Protein AF-A0AA86AQ25-F1 (afdb_monomer_lite)

Sequence (618 aa):
MNILFYIEPLIEQDKPYWKEGWANYVSWNIIKTLRETKENYEFSLITNEAIAQTIDSDKNIVVHALSQQELLKPFDTNYLTVTTAWHNNSYTQEQLTYYKELMSHKLEAYIPDVIITFSPVPFLASLYSSALVLHHEFSIFSRLPYPMSWFLDPIGMHSSSYFDKFKAEIEKLHLSSGQIQLLENFKQLCQQTLKKKSPFEAIFIQKREQFDHLVLLPLQFSRYYLFDDLVPFKSQYEYCVYVLDNVPSNIGIVVNMHPEYPVLSEDAIKFLQWKYPHFISLQEFNTIYASGQFILPFVDGVITVSSSLALQAILFDKKVITLGKKCFHYLADSINLDNIEKTLSLPVKNKDAILYYILTRYAITPKYLHDPIWLSKFLNKSLDKFRDNGIDFGFYDAMDTDENIFEHLSSVVNEQSKVVPQYVFGHFTQLFIDQGDGISEENSIKLPVAQNTENQEFTFDLTDKQTIKTLRLDPLNECCVIEIESLHVKKNIDAIDLLPYVHSNAEIHHGKSYFFTTDDSQMYFSGIDESTFENAQSLVVVLRYTHVAKDALHVCVKQKNEELSTKEANIQSLNEELSTKEANIQTLNQELIDVYTSKSWKMTRPLRNLKRIIKGQL

pLDDT: mean 92.26, std 7.94, range [53.06, 98.88]

Secondary structure (DSSP, 8-state):
-EEEEE---S--TT-TTTTHHIIIIIIHHHHHHHHTSSS--EEEEEEEHHHHTTS-GGG--EEEEE-HHHHHTTTTS-HHHHHHHHHHT---HHHHHHHHHHHHHHHTT---SEEEESS--HHHHHH-TTSEEEEEEE-S--STTSPP-EEEESS-SGGG-HHHHTHHHHHT----HHHHHHHHHHHHHHHHHHHHH-TTHHHHHHHHTT-SEEEEEE---SSSHHHHTTSS-SSHHHHHHHHHHHS-TTEEEEEE-BTTB--S-HHHHHHHHHH-TTEE--GGGGSBTTHHHHHGGG-SEEEESS-THHHHHGGGT-EEEE-SSSTTTTT-SBSSSTTHHHHHHSPPPP-HHHHHHIIIII-B-HHHHT-HHHHHHHHHHHHHHHHHH-S-TTSPPPSS-HHHHHHHHHHHHHHHGGG-SPB--SSEEEEEEESSS---GGGEEEEEPPSSSSEEEEEEE-TT-S--SEEEEES-SS-EEEEEEEEEEEETTEEEE-GGGEEE--SEEETTEEEE-SS---EEE-S--GGGTTT--EEEEEEEEEEEHHHHHHHHHHHHHHHHHHHHHHHHHHHHHHHHHHHHHHHHHHHHHHHHH-THHHHHHHHHHHHHHHTT--

Radius of gyration: 36.39 Å; chains: 1; bounding box: 92×107×111 Å

Structure (mmCIF, N/CA/C/O backbone):
data_AF-A0AA86AQ25-F1
#
_entry.id   AF-A0AA86AQ25-F1
#
loop_
_atom_site.group_PDB
_atom_site.id
_atom_site.type_symbol
_atom_site.label_atom_id
_atom_site.label_alt_id
_atom_site.label_comp_id
_atom_site.label_asym_id
_atom_site.label_entity_id
_atom_site.label_seq_id
_atom_site.pdbx_PDB_ins_code
_atom_site.Cartn_x
_atom_site.Cartn_y
_atom_site.Cartn_z
_atom_site.occupancy
_atom_site.B_iso_or_equiv
_atom_site.auth_seq_id
_atom_site.auth_comp_id
_atom_site.auth_asym_id
_atom_site.auth_atom_id
_atom_site.pdbx_PDB_model_num
ATOM 1 N N . MET A 1 1 ? 21.843 14.640 -16.315 1.00 96.81 1 MET A N 1
ATOM 2 C CA . MET A 1 1 ? 21.039 13.411 -16.429 1.00 96.81 1 MET A CA 1
ATOM 3 C C . MET A 1 1 ? 19.597 13.811 -16.659 1.00 96.81 1 MET A C 1
ATOM 5 O O . MET A 1 1 ? 19.063 14.604 -15.889 1.00 96.81 1 MET A O 1
ATOM 9 N N . ASN A 1 2 ? 18.987 13.269 -17.703 1.00 98.25 2 ASN A N 1
ATOM 10 C CA . ASN A 1 2 ? 17.604 13.540 -18.073 1.00 98.25 2 ASN A CA 1
ATOM 11 C C . ASN A 1 2 ? 16.697 12.468 -17.461 1.00 98.25 2 ASN A C 1
ATOM 13 O O . ASN A 1 2 ? 16.868 11.280 -17.744 1.00 98.25 2 ASN A O 1
ATOM 17 N N . ILE A 1 3 ? 15.757 12.870 -16.608 1.00 98.62 3 ILE A N 1
ATOM 18 C CA . ILE A 1 3 ? 14.843 11.968 -15.907 1.00 98.62 3 ILE A CA 1
ATOM 19 C C . ILE A 1 3 ? 13.406 12.215 -16.373 1.00 98.62 3 ILE A C 1
ATOM 21 O O . ILE A 1 3 ? 12.826 13.275 -16.128 1.00 98.62 3 ILE A O 1
ATOM 25 N N . LEU A 1 4 ? 12.822 11.195 -17.002 1.00 98.75 4 LEU A N 1
ATOM 26 C CA . LEU A 1 4 ? 11.416 11.169 -17.390 1.00 98.75 4 LEU A CA 1
ATOM 27 C C . LEU A 1 4 ? 10.586 10.448 -16.326 1.00 98.75 4 LEU A C 1
ATOM 29 O O . LEU A 1 4 ? 10.816 9.272 -16.055 1.00 98.75 4 LEU A O 1
ATOM 33 N N . PHE A 1 5 ? 9.574 11.116 -15.784 1.00 98.62 5 PHE A N 1
ATOM 34 C CA . PHE A 1 5 ? 8.530 10.476 -14.988 1.00 98.62 5 PHE A CA 1
ATOM 35 C C . PHE A 1 5 ? 7.365 10.068 -15.892 1.00 98.62 5 PHE A C 1
ATOM 37 O O . PHE A 1 5 ? 6.824 10.902 -16.615 1.00 98.62 5 PHE A O 1
ATOM 44 N N . TYR A 1 6 ? 6.958 8.801 -15.842 1.00 98.62 6 TYR A N 1
ATOM 45 C CA . TYR A 1 6 ? 5.767 8.300 -16.528 1.00 98.62 6 TYR A CA 1
ATOM 46 C C . TYR A 1 6 ? 4.697 7.931 -15.499 1.00 98.62 6 TYR A C 1
ATOM 48 O O . TYR A 1 6 ? 4.741 6.858 -14.893 1.00 98.62 6 TYR A O 1
ATOM 56 N N . ILE A 1 7 ? 3.750 8.844 -15.281 1.00 98.00 7 ILE A N 1
ATOM 57 C CA . ILE A 1 7 ? 2.569 8.605 -14.448 1.00 98.00 7 ILE A CA 1
ATOM 58 C C . ILE A 1 7 ? 1.475 8.086 -15.370 1.00 98.00 7 ILE A C 1
ATOM 60 O O . ILE A 1 7 ? 1.155 8.775 -16.336 1.00 98.00 7 ILE A O 1
ATOM 64 N N . GLU A 1 8 ? 0.923 6.902 -15.083 1.00 97.19 8 GLU A N 1
ATOM 65 C CA . GLU A 1 8 ? -0.060 6.230 -15.947 1.00 97.19 8 GLU A CA 1
ATOM 66 C C . GLU A 1 8 ? -1.130 7.217 -16.461 1.00 97.19 8 GLU A C 1
ATOM 68 O O . GLU A 1 8 ? -1.934 7.723 -15.669 1.00 97.19 8 GLU A O 1
ATOM 73 N N . PRO A 1 9 ? -1.115 7.546 -17.767 1.00 97.75 9 PRO A N 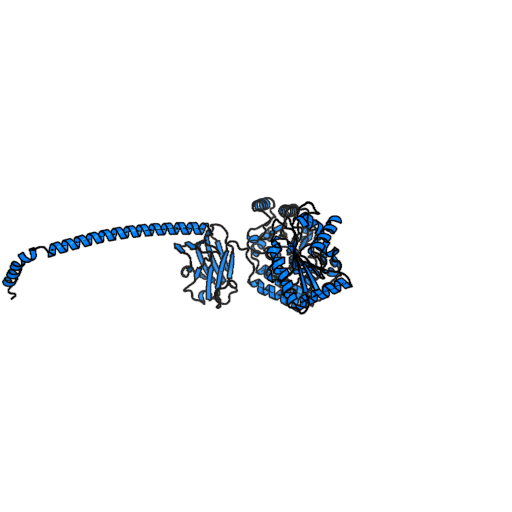1
ATOM 74 C CA . PRO A 1 9 ? -1.991 8.563 -18.322 1.00 97.75 9 PRO A CA 1
ATOM 75 C C . PRO A 1 9 ? -3.376 8.014 -18.697 1.00 97.75 9 PRO A C 1
ATOM 77 O O . PRO A 1 9 ? -4.273 8.791 -19.023 1.00 97.75 9 PRO A O 1
ATOM 80 N N . LEU A 1 10 ? -3.604 6.701 -18.681 1.00 97.50 10 LEU A N 1
ATOM 81 C CA . LEU A 1 10 ? -4.952 6.161 -18.825 1.00 97.50 10 LEU A CA 1
ATOM 82 C C . LEU A 1 10 ? -5.807 6.484 -17.591 1.00 97.50 10 LEU A C 1
ATOM 84 O O . LEU A 1 10 ? -5.360 6.382 -16.451 1.00 97.50 10 LEU A O 1
ATOM 88 N N . ILE A 1 11 ? -7.065 6.866 -17.816 1.00 96.06 11 ILE A N 1
ATOM 89 C CA . ILE A 1 11 ? -8.020 7.094 -16.728 1.00 96.06 11 ILE A CA 1
ATOM 90 C C . ILE A 1 11 ? -8.549 5.734 -16.276 1.00 96.06 11 ILE A C 1
ATOM 92 O O . ILE A 1 11 ? -9.426 5.143 -16.906 1.00 96.06 11 ILE A O 1
ATOM 96 N N . GLU A 1 12 ? -8.007 5.239 -15.168 1.00 93.56 12 GLU A N 1
ATOM 97 C CA . GLU A 1 12 ? -8.412 3.971 -14.572 1.00 93.56 12 GLU A CA 1
ATOM 98 C C . GLU A 1 12 ? -9.572 4.167 -13.577 1.00 93.56 12 GLU A C 1
ATOM 100 O O . GLU A 1 12 ? -9.652 5.171 -12.868 1.00 93.56 12 GLU A O 1
ATOM 105 N N . GLN A 1 13 ? -10.484 3.191 -13.504 1.00 90.25 13 GLN A N 1
ATOM 106 C CA . GLN A 1 13 ? -11.640 3.173 -12.591 1.00 90.25 13 GLN A CA 1
ATOM 107 C C . GLN A 1 13 ? -12.549 4.413 -12.654 1.00 90.25 13 GLN A C 1
ATOM 109 O O . GLN A 1 13 ? -13.191 4.751 -11.662 1.00 90.25 13 GLN A O 1
ATOM 114 N N . ASP A 1 14 ? -12.601 5.095 -13.799 1.00 92.00 14 ASP A N 1
ATOM 115 C CA . ASP A 1 14 ? -13.366 6.336 -13.977 1.00 92.00 14 ASP A CA 1
ATOM 116 C C . ASP A 1 14 ? -12.888 7.477 -13.043 1.00 92.00 14 ASP A C 1
ATOM 118 O O . ASP A 1 14 ? -13.636 8.406 -12.741 1.00 92.00 14 ASP A O 1
ATOM 122 N N . LYS A 1 15 ? -11.626 7.421 -12.582 1.00 94.19 15 LYS A N 1
ATOM 123 C CA . LYS A 1 15 ? -11.024 8.375 -11.637 1.00 94.19 15 LYS A CA 1
ATOM 124 C C . LYS A 1 15 ? -9.868 9.154 -12.288 1.00 94.19 15 LYS A C 1
ATOM 126 O O . LYS A 1 15 ? -8.713 8.742 -12.176 1.00 94.19 15 LYS A O 1
ATOM 131 N N . PRO A 1 16 ? -10.130 10.310 -12.925 1.00 95.81 16 PRO A N 1
ATOM 132 C CA . PRO A 1 16 ? -9.101 11.068 -13.648 1.00 95.81 16 PRO A CA 1
ATOM 133 C C . PRO A 1 16 ? -7.933 11.557 -12.775 1.00 95.81 16 PRO A C 1
ATOM 135 O O . PRO A 1 16 ? -6.811 11.670 -13.263 1.00 95.81 16 PRO A O 1
ATOM 138 N N . TYR A 1 17 ? -8.175 11.785 -11.481 1.00 95.44 17 TYR A N 1
ATOM 139 C CA . TYR A 1 17 ? -7.180 12.268 -10.515 1.00 95.44 17 TYR A CA 1
ATOM 140 C C . TYR A 1 17 ? -6.583 11.157 -9.639 1.00 95.44 17 TYR A C 1
ATOM 142 O O . TYR A 1 17 ? -5.858 11.445 -8.693 1.00 95.44 17 TYR A O 1
ATOM 150 N N . TRP A 1 18 ? -6.858 9.875 -9.917 1.00 91.81 18 TRP A N 1
ATOM 151 C CA . TRP A 1 18 ? -6.457 8.789 -9.010 1.00 91.81 18 TRP A CA 1
ATOM 152 C C . TRP A 1 18 ? -4.950 8.767 -8.723 1.00 91.81 18 TRP A C 1
ATOM 154 O O . TRP A 1 18 ? -4.536 8.508 -7.595 1.00 91.81 18 TRP A O 1
ATOM 164 N N . LYS A 1 19 ? -4.129 9.082 -9.732 1.00 94.19 19 LYS A N 1
ATOM 165 C CA . LYS A 1 19 ? -2.666 9.092 -9.622 1.00 94.19 19 LYS A CA 1
ATOM 166 C C . LYS A 1 19 ? -2.074 10.465 -9.274 1.00 94.19 19 LYS A C 1
ATOM 168 O O . LYS A 1 19 ? -0.858 10.633 -9.334 1.00 94.19 19 LYS A O 1
ATOM 173 N N . GLU A 1 20 ? -2.895 11.436 -8.867 1.00 94.38 20 GLU A N 1
ATOM 174 C CA . GLU A 1 20 ? -2.435 12.788 -8.523 1.00 94.38 20 GLU A CA 1
ATOM 175 C C . GLU A 1 20 ? -1.347 12.770 -7.440 1.00 94.38 20 GLU A C 1
ATOM 177 O O . GLU A 1 20 ? -0.328 13.437 -7.592 1.00 94.38 20 GLU A O 1
ATOM 182 N N . GLY A 1 21 ? -1.491 11.943 -6.397 1.00 90.69 21 GLY A N 1
ATOM 183 C CA . GLY A 1 21 ? -0.473 11.813 -5.347 1.00 90.69 21 GLY A CA 1
ATOM 184 C C . GLY A 1 21 ? 0.898 11.359 -5.870 1.00 90.69 21 GLY A C 1
ATOM 185 O O . GLY A 1 21 ? 1.934 11.839 -5.408 1.00 90.69 21 GLY A O 1
ATOM 186 N N . TRP A 1 22 ? 0.936 10.497 -6.890 1.00 94.50 22 TRP A N 1
ATOM 187 C CA . TRP A 1 22 ? 2.194 10.048 -7.494 1.00 94.50 22 TRP A CA 1
ATOM 188 C C . TRP A 1 22 ? 2.862 11.162 -8.311 1.00 94.50 22 TRP A C 1
ATOM 190 O O . TRP A 1 22 ? 4.083 11.321 -8.251 1.00 94.50 22 TRP A O 1
ATOM 200 N N . ALA A 1 23 ? 2.076 11.977 -9.019 1.00 94.25 23 ALA A N 1
ATOM 201 C CA . ALA A 1 23 ? 2.587 13.121 -9.773 1.00 94.25 23 ALA A CA 1
ATOM 202 C C . ALA A 1 23 ? 3.011 14.280 -8.854 1.00 94.25 23 ALA A C 1
ATOM 204 O O . ALA A 1 23 ? 4.131 14.785 -8.942 1.00 94.25 23 ALA A O 1
ATOM 205 N N . ASN A 1 24 ? 2.124 14.703 -7.950 1.00 90.38 24 ASN A N 1
ATOM 206 C CA . ASN A 1 24 ? 2.285 15.940 -7.194 1.00 90.38 24 ASN A CA 1
ATOM 207 C C . ASN A 1 24 ? 3.114 15.807 -5.926 1.00 90.38 24 ASN A C 1
ATOM 209 O O . ASN A 1 24 ? 3.728 16.801 -5.536 1.00 90.38 24 ASN A O 1
ATOM 213 N N . TYR A 1 25 ? 3.139 14.625 -5.311 1.00 90.25 25 TYR A N 1
ATOM 214 C CA . TYR A 1 25 ? 3.861 14.391 -4.066 1.00 90.25 25 TYR A CA 1
ATOM 215 C C . TYR A 1 25 ? 5.085 13.503 -4.288 1.00 90.25 25 TYR A C 1
ATOM 217 O O . TYR A 1 25 ? 6.205 13.959 -4.085 1.00 90.25 25 TYR A O 1
ATOM 225 N N . VAL A 1 26 ? 4.902 12.268 -4.768 1.00 93.69 26 VAL A N 1
ATOM 226 C CA . VAL A 1 26 ? 6.008 11.295 -4.865 1.00 93.69 26 VAL A CA 1
ATOM 227 C C . VAL A 1 26 ? 7.079 11.755 -5.859 1.00 93.69 26 VAL A C 1
ATOM 229 O O . VAL A 1 26 ? 8.235 11.939 -5.482 1.00 93.69 26 VAL A O 1
ATOM 232 N N . SER A 1 27 ? 6.696 12.013 -7.112 1.00 95.81 27 SER A N 1
ATOM 233 C CA . SER A 1 27 ? 7.643 12.454 -8.148 1.00 95.81 27 SER A CA 1
ATOM 234 C C . SER A 1 27 ? 8.268 13.803 -7.800 1.00 95.81 27 SER A C 1
ATOM 236 O O . SER A 1 27 ? 9.462 14.013 -7.999 1.00 95.81 27 SER A O 1
ATOM 238 N N . TRP A 1 28 ? 7.479 14.710 -7.217 1.00 94.06 28 TRP A N 1
ATOM 239 C CA . TRP A 1 28 ? 7.971 16.016 -6.796 1.00 94.06 28 TRP A CA 1
ATOM 240 C C . TRP A 1 28 ? 9.012 15.933 -5.677 1.00 94.06 28 TRP A C 1
ATOM 242 O O . TRP A 1 28 ? 10.006 16.650 -5.741 1.00 94.06 28 TRP A O 1
ATOM 252 N N . ASN A 1 29 ? 8.835 15.050 -4.692 1.00 95.19 29 ASN A N 1
ATOM 253 C CA . ASN A 1 29 ? 9.836 14.855 -3.644 1.00 95.19 29 ASN A CA 1
ATOM 254 C C . ASN A 1 29 ? 11.160 14.351 -4.233 1.00 95.19 29 ASN A C 1
ATOM 256 O O . ASN A 1 29 ? 12.206 14.896 -3.900 1.00 95.19 29 ASN A O 1
ATOM 260 N N . ILE A 1 30 ? 11.115 13.411 -5.185 1.00 97.50 30 ILE A N 1
ATOM 261 C CA . ILE A 1 30 ? 12.306 12.938 -5.914 1.00 97.50 30 ILE A CA 1
ATOM 262 C C . ILE A 1 30 ? 12.982 14.099 -6.667 1.00 97.50 30 ILE A C 1
ATOM 264 O O . ILE A 1 30 ? 14.191 14.298 -6.545 1.00 97.50 30 ILE A O 1
ATOM 268 N N . ILE A 1 31 ? 12.212 14.898 -7.417 1.00 96.81 31 ILE A N 1
ATOM 269 C CA . ILE A 1 31 ? 12.722 16.068 -8.156 1.00 96.81 31 ILE A CA 1
ATOM 270 C C . ILE A 1 31 ? 13.373 17.076 -7.204 1.00 96.81 31 ILE A C 1
ATOM 272 O O . ILE A 1 31 ? 14.488 17.535 -7.454 1.00 96.81 31 ILE A O 1
ATOM 276 N N . LYS A 1 32 ? 12.683 17.423 -6.113 1.00 96.25 32 LYS A N 1
ATOM 277 C CA . LYS A 1 32 ? 13.164 18.371 -5.108 1.00 96.25 32 LYS A CA 1
ATOM 278 C C . LYS A 1 32 ? 14.482 17.892 -4.505 1.00 96.25 32 LYS A C 1
ATOM 280 O O . LYS A 1 32 ? 15.442 18.653 -4.507 1.00 96.25 32 LYS A O 1
ATOM 285 N N . THR A 1 33 ? 14.543 16.635 -4.075 1.00 97.62 33 THR A N 1
ATOM 286 C CA . THR A 1 33 ? 15.756 16.021 -3.528 1.00 97.62 33 THR A CA 1
ATOM 287 C C . THR A 1 33 ? 16.914 16.087 -4.526 1.00 97.62 33 THR A C 1
ATOM 289 O O . THR A 1 33 ? 18.005 16.524 -4.182 1.00 97.62 33 THR A O 1
ATOM 292 N N . LEU A 1 34 ? 16.702 15.737 -5.795 1.00 97.62 34 LEU A N 1
ATOM 293 C CA . LEU A 1 34 ? 17.781 15.765 -6.791 1.00 97.62 34 LEU A CA 1
ATOM 294 C C . LEU A 1 34 ? 18.265 17.182 -7.137 1.00 97.62 34 LEU A C 1
ATOM 296 O O . LEU A 1 34 ? 19.450 17.372 -7.420 1.00 97.62 34 LEU A O 1
ATOM 300 N N . ARG A 1 35 ? 17.390 18.190 -7.061 1.00 95.88 35 ARG A N 1
ATOM 301 C CA . ARG A 1 35 ? 17.751 19.607 -7.259 1.00 95.88 35 ARG A CA 1
ATOM 302 C C . ARG A 1 35 ? 18.647 20.181 -6.164 1.00 95.88 35 ARG A C 1
ATOM 304 O O . ARG A 1 35 ? 19.286 21.201 -6.393 1.00 95.88 35 ARG A O 1
ATOM 311 N N . GLU A 1 36 ? 18.711 19.547 -4.996 1.00 96.88 36 GLU A N 1
ATOM 312 C CA . GLU A 1 36 ? 19.614 19.953 -3.909 1.00 96.88 36 GLU A CA 1
ATOM 313 C C . GLU A 1 36 ? 21.071 19.522 -4.164 1.00 96.88 36 GLU A C 1
ATOM 315 O O . GLU A 1 36 ? 21.991 19.921 -3.446 1.00 96.88 36 GLU A O 1
ATOM 320 N N . THR A 1 37 ? 21.306 18.714 -5.199 1.00 95.50 37 THR A N 1
ATOM 321 C CA . THR A 1 37 ? 22.641 18.255 -5.584 1.00 95.50 37 THR A CA 1
ATOM 322 C C . THR A 1 37 ? 23.353 19.268 -6.488 1.00 95.50 37 THR A C 1
ATOM 324 O O . THR A 1 37 ? 22.754 20.199 -7.018 1.00 95.50 37 THR A O 1
ATOM 327 N N . LYS A 1 38 ? 24.663 19.080 -6.693 1.00 91.44 38 LYS A N 1
ATOM 328 C CA . LYS A 1 38 ? 25.449 19.867 -7.664 1.00 91.44 38 LYS A CA 1
ATOM 329 C C . LYS A 1 38 ? 25.374 19.317 -9.093 1.00 91.44 38 LYS A C 1
ATOM 331 O O . LYS A 1 38 ? 25.972 19.903 -9.992 1.00 91.44 38 LYS A O 1
ATOM 336 N N . GLU A 1 39 ? 24.707 18.183 -9.281 1.00 91.75 39 GLU A N 1
ATOM 337 C CA . GLU A 1 39 ? 24.575 17.535 -10.580 1.00 91.75 39 GLU A CA 1
ATOM 338 C C . GLU A 1 39 ? 23.512 18.245 -11.419 1.00 91.75 39 GLU A C 1
ATOM 340 O O . GLU A 1 39 ? 22.525 18.766 -10.898 1.00 91.75 39 GLU A O 1
ATOM 345 N N . ASN A 1 40 ? 23.698 18.252 -12.738 1.00 93.56 40 ASN A N 1
ATOM 346 C CA . ASN A 1 40 ? 22.716 18.842 -13.639 1.00 93.56 40 ASN A CA 1
ATOM 347 C C . ASN A 1 40 ? 21.631 17.812 -13.983 1.00 93.56 40 ASN A C 1
ATOM 349 O O . ASN A 1 40 ? 21.890 16.867 -14.739 1.00 93.56 40 ASN A O 1
ATOM 353 N N . TYR A 1 41 ? 20.431 17.993 -13.433 1.00 96.19 41 TYR A N 1
ATOM 354 C CA . TYR A 1 41 ? 19.257 17.169 -13.720 1.00 96.19 41 TYR A CA 1
ATOM 355 C C . TYR A 1 41 ? 18.209 17.950 -14.512 1.00 96.19 41 TYR A C 1
ATOM 357 O O . TYR A 1 41 ? 17.827 19.054 -14.124 1.00 96.19 41 TYR A O 1
ATOM 365 N N . GLU A 1 42 ? 17.693 17.336 -15.576 1.00 96.69 42 GLU A N 1
ATOM 366 C CA . GLU A 1 42 ? 16.554 17.852 -16.340 1.00 96.69 42 GLU A CA 1
ATOM 367 C C . GLU A 1 42 ? 15.366 16.905 -16.202 1.00 96.69 42 GLU A C 1
ATOM 369 O O . GLU A 1 42 ? 15.509 15.690 -16.349 1.00 96.69 42 GLU A O 1
ATOM 374 N N . PHE A 1 43 ? 14.182 17.457 -15.935 1.00 97.31 43 PHE A N 1
ATOM 375 C CA . PHE A 1 43 ? 13.002 16.677 -15.574 1.00 97.31 43 PHE A CA 1
ATOM 376 C C . PHE A 1 43 ? 11.849 16.920 -16.545 1.00 97.31 43 PHE A C 1
ATOM 378 O O . PHE A 1 43 ? 11.442 18.066 -16.756 1.00 97.31 43 PHE A O 1
ATOM 385 N N . SER A 1 44 ? 11.278 15.824 -17.036 1.00 97.75 44 SER A N 1
ATOM 386 C CA . SER A 1 44 ? 10.030 15.816 -17.801 1.00 97.75 44 SER A CA 1
ATOM 387 C C . SER A 1 44 ? 9.041 14.844 -17.172 1.00 97.75 44 SER A C 1
ATOM 389 O O . SER A 1 44 ? 9.434 13.859 -16.545 1.00 97.75 44 SER A O 1
ATOM 391 N N . LEU A 1 45 ? 7.748 15.105 -17.334 1.00 98.06 45 LEU A N 1
ATOM 392 C CA . LEU A 1 45 ? 6.681 14.280 -16.781 1.00 98.06 45 LEU A CA 1
ATOM 393 C C . LEU A 1 45 ? 5.607 14.023 -17.835 1.00 98.06 45 LEU A C 1
ATOM 395 O O . LEU A 1 45 ? 5.067 14.960 -18.411 1.00 98.06 45 LEU A O 1
ATOM 399 N N . ILE A 1 46 ? 5.272 12.757 -18.062 1.00 98.56 46 ILE A N 1
ATOM 400 C CA . ILE A 1 46 ? 4.109 12.335 -18.845 1.00 98.56 46 ILE A CA 1
ATOM 401 C C . ILE A 1 46 ? 2.973 11.981 -17.885 1.00 98.56 46 ILE A C 1
ATOM 403 O O . ILE A 1 46 ? 3.189 11.266 -16.906 1.00 98.56 46 ILE A O 1
ATOM 407 N N . THR A 1 47 ? 1.772 12.484 -18.171 1.00 98.31 47 THR A N 1
ATOM 408 C CA . THR A 1 47 ? 0.547 12.177 -17.416 1.00 98.31 47 THR A CA 1
ATOM 409 C C . THR A 1 47 ? -0.704 12.474 -18.252 1.00 98.31 47 THR A C 1
ATOM 411 O O . THR A 1 47 ? -0.611 12.866 -19.417 1.00 98.31 47 THR A O 1
ATOM 414 N N . ASN A 1 48 ? -1.889 12.276 -17.678 1.00 98.00 48 ASN A N 1
ATOM 415 C CA . ASN A 1 48 ? -3.161 12.611 -18.312 1.00 98.00 48 ASN A CA 1
ATOM 416 C C . ASN A 1 48 ? -3.492 14.113 -18.218 1.00 98.00 48 ASN A C 1
ATOM 418 O O . ASN A 1 48 ? -2.957 14.840 -17.381 1.00 98.00 48 ASN A O 1
ATOM 422 N N . GLU A 1 49 ? -4.413 14.577 -19.062 1.00 97.62 49 GLU A N 1
ATOM 423 C CA . GLU A 1 49 ? -4.823 15.989 -19.128 1.00 97.62 49 GLU A CA 1
ATOM 424 C C . GLU A 1 49 ? -5.390 16.546 -17.813 1.00 97.62 49 GLU A C 1
ATOM 426 O O . GLU A 1 49 ? -5.224 17.733 -17.542 1.00 97.62 49 GLU A O 1
ATOM 431 N N . ALA A 1 50 ? -6.046 15.720 -16.993 1.00 97.50 50 ALA A N 1
ATOM 432 C CA . ALA A 1 50 ? -6.625 16.156 -15.726 1.00 97.50 50 ALA A CA 1
ATOM 433 C C . ALA A 1 50 ? -5.538 16.384 -14.667 1.00 97.50 50 ALA A C 1
ATOM 435 O O . ALA A 1 50 ? -5.487 17.450 -14.059 1.00 97.50 50 ALA A O 1
ATOM 436 N N . ILE A 1 51 ? -4.622 15.428 -14.490 1.00 97.12 51 ILE A N 1
ATOM 437 C CA . ILE A 1 51 ? -3.501 15.561 -13.552 1.00 97.12 51 ILE A CA 1
ATOM 438 C C . ILE A 1 51 ? -2.560 16.681 -14.002 1.00 97.12 51 ILE A C 1
ATOM 440 O O . ILE A 1 51 ? -2.101 17.444 -13.157 1.00 97.12 51 ILE A O 1
ATOM 444 N N . ALA A 1 52 ? -2.317 16.846 -15.306 1.00 96.88 52 ALA A N 1
ATOM 445 C CA . ALA A 1 52 ? -1.470 17.923 -15.821 1.00 96.88 52 ALA A CA 1
ATOM 446 C C . ALA A 1 52 ? -1.925 19.321 -15.355 1.00 96.88 52 ALA A C 1
ATOM 448 O O . ALA A 1 52 ? -1.082 20.170 -15.082 1.00 96.88 52 ALA A O 1
ATOM 449 N N . GLN A 1 53 ? -3.235 19.543 -15.191 1.00 94.94 53 GLN A N 1
ATOM 450 C CA . GLN A 1 53 ? -3.795 20.811 -14.698 1.00 94.94 53 GLN A CA 1
ATOM 451 C C . GLN A 1 53 ? -3.539 21.062 -13.205 1.00 94.94 53 GLN A C 1
ATOM 453 O O . GLN A 1 53 ? -3.629 22.199 -12.753 1.00 94.94 53 GLN A O 1
ATOM 458 N N . THR A 1 54 ? -3.242 20.013 -12.435 1.00 93.69 54 THR A N 1
ATOM 459 C CA . THR A 1 54 ? -2.969 20.104 -10.989 1.00 93.69 54 THR A CA 1
ATOM 460 C C . THR A 1 54 ? -1.491 20.333 -10.678 1.00 93.69 54 THR A C 1
ATOM 462 O O . THR A 1 54 ? -1.135 20.608 -9.533 1.00 93.69 54 THR A O 1
ATOM 465 N N . ILE A 1 55 ? -0.611 20.179 -11.673 1.00 92.12 55 ILE A N 1
ATOM 466 C CA . ILE A 1 55 ? 0.827 20.335 -11.479 1.00 92.12 55 ILE A CA 1
ATOM 467 C C . ILE A 1 55 ? 1.147 21.826 -11.420 1.00 92.12 55 ILE A C 1
ATOM 469 O O . ILE A 1 55 ? 0.992 22.552 -12.397 1.00 92.12 55 ILE A O 1
ATOM 473 N N . ASP A 1 56 ? 1.615 22.255 -10.252 1.00 84.06 56 ASP A N 1
ATOM 474 C CA . ASP A 1 56 ? 2.029 23.629 -9.988 1.00 84.06 56 ASP A CA 1
ATOM 475 C C . ASP A 1 56 ? 3.108 24.103 -10.982 1.00 84.06 56 ASP A C 1
ATOM 477 O O . ASP A 1 56 ? 4.142 23.449 -11.159 1.00 84.06 56 ASP A O 1
ATOM 481 N N . SER A 1 57 ? 2.869 25.258 -11.612 1.00 77.62 57 SER A N 1
ATOM 482 C CA . SER A 1 57 ? 3.790 25.895 -12.556 1.00 77.62 57 SER A CA 1
ATOM 483 C C . SER A 1 57 ? 5.152 26.206 -11.937 1.00 77.62 57 SER A C 1
ATOM 485 O O . SER A 1 57 ? 6.170 26.154 -12.632 1.00 77.62 57 SER A O 1
ATOM 487 N N . ASP A 1 58 ? 5.199 26.454 -10.627 1.00 75.19 58 ASP A N 1
ATOM 488 C CA . ASP A 1 58 ? 6.429 26.783 -9.903 1.00 75.19 58 ASP A CA 1
ATOM 489 C C . ASP A 1 58 ? 7.376 25.578 -9.785 1.00 75.19 58 ASP A C 1
ATOM 491 O O . ASP A 1 58 ? 8.565 25.723 -9.486 1.00 75.19 58 ASP A O 1
ATOM 495 N N . LYS A 1 59 ? 6.895 24.365 -10.100 1.00 81.12 59 LYS A N 1
ATOM 496 C CA . LYS A 1 59 ? 7.728 23.159 -10.130 1.00 81.12 59 LYS A CA 1
ATOM 497 C C . LYS A 1 59 ? 8.768 23.189 -11.247 1.00 81.12 59 LYS A C 1
ATOM 499 O O . LYS A 1 59 ? 9.725 22.421 -11.155 1.00 81.12 59 LYS A O 1
ATOM 504 N N . ASN A 1 60 ? 8.651 24.066 -12.250 1.00 84.06 60 ASN A N 1
ATOM 505 C CA . ASN A 1 60 ? 9.592 24.189 -13.373 1.00 84.06 60 ASN A CA 1
ATOM 506 C C . ASN A 1 60 ? 9.964 22.817 -13.977 1.00 84.06 60 ASN A C 1
ATOM 508 O O . ASN A 1 60 ? 11.137 22.446 -14.050 1.00 84.06 60 ASN A O 1
ATOM 512 N N . ILE A 1 61 ? 8.946 22.014 -14.292 1.00 92.31 61 ILE A N 1
ATOM 513 C CA . ILE A 1 61 ? 9.075 20.728 -14.985 1.00 92.31 61 ILE A CA 1
ATOM 514 C C . ILE A 1 61 ? 8.265 20.778 -16.273 1.00 92.31 61 ILE A C 1
ATOM 516 O O . ILE A 1 61 ? 7.191 21.380 -16.306 1.00 92.31 61 ILE A O 1
ATOM 520 N N . VAL A 1 62 ? 8.763 20.142 -17.330 1.00 94.56 62 VAL A N 1
ATOM 521 C CA . VAL A 1 62 ? 8.011 20.050 -18.584 1.00 94.56 62 VAL A CA 1
ATOM 522 C C . VAL A 1 62 ? 6.976 18.938 -18.445 1.00 94.56 62 VAL A C 1
ATOM 524 O O . VAL A 1 62 ? 7.324 17.789 -18.173 1.00 94.56 62 VAL A O 1
ATOM 527 N N . VAL A 1 63 ? 5.696 19.278 -18.606 1.00 96.81 63 VAL A N 1
ATOM 528 C CA . VAL A 1 63 ? 4.583 18.326 -18.505 1.00 96.81 63 VAL A CA 1
ATOM 529 C C . VAL A 1 63 ? 4.036 18.023 -19.896 1.00 96.81 63 VAL A C 1
ATOM 531 O O . VAL A 1 63 ? 3.571 18.911 -20.606 1.00 96.81 63 VAL A O 1
ATOM 534 N N . HIS A 1 64 ? 4.050 16.747 -20.261 1.00 97.38 64 HIS A N 1
ATOM 535 C CA . HIS A 1 64 ? 3.539 16.221 -21.517 1.00 97.38 64 HIS A CA 1
ATOM 536 C C . HIS A 1 64 ? 2.211 15.500 -21.255 1.00 97.38 64 HIS A C 1
ATOM 538 O O . HIS A 1 64 ? 2.180 14.353 -20.805 1.00 97.38 64 HIS A O 1
ATOM 544 N N . ALA A 1 65 ? 1.100 16.187 -21.523 1.00 97.62 65 ALA A N 1
ATOM 545 C CA . ALA A 1 65 ? -0.232 15.622 -21.346 1.00 97.62 65 ALA A CA 1
ATOM 546 C C . ALA A 1 65 ? -0.631 14.702 -22.516 1.00 97.62 65 ALA A C 1
ATOM 548 O O . ALA A 1 65 ? -0.430 15.025 -23.697 1.00 97.62 65 ALA A O 1
ATOM 549 N N . LEU A 1 66 ? -1.233 13.565 -22.174 1.00 98.25 66 LEU A N 1
ATOM 550 C CA . LEU A 1 66 ? -1.817 12.602 -23.103 1.00 98.25 66 LEU A CA 1
ATOM 551 C C . LEU A 1 66 ? -3.330 12.514 -22.900 1.00 98.25 66 LEU A C 1
ATOM 553 O O . LEU A 1 66 ? -3.815 12.382 -21.774 1.00 98.25 66 LEU A O 1
ATOM 557 N N . SER A 1 67 ? -4.067 12.555 -24.005 1.00 97.44 67 SER A N 1
ATOM 558 C CA . SER A 1 67 ? -5.515 12.354 -24.016 1.00 97.44 67 SER A CA 1
ATOM 559 C C . SER A 1 67 ? -5.872 10.865 -24.053 1.00 97.44 67 SER A C 1
ATOM 561 O O . SER A 1 67 ? -5.125 10.032 -24.575 1.00 97.44 67 SER A O 1
ATOM 563 N N . GLN A 1 68 ? -7.067 10.513 -23.565 1.00 96.94 68 GLN A N 1
ATOM 564 C CA . GLN A 1 68 ? -7.571 9.137 -23.691 1.00 96.94 68 GLN A CA 1
ATOM 565 C C . GLN A 1 68 ? -7.729 8.721 -25.159 1.00 96.94 68 GLN A C 1
ATOM 567 O O . GLN A 1 68 ? -7.494 7.565 -25.496 1.00 96.94 68 GLN A O 1
ATOM 572 N N . GLN A 1 69 ? -8.080 9.659 -26.046 1.00 96.06 69 GLN A N 1
ATOM 573 C CA . GLN A 1 69 ? -8.200 9.379 -27.475 1.00 96.06 69 GLN A CA 1
ATOM 574 C C . GLN A 1 69 ? -6.859 8.938 -28.071 1.00 96.06 69 GLN A C 1
ATOM 576 O O . GLN A 1 69 ? -6.822 7.961 -28.814 1.00 96.06 69 GLN A O 1
ATOM 581 N N . GLU A 1 70 ? -5.762 9.626 -27.743 1.00 97.56 70 GLU A N 1
ATOM 582 C CA . GLU A 1 70 ? -4.425 9.265 -28.228 1.00 97.56 70 GLU A CA 1
ATOM 583 C C . GLU A 1 70 ? -4.015 7.863 -27.769 1.00 97.56 70 GLU A C 1
ATOM 585 O O . GLU A 1 70 ? -3.481 7.100 -28.574 1.00 97.56 70 GLU A O 1
ATOM 590 N N . LEU A 1 71 ? -4.291 7.528 -26.506 1.00 97.56 71 LEU A N 1
ATOM 591 C CA . LEU A 1 71 ? -3.893 6.271 -25.868 1.00 97.56 71 LEU A CA 1
ATOM 592 C C . LEU A 1 71 ? -4.740 5.071 -26.319 1.00 97.56 71 LEU A C 1
ATOM 594 O O . LEU A 1 71 ? -4.216 3.984 -26.539 1.00 97.56 71 LEU A O 1
ATOM 598 N N . LEU A 1 72 ? -6.052 5.250 -26.481 1.00 97.19 72 LEU A N 1
ATOM 599 C CA . LEU A 1 72 ? -6.969 4.152 -26.806 1.00 97.19 72 LEU A CA 1
ATOM 600 C C . LEU A 1 72 ? -7.043 3.848 -28.308 1.00 97.19 72 LEU A C 1
ATOM 602 O O . LEU A 1 72 ? -7.439 2.744 -28.682 1.00 97.19 72 LEU A O 1
ATOM 606 N N . LYS A 1 73 ? -6.631 4.791 -29.169 1.00 96.44 73 LYS A N 1
ATOM 607 C CA . LYS A 1 73 ? -6.716 4.672 -30.635 1.00 96.44 73 LYS A CA 1
ATOM 608 C C . LYS A 1 73 ? -6.189 3.347 -31.216 1.00 96.44 73 LYS A C 1
ATOM 610 O O . LYS A 1 73 ? -6.863 2.819 -32.090 1.00 96.44 73 LYS A O 1
ATOM 615 N N . PRO A 1 74 ? -5.041 2.779 -30.799 1.00 96.56 74 PRO A N 1
ATOM 616 C CA . PRO A 1 74 ? -4.539 1.539 -31.399 1.00 96.56 74 PRO A CA 1
ATOM 617 C C . PRO A 1 74 ? -5.156 0.260 -30.796 1.00 96.56 74 PRO A C 1
ATOM 619 O O . PRO A 1 74 ? -4.787 -0.846 -31.195 1.00 96.56 74 PRO A O 1
ATOM 622 N N . PHE A 1 75 ? -6.062 0.378 -29.819 1.00 94.56 75 PHE A N 1
ATOM 623 C CA . PHE A 1 75 ? -6.706 -0.765 -29.167 1.00 94.56 75 PHE A CA 1
ATOM 624 C C . PHE A 1 75 ? -8.228 -0.830 -29.380 1.00 94.56 75 PHE A C 1
ATOM 626 O O . PHE A 1 75 ? -8.806 -1.873 -29.081 1.00 94.56 75 PHE A O 1
ATOM 633 N N . ASP A 1 76 ? -8.872 0.239 -29.874 1.00 83.00 76 ASP A N 1
ATOM 634 C CA . ASP A 1 76 ? -10.329 0.335 -30.109 1.00 83.00 76 ASP A CA 1
ATOM 635 C C . ASP A 1 76 ? -11.186 -0.192 -28.929 1.00 83.00 76 ASP A C 1
ATOM 637 O O . ASP A 1 76 ? -12.188 -0.888 -29.098 1.00 83.00 76 ASP A O 1
ATOM 641 N N . THR A 1 77 ? -10.771 0.103 -27.692 1.00 88.88 77 THR A N 1
ATOM 642 C CA . THR A 1 77 ? -11.323 -0.506 -26.464 1.00 88.88 77 THR A CA 1
ATOM 643 C C . THR A 1 77 ? -11.137 0.404 -25.232 1.00 88.88 77 THR A C 1
ATOM 645 O O . THR A 1 77 ? -10.935 1.609 -25.357 1.00 88.88 77 THR A O 1
ATOM 648 N N . ASN A 1 78 ? -11.243 -0.161 -24.026 1.00 91.69 78 ASN A N 1
ATOM 649 C CA . ASN A 1 78 ? -11.070 0.491 -22.728 1.00 91.69 78 ASN A CA 1
ATOM 650 C C . ASN A 1 78 ? -9.618 0.485 -22.208 1.00 91.69 78 ASN A C 1
ATOM 652 O O . ASN A 1 78 ? -8.775 -0.291 -22.659 1.00 91.69 78 ASN A O 1
ATOM 656 N N . TYR A 1 79 ? -9.367 1.299 -21.177 1.00 95.06 79 TYR A N 1
ATOM 657 C CA . TYR A 1 79 ? -8.054 1.431 -20.541 1.00 95.06 79 TYR A CA 1
ATOM 658 C C . TYR A 1 79 ? -7.471 0.106 -20.037 1.00 95.06 79 TYR A C 1
ATOM 660 O O . TYR A 1 79 ? -6.271 -0.111 -20.168 1.00 95.06 79 TYR A O 1
ATOM 668 N N . LEU A 1 80 ? -8.305 -0.780 -19.478 1.00 94.31 80 LEU A N 1
ATOM 669 C CA . LEU A 1 80 ? -7.830 -2.007 -18.844 1.00 94.31 80 LEU A CA 1
ATOM 670 C C . LEU A 1 80 ? -7.196 -2.919 -19.889 1.00 94.31 80 LEU A C 1
ATOM 672 O O . LEU A 1 80 ? -6.112 -3.427 -19.673 1.00 94.31 80 LEU A O 1
ATOM 676 N N . THR A 1 81 ? -7.803 -3.043 -21.070 1.00 94.69 81 THR A N 1
ATOM 677 C CA . THR A 1 81 ? -7.215 -3.836 -22.163 1.00 94.69 81 THR A CA 1
ATOM 678 C C . THR A 1 81 ? -5.834 -3.312 -22.566 1.00 94.69 81 THR A C 1
ATOM 680 O O . THR A 1 81 ? -4.943 -4.104 -22.869 1.00 94.69 81 THR A O 1
ATOM 683 N N . VAL A 1 82 ? -5.648 -1.988 -22.557 1.00 96.12 82 VAL A N 1
ATOM 684 C CA . VAL A 1 82 ? -4.374 -1.347 -22.901 1.00 96.12 82 VAL A CA 1
ATOM 685 C C . VAL A 1 82 ? -3.314 -1.629 -21.837 1.00 96.12 82 VAL A C 1
ATOM 687 O O . VAL A 1 82 ? -2.246 -2.143 -22.167 1.00 96.12 82 VAL A O 1
ATOM 690 N N . THR A 1 83 ? -3.607 -1.360 -20.560 1.00 94.12 83 THR A N 1
ATOM 691 C CA . THR A 1 83 ? -2.658 -1.625 -19.465 1.00 94.12 83 THR A CA 1
ATOM 692 C C . THR A 1 83 ? -2.347 -3.115 -19.338 1.00 94.12 83 THR A C 1
ATOM 694 O O . THR A 1 83 ? -1.177 -3.478 -19.211 1.00 94.12 83 THR A O 1
ATOM 697 N N . THR A 1 84 ? -3.348 -3.988 -19.499 1.00 92.62 84 THR A N 1
ATOM 698 C CA . THR A 1 84 ? -3.180 -5.447 -19.564 1.00 92.62 84 THR A CA 1
ATOM 699 C C . THR A 1 84 ? -2.234 -5.862 -20.685 1.00 92.62 84 THR A C 1
ATOM 701 O O . THR A 1 84 ? -1.383 -6.736 -20.485 1.00 92.62 84 THR A O 1
ATOM 704 N N . ALA A 1 85 ? -2.373 -5.261 -21.873 1.00 95.00 85 ALA A N 1
ATOM 705 C CA . ALA A 1 85 ? -1.534 -5.591 -23.016 1.00 95.00 85 ALA A CA 1
ATOM 706 C C . ALA A 1 85 ? -0.068 -5.248 -22.754 1.00 95.00 85 ALA A C 1
ATOM 708 O O . ALA A 1 85 ? 0.808 -6.080 -23.004 1.00 95.00 85 ALA A O 1
ATOM 709 N N . TRP A 1 86 ? 0.194 -4.065 -22.192 1.00 95.12 86 TRP A N 1
ATOM 710 C CA . TRP A 1 86 ? 1.541 -3.643 -21.810 1.00 95.12 86 TRP A CA 1
ATOM 711 C C . TRP A 1 86 ? 2.129 -4.504 -20.699 1.00 95.12 86 TRP A C 1
ATOM 713 O O . TRP A 1 86 ? 3.262 -4.965 -20.826 1.00 95.12 86 TRP A O 1
ATOM 723 N N . HIS A 1 87 ? 1.353 -4.781 -19.654 1.00 92.62 87 HIS A N 1
ATOM 724 C CA . HIS A 1 87 ? 1.788 -5.583 -18.517 1.00 92.62 87 HIS A CA 1
ATOM 725 C C . HIS A 1 87 ? 2.146 -7.025 -18.907 1.00 92.62 87 HIS A C 1
ATOM 727 O O . HIS A 1 87 ? 3.193 -7.541 -18.512 1.00 92.62 87 HIS A O 1
ATOM 733 N N . ASN A 1 88 ? 1.313 -7.669 -19.729 1.00 90.88 88 ASN A N 1
ATOM 734 C CA . ASN A 1 88 ? 1.513 -9.063 -20.133 1.00 90.88 88 ASN A CA 1
ATOM 735 C C . ASN A 1 88 ? 2.369 -9.237 -21.390 1.00 90.88 88 ASN A C 1
ATOM 737 O O . ASN A 1 88 ? 2.609 -10.374 -21.801 1.00 90.88 88 ASN A O 1
ATOM 741 N N . ASN A 1 89 ? 2.817 -8.144 -22.009 1.00 92.69 89 ASN A N 1
ATOM 742 C CA . ASN A 1 89 ? 3.442 -8.153 -23.330 1.00 92.69 89 ASN A CA 1
ATOM 743 C C . ASN A 1 89 ? 2.583 -8.848 -24.406 1.00 92.69 89 ASN A C 1
ATOM 745 O O . ASN A 1 89 ? 3.103 -9.582 -25.244 1.00 92.69 89 ASN A O 1
ATOM 749 N N . SER A 1 90 ? 1.262 -8.647 -24.372 1.00 94.50 90 SER A N 1
ATOM 750 C CA . SER A 1 90 ? 0.321 -9.196 -25.364 1.00 94.50 90 SER A CA 1
ATOM 751 C C . SER A 1 90 ? -0.082 -8.192 -26.451 1.00 94.50 90 SER A C 1
ATOM 753 O O . SER A 1 90 ? -0.963 -8.482 -27.259 1.00 94.50 90 SER A O 1
ATOM 755 N N . TYR A 1 91 ? 0.559 -7.023 -26.480 1.00 96.31 91 TYR A N 1
ATOM 756 C CA . TYR A 1 91 ? 0.391 -6.015 -27.523 1.00 96.31 91 TYR A CA 1
ATOM 757 C C . TYR A 1 91 ? 0.903 -6.491 -28.891 1.00 96.31 91 TYR A C 1
ATOM 759 O O . TYR A 1 91 ? 1.817 -7.311 -28.997 1.00 96.31 91 TYR A O 1
ATOM 767 N N . THR A 1 92 ? 0.344 -5.931 -29.962 1.00 97.69 92 THR A N 1
ATOM 768 C CA . THR A 1 92 ? 0.824 -6.152 -31.331 1.00 97.69 92 THR A CA 1
ATOM 769 C C . THR A 1 92 ? 2.012 -5.245 -31.658 1.00 97.69 92 THR A C 1
ATOM 771 O O . THR A 1 92 ? 2.239 -4.212 -31.023 1.00 97.69 92 THR A O 1
ATOM 774 N N . GLN A 1 93 ? 2.764 -5.590 -32.707 1.00 98.00 93 GLN A N 1
ATOM 775 C CA . GLN A 1 93 ? 3.844 -4.728 -33.193 1.00 98.00 93 GLN A CA 1
ATOM 776 C C . GLN A 1 93 ? 3.323 -3.367 -33.685 1.00 98.00 93 GLN A C 1
ATOM 778 O O . GLN A 1 93 ? 4.018 -2.366 -33.546 1.00 98.00 93 GLN A O 1
ATOM 783 N N . GLU A 1 94 ? 2.106 -3.319 -34.230 1.00 98.06 94 GLU A N 1
ATOM 784 C CA . GLU A 1 94 ? 1.449 -2.076 -34.651 1.00 98.06 94 GLU A CA 1
ATOM 785 C C . GLU A 1 94 ? 1.153 -1.168 -33.452 1.00 98.06 94 GLU A C 1
ATOM 787 O O . GLU A 1 94 ? 1.512 0.007 -33.473 1.00 98.06 94 GLU A O 1
ATOM 792 N N . GLN A 1 95 ? 0.594 -1.726 -32.373 1.00 98.38 95 GLN A N 1
ATOM 793 C CA . GLN A 1 95 ? 0.341 -1.000 -31.124 1.00 98.38 95 GLN A CA 1
ATOM 794 C C . GLN A 1 95 ? 1.634 -0.450 -30.520 1.00 98.38 95 GLN A C 1
ATOM 796 O O . GLN A 1 95 ? 1.690 0.718 -30.132 1.00 98.38 95 GLN A O 1
ATOM 801 N N . LEU A 1 96 ? 2.689 -1.273 -30.475 1.00 98.56 96 LEU A N 1
ATOM 802 C CA . LEU A 1 96 ? 4.006 -0.857 -29.996 1.00 98.56 96 LEU A CA 1
ATOM 803 C C . LEU A 1 96 ? 4.571 0.294 -30.839 1.00 98.56 96 LEU A C 1
ATOM 805 O O . LEU A 1 96 ? 5.013 1.298 -30.284 1.00 98.56 96 LEU A O 1
ATOM 809 N N . THR A 1 97 ? 4.553 0.166 -32.168 1.00 98.56 97 THR A N 1
ATOM 810 C CA . THR A 1 97 ? 5.052 1.205 -33.082 1.00 98.56 97 THR A CA 1
ATOM 811 C C . THR A 1 97 ? 4.270 2.506 -32.922 1.00 98.56 97 THR A C 1
ATOM 813 O O . THR A 1 97 ? 4.887 3.557 -32.767 1.00 98.56 97 THR A O 1
ATOM 816 N N . TYR A 1 98 ? 2.938 2.437 -32.853 1.00 98.56 98 TYR A N 1
ATOM 817 C CA . TYR A 1 98 ? 2.096 3.611 -32.634 1.00 98.56 98 TYR A CA 1
ATOM 818 C C . TYR A 1 98 ? 2.460 4.338 -31.331 1.00 98.56 98 TYR A C 1
ATOM 820 O O . TYR A 1 98 ? 2.643 5.554 -31.328 1.00 98.56 98 TYR A O 1
ATOM 828 N N . TYR A 1 99 ? 2.615 3.609 -30.220 1.00 98.56 99 TYR A N 1
ATOM 829 C CA . TYR A 1 99 ? 2.992 4.223 -28.944 1.00 98.56 99 TYR A CA 1
ATOM 830 C C . TYR A 1 99 ? 4.396 4.836 -28.992 1.00 98.56 99 TYR A C 1
ATOM 832 O O . TYR A 1 99 ? 4.607 5.912 -28.440 1.00 98.56 99 TYR A O 1
ATOM 840 N N . LYS A 1 100 ? 5.354 4.206 -29.682 1.00 98.50 100 LYS A N 1
ATOM 841 C CA . LYS A 1 100 ? 6.695 4.779 -29.879 1.00 98.50 100 LYS A CA 1
ATOM 842 C C . LYS A 1 100 ? 6.639 6.103 -30.643 1.00 98.50 100 LYS A C 1
ATOM 844 O O . LYS A 1 100 ? 7.282 7.063 -30.229 1.00 98.50 100 LYS A O 1
ATOM 849 N N . GLU A 1 101 ? 5.858 6.168 -31.717 1.00 98.56 101 GLU A N 1
ATOM 850 C CA . GLU A 1 101 ? 5.662 7.394 -32.500 1.00 98.56 101 GLU A CA 1
ATOM 851 C C . GLU A 1 101 ? 4.972 8.486 -31.675 1.00 98.56 101 GLU A C 1
ATOM 853 O O . GLU A 1 101 ? 5.436 9.627 -31.655 1.00 98.56 101 GLU A O 1
ATOM 858 N N . LEU A 1 102 ? 3.923 8.129 -30.927 1.00 98.50 102 LEU A N 1
ATOM 859 C CA . LEU A 1 102 ? 3.214 9.045 -30.034 1.00 98.50 102 LEU A CA 1
ATOM 860 C C . LEU A 1 102 ? 4.152 9.647 -28.978 1.00 98.50 102 LEU A C 1
ATOM 862 O O . LEU A 1 102 ? 4.186 10.867 -28.816 1.00 98.50 102 LEU A O 1
ATOM 866 N N . MET A 1 103 ? 4.934 8.815 -28.282 1.00 98.38 103 MET A N 1
ATOM 867 C CA . MET A 1 103 ? 5.870 9.294 -27.258 1.00 98.38 103 MET A CA 1
ATOM 868 C C . MET A 1 103 ? 6.997 10.130 -27.866 1.00 98.38 103 MET A C 1
ATOM 870 O O . MET A 1 103 ? 7.315 11.186 -27.328 1.00 98.38 103 MET A O 1
ATOM 874 N N . SER A 1 104 ? 7.559 9.710 -29.005 1.00 97.56 104 SER A N 1
ATOM 875 C CA . SER A 1 104 ? 8.596 10.478 -29.704 1.00 97.56 104 SER A CA 1
ATOM 876 C C . SER A 1 104 ? 8.093 11.856 -30.136 1.00 97.56 104 SER A C 1
ATOM 878 O O . SER A 1 104 ? 8.837 12.825 -30.047 1.00 97.56 104 SER A O 1
ATOM 880 N N . HIS A 1 105 ? 6.840 11.959 -30.587 1.00 97.62 105 HIS A N 1
ATOM 881 C CA . HIS A 1 105 ? 6.235 13.239 -30.940 1.00 97.62 105 HIS A CA 1
ATOM 882 C C . HIS A 1 105 ? 6.010 14.123 -29.706 1.00 97.62 105 HIS A C 1
ATOM 884 O O . HIS A 1 105 ? 6.285 15.315 -29.751 1.00 97.62 105 HIS A O 1
ATOM 890 N N . LYS A 1 106 ? 5.539 13.548 -28.591 1.00 97.12 106 LYS A N 1
ATOM 891 C CA . LYS A 1 106 ? 5.268 14.299 -27.352 1.00 97.12 106 LYS A CA 1
ATOM 892 C C . LYS A 1 106 ? 6.531 14.797 -26.658 1.00 97.12 106 LYS A C 1
ATOM 894 O O . LYS A 1 106 ? 6.490 15.871 -26.069 1.00 97.12 106 LYS A O 1
ATOM 899 N N . LEU A 1 107 ? 7.609 14.015 -26.694 1.00 96.81 107 LEU A N 1
ATOM 900 C CA . LEU A 1 107 ? 8.883 14.343 -26.049 1.00 96.81 107 LEU A CA 1
ATOM 901 C C . LEU A 1 107 ? 9.806 15.189 -26.940 1.00 96.81 107 LEU A C 1
ATOM 903 O O . LEU A 1 107 ? 10.768 15.761 -26.436 1.00 96.81 107 LEU A O 1
ATOM 907 N N . GLU A 1 108 ? 9.510 15.309 -28.237 1.00 93.69 108 GLU A N 1
ATOM 908 C CA . GLU A 1 108 ? 10.297 16.076 -29.208 1.00 93.69 108 GLU A CA 1
ATOM 909 C C . GLU A 1 108 ? 11.801 15.725 -29.154 1.00 93.69 108 GLU A C 1
ATOM 911 O O . GLU A 1 108 ? 12.195 14.602 -29.468 1.00 93.69 108 GLU A O 1
ATOM 916 N N . ALA A 1 109 ? 12.654 16.681 -28.766 1.00 93.12 109 ALA A N 1
ATOM 917 C CA . ALA A 1 109 ? 14.102 16.511 -28.653 1.00 93.12 109 ALA A CA 1
ATOM 918 C C . ALA A 1 109 ? 14.559 15.960 -27.287 1.00 93.12 109 ALA A C 1
ATOM 920 O O . ALA A 1 109 ? 15.757 15.750 -27.086 1.00 93.12 109 ALA A O 1
ATOM 921 N N . TYR A 1 110 ? 13.642 15.740 -26.341 1.00 97.44 110 TYR A N 1
ATOM 922 C CA . TYR A 1 110 ? 13.973 15.226 -25.017 1.00 97.44 110 TYR A CA 1
ATOM 923 C C . TYR A 1 110 ? 14.310 13.731 -25.078 1.00 97.44 110 TYR A C 1
ATOM 925 O O . TYR A 1 110 ? 13.483 12.895 -25.452 1.00 97.44 110 TYR A O 1
ATOM 933 N N . ILE A 1 111 ? 15.535 13.387 -24.676 1.00 97.75 111 ILE A N 1
ATOM 934 C CA . ILE A 1 111 ? 16.030 12.007 -24.616 1.00 97.75 111 ILE A CA 1
ATOM 935 C C . ILE A 1 111 ? 16.320 11.677 -23.146 1.00 97.75 111 ILE A C 1
ATOM 937 O O . ILE A 1 111 ? 17.243 12.271 -22.581 1.00 97.75 111 ILE A O 1
ATOM 941 N N . PRO A 1 112 ? 15.556 10.770 -22.508 1.00 98.44 112 PRO A N 1
ATOM 942 C CA . PRO A 1 112 ? 15.794 10.386 -21.124 1.00 98.44 112 PRO A CA 1
ATOM 943 C C . PRO A 1 112 ? 17.036 9.500 -20.981 1.00 98.44 112 PRO A C 1
ATOM 945 O O . PRO A 1 112 ? 17.280 8.603 -21.787 1.00 98.44 112 PRO A O 1
ATOM 948 N N . ASP A 1 113 ? 17.783 9.712 -19.901 1.00 98.75 113 ASP A N 1
ATOM 949 C CA . ASP A 1 113 ? 18.779 8.769 -19.386 1.00 98.75 113 ASP A CA 1
ATOM 950 C C . ASP A 1 113 ? 18.129 7.751 -18.442 1.00 98.75 113 ASP A C 1
ATOM 952 O O . ASP A 1 113 ? 18.521 6.585 -18.406 1.00 98.75 113 ASP A O 1
ATOM 956 N N . VAL A 1 114 ? 17.135 8.200 -17.671 1.00 98.81 114 VAL A N 1
ATOM 957 C CA . VAL A 1 114 ? 16.379 7.391 -16.714 1.00 98.81 114 VAL A CA 1
ATOM 958 C C . VAL A 1 114 ? 14.889 7.646 -16.912 1.00 98.81 114 VAL A C 1
ATOM 960 O O . VAL A 1 114 ? 14.457 8.785 -17.091 1.00 98.81 114 VAL A O 1
ATOM 963 N N . ILE A 1 115 ? 14.096 6.581 -16.860 1.00 98.88 115 ILE A N 1
ATOM 964 C CA . ILE A 1 115 ? 12.637 6.625 -16.893 1.00 98.88 115 ILE A CA 1
ATOM 965 C C . ILE A 1 115 ? 12.131 6.045 -15.575 1.00 98.88 115 ILE A C 1
ATOM 967 O O . ILE A 1 115 ? 12.312 4.858 -15.324 1.00 98.88 115 ILE A O 1
ATOM 971 N N . ILE A 1 116 ? 11.490 6.862 -14.741 1.00 98.75 116 ILE A N 1
ATOM 972 C CA . ILE A 1 116 ? 10.811 6.409 -13.522 1.00 98.75 116 ILE A CA 1
ATOM 973 C C . ILE A 1 116 ? 9.329 6.242 -13.850 1.00 98.75 116 ILE A C 1
ATOM 975 O O . ILE A 1 116 ? 8.657 7.211 -14.202 1.00 98.75 116 ILE A O 1
ATOM 979 N N . THR A 1 117 ? 8.815 5.019 -13.762 1.00 98.25 117 THR A N 1
ATOM 980 C CA . THR A 1 117 ? 7.463 4.673 -14.224 1.00 98.25 117 THR A CA 1
ATOM 981 C C . THR A 1 117 ? 6.617 4.030 -13.134 1.00 98.25 117 THR A C 1
ATOM 983 O O . THR A 1 117 ? 7.127 3.265 -12.323 1.00 98.25 117 THR A O 1
ATOM 986 N N . PHE A 1 118 ? 5.312 4.295 -13.146 1.00 95.62 118 PHE A N 1
ATOM 987 C CA . PHE A 1 118 ? 4.331 3.721 -12.208 1.00 95.62 118 PHE A CA 1
ATOM 988 C C . PHE A 1 118 ? 3.415 2.681 -12.871 1.00 95.62 118 PHE A C 1
ATOM 990 O O . PHE A 1 118 ? 2.446 2.206 -12.276 1.00 95.62 118 PHE A O 1
ATOM 997 N N . SER A 1 119 ? 3.714 2.341 -14.125 1.00 95.06 119 SER A N 1
ATOM 998 C CA . SER A 1 119 ? 3.063 1.285 -14.892 1.00 95.06 119 SER A CA 1
ATOM 999 C C . SER A 1 119 ? 4.029 0.685 -15.930 1.00 95.06 119 SER A C 1
ATOM 1001 O O . SER A 1 119 ? 5.134 1.205 -16.135 1.00 95.06 119 SER A O 1
ATOM 1003 N N . PRO A 1 120 ? 3.681 -0.445 -16.568 1.00 94.88 120 PRO A N 1
ATOM 1004 C CA . PRO A 1 120 ? 4.523 -1.061 -17.592 1.00 94.88 120 PRO A CA 1
ATOM 1005 C C . PRO A 1 120 ? 4.668 -0.182 -18.845 1.00 94.88 120 PRO A C 1
ATOM 1007 O O . PRO A 1 120 ? 3.680 0.171 -19.484 1.00 94.88 120 PRO A O 1
ATOM 1010 N N . VAL A 1 121 ? 5.912 0.111 -19.246 1.00 97.00 121 VAL A N 1
ATOM 1011 C CA . VAL A 1 121 ? 6.228 0.999 -20.389 1.00 97.00 121 VAL A CA 1
ATOM 1012 C C . VAL A 1 121 ? 7.145 0.351 -21.441 1.00 97.00 121 VAL A C 1
ATOM 1014 O O . VAL A 1 121 ? 8.180 0.918 -21.808 1.00 97.00 121 VAL A O 1
ATOM 1017 N N . PRO A 1 122 ? 6.794 -0.829 -21.992 1.00 96.75 122 PRO A N 1
ATOM 1018 C CA . PRO A 1 122 ? 7.637 -1.515 -22.979 1.00 96.75 122 PRO A CA 1
ATOM 1019 C C . PRO A 1 122 ? 7.906 -0.662 -24.232 1.00 96.75 122 PRO A C 1
ATOM 1021 O O . PRO A 1 122 ? 8.966 -0.770 -24.848 1.00 96.75 122 PRO A O 1
ATOM 1024 N N . PHE A 1 123 ? 6.985 0.238 -24.586 1.00 98.25 123 PHE A N 1
ATOM 1025 C CA . PHE A 1 123 ? 7.155 1.190 -25.683 1.00 98.25 123 PHE A CA 1
ATOM 1026 C C . PHE A 1 123 ? 8.235 2.243 -25.405 1.00 98.25 123 PHE A C 1
ATOM 1028 O O . PHE A 1 123 ? 9.024 2.520 -26.305 1.00 98.25 123 PHE A O 1
ATOM 1035 N N . LEU A 1 124 ? 8.345 2.778 -24.180 1.00 98.25 124 LEU A N 1
ATOM 1036 C CA . LEU A 1 124 ? 9.432 3.701 -23.825 1.00 98.25 124 LEU A CA 1
ATOM 1037 C C . LEU A 1 124 ? 10.769 2.967 -23.710 1.00 98.25 124 LEU A C 1
ATOM 1039 O O . LEU A 1 124 ? 11.763 3.457 -24.237 1.00 98.25 124 LEU A O 1
ATOM 1043 N N . ALA A 1 125 ? 10.780 1.772 -23.111 1.00 96.62 125 ALA A N 1
ATOM 1044 C CA . ALA A 1 125 ? 11.974 0.926 -23.045 1.00 96.62 125 ALA A CA 1
ATOM 1045 C C . ALA A 1 125 ? 12.508 0.577 -24.450 1.00 96.62 125 ALA A C 1
ATOM 1047 O O . ALA A 1 125 ? 13.713 0.549 -24.684 1.00 96.62 125 ALA A O 1
ATOM 1048 N N . SER A 1 126 ? 11.605 0.346 -25.412 1.00 97.44 126 SER A N 1
ATOM 1049 C CA . SER A 1 126 ? 11.954 0.094 -26.815 1.00 97.44 126 SER A CA 1
ATOM 1050 C C . SER A 1 126 ? 12.344 1.359 -27.589 1.00 97.44 126 SER A C 1
ATOM 1052 O O . SER A 1 126 ? 13.114 1.271 -28.548 1.00 97.44 126 SER A O 1
ATOM 1054 N N . LEU A 1 127 ? 11.775 2.519 -27.250 1.00 98.06 127 LEU A N 1
ATOM 1055 C CA . LEU A 1 127 ? 12.091 3.797 -27.894 1.00 98.06 127 LEU A CA 1
ATOM 1056 C C . LEU A 1 127 ? 13.460 4.324 -27.450 1.00 98.06 127 LEU A C 1
ATOM 1058 O O . LEU A 1 127 ? 14.239 4.772 -28.286 1.00 98.06 127 LEU A O 1
ATOM 1062 N N . TYR A 1 128 ? 13.765 4.206 -26.159 1.00 97.94 128 TYR A N 1
ATOM 1063 C CA . TYR A 1 128 ? 14.990 4.695 -25.537 1.00 97.94 128 TYR A CA 1
ATOM 1064 C C . TYR A 1 128 ? 15.780 3.532 -24.932 1.00 97.94 128 TYR A C 1
ATOM 1066 O O . TYR A 1 128 ? 15.899 3.402 -23.719 1.00 97.94 128 TYR A O 1
ATOM 1074 N N . SER A 1 129 ? 16.350 2.676 -25.781 1.00 96.06 129 SER A N 1
ATOM 1075 C CA . SER A 1 129 ? 17.035 1.449 -25.339 1.00 96.06 129 SER A CA 1
ATOM 1076 C C . SER A 1 129 ? 18.280 1.681 -24.471 1.00 96.06 129 SER A C 1
ATOM 1078 O O . SER A 1 129 ? 18.767 0.747 -23.844 1.00 96.06 129 SER A O 1
ATOM 1080 N N . SER A 1 130 ? 18.824 2.902 -24.459 1.00 96.44 130 SER A N 1
ATOM 1081 C CA . SER A 1 130 ? 19.941 3.321 -23.599 1.00 96.44 130 SER A CA 1
ATOM 1082 C C . SER A 1 130 ? 19.499 3.979 -22.288 1.00 96.44 130 SER A C 1
ATOM 1084 O O . SER A 1 130 ? 20.360 4.371 -21.493 1.00 96.44 130 SER A O 1
ATOM 1086 N N . ALA A 1 131 ? 18.189 4.149 -22.085 1.00 98.44 131 ALA A N 1
ATOM 1087 C CA . ALA A 1 131 ? 17.621 4.689 -20.862 1.00 98.44 131 ALA A CA 1
ATOM 1088 C C . ALA A 1 131 ? 17.362 3.563 -19.857 1.00 98.44 131 ALA A C 1
ATOM 1090 O O . ALA A 1 131 ? 16.812 2.516 -20.204 1.00 98.44 131 ALA A O 1
ATOM 1091 N N . LEU A 1 132 ? 17.729 3.792 -18.600 1.00 98.75 132 LEU A N 1
ATOM 1092 C CA . LEU A 1 132 ? 17.395 2.883 -17.510 1.00 98.75 132 LEU A CA 1
ATOM 1093 C C . LEU A 1 132 ? 15.932 3.091 -17.104 1.00 98.75 132 LEU A C 1
ATOM 1095 O O . LEU A 1 132 ? 15.555 4.181 -16.680 1.00 98.75 132 LEU A O 1
ATOM 1099 N N . VAL A 1 133 ? 15.116 2.044 -17.193 1.00 98.62 133 VAL A N 1
ATOM 1100 C CA . VAL A 1 133 ? 13.720 2.069 -16.737 1.00 98.62 133 VAL A CA 1
ATOM 1101 C C . VAL A 1 133 ? 13.652 1.551 -15.304 1.00 98.62 133 VAL A C 1
ATOM 1103 O O . VAL A 1 133 ? 14.054 0.423 -15.040 1.00 98.62 133 VAL A O 1
ATOM 1106 N N . LEU A 1 134 ? 13.133 2.366 -14.388 1.00 98.69 134 LEU A N 1
ATOM 1107 C CA . LEU A 1 134 ? 12.922 2.046 -12.978 1.00 98.69 134 LEU A CA 1
ATOM 1108 C C . LEU A 1 134 ? 11.428 2.102 -12.664 1.00 98.69 134 LEU A C 1
ATOM 1110 O O . LEU A 1 134 ? 10.804 3.160 -12.733 1.00 98.69 134 LEU A O 1
ATOM 1114 N N . HIS A 1 135 ? 10.854 0.967 -12.295 1.00 98.06 135 HIS A N 1
ATOM 1115 C CA . HIS A 1 135 ? 9.459 0.876 -11.892 1.00 98.06 135 HIS A CA 1
ATOM 1116 C C . HIS A 1 135 ? 9.328 1.266 -10.424 1.00 98.06 135 HIS A C 1
ATOM 1118 O O . HIS A 1 135 ? 10.072 0.767 -9.580 1.00 98.06 135 HIS A O 1
ATOM 1124 N N . HIS A 1 136 ? 8.389 2.153 -10.123 1.00 97.19 136 HIS A N 1
ATOM 1125 C CA . HIS A 1 136 ? 8.223 2.754 -8.813 1.00 97.19 136 HIS A CA 1
ATOM 1126 C C . HIS A 1 136 ? 6.821 2.505 -8.267 1.00 97.19 136 HIS A C 1
ATOM 1128 O O . HIS A 1 136 ? 5.825 2.804 -8.919 1.00 97.19 136 HIS A O 1
ATOM 1134 N N . GLU A 1 137 ? 6.748 1.958 -7.056 1.00 94.19 137 GLU A N 1
ATOM 1135 C CA . GLU A 1 137 ? 5.523 1.804 -6.266 1.00 94.19 137 GLU A CA 1
ATOM 1136 C C . GLU A 1 137 ? 5.892 1.582 -4.799 1.00 94.19 137 GLU A C 1
ATOM 1138 O O . GLU A 1 137 ? 7.067 1.405 -4.452 1.00 94.19 137 GLU A O 1
ATOM 1143 N N . PHE A 1 138 ? 4.889 1.603 -3.926 1.00 94.19 138 PHE A N 1
ATOM 1144 C CA . PHE A 1 138 ? 5.037 1.138 -2.555 1.00 94.19 138 PHE A CA 1
ATOM 1145 C C . PHE A 1 138 ? 5.638 -0.274 -2.480 1.00 94.19 138 PHE A C 1
ATOM 1147 O O . PHE A 1 138 ? 5.243 -1.189 -3.203 1.00 94.19 138 PHE A O 1
ATOM 1154 N N . SER A 1 139 ? 6.581 -0.448 -1.554 1.00 95.19 139 SER A N 1
ATOM 1155 C CA . SER A 1 139 ? 7.223 -1.731 -1.256 1.00 95.19 139 SER A CA 1
ATOM 1156 C C . SER A 1 139 ? 6.465 -2.475 -0.141 1.00 95.19 139 SER A C 1
ATOM 1158 O O . SER A 1 139 ? 5.247 -2.346 -0.008 1.00 95.19 139 SER A O 1
ATOM 1160 N N . ILE A 1 140 ? 7.161 -3.280 0.669 1.00 95.50 140 ILE A N 1
ATOM 1161 C CA . ILE A 1 140 ? 6.584 -4.066 1.776 1.00 95.50 140 ILE A CA 1
ATOM 1162 C C . ILE A 1 140 ? 5.788 -3.207 2.780 1.00 95.50 140 ILE A C 1
ATOM 1164 O O . ILE A 1 140 ? 4.810 -3.685 3.364 1.00 95.50 140 ILE A O 1
ATOM 1168 N N . PHE A 1 141 ? 6.155 -1.933 2.945 1.00 95.75 141 PHE A N 1
ATOM 1169 C CA . PHE A 1 141 ? 5.528 -1.015 3.893 1.00 95.75 141 PHE A CA 1
ATOM 1170 C C . PHE A 1 141 ? 4.966 0.231 3.215 1.00 95.75 141 PHE A C 1
ATOM 1172 O O . PHE A 1 141 ? 5.694 0.972 2.557 1.00 95.75 141 PHE A O 1
ATOM 1179 N N . SER A 1 142 ? 3.684 0.506 3.445 1.00 91.06 142 SER A N 1
ATOM 1180 C CA . SER A 1 142 ? 2.999 1.706 2.946 1.00 91.06 142 SER A CA 1
ATOM 1181 C C . SER A 1 142 ? 2.117 2.389 3.994 1.00 91.06 142 SER A C 1
ATOM 1183 O O . SER A 1 142 ? 1.461 3.385 3.686 1.00 91.06 142 SER A O 1
ATOM 1185 N N . ARG A 1 143 ? 2.055 1.843 5.213 1.00 90.19 143 ARG A N 1
ATOM 1186 C CA . ARG A 1 143 ? 1.123 2.228 6.280 1.00 90.19 143 ARG A CA 1
ATOM 1187 C C . ARG A 1 143 ? 1.808 2.115 7.643 1.00 90.19 143 ARG A C 1
ATOM 1189 O O . ARG A 1 143 ? 2.670 1.254 7.823 1.00 90.19 143 ARG A O 1
ATOM 1196 N N . LEU A 1 144 ? 1.404 2.969 8.586 1.00 90.38 144 LEU A N 1
ATOM 1197 C CA . LEU A 1 144 ? 1.853 2.906 9.982 1.00 90.38 144 LEU A CA 1
ATOM 1198 C C . LEU A 1 144 ? 1.521 1.546 10.591 1.00 90.38 144 LEU A C 1
ATOM 1200 O O . LEU A 1 144 ? 0.509 0.999 10.185 1.00 90.38 144 LEU A O 1
ATOM 1204 N N . PRO A 1 145 ? 2.272 1.026 11.578 1.00 93.25 145 PRO A N 1
ATOM 1205 C CA . PRO A 1 145 ? 3.422 1.663 12.223 1.00 93.25 145 PRO A CA 1
ATOM 1206 C C . PRO A 1 145 ? 4.727 1.499 11.440 1.00 93.25 145 PRO A C 1
ATOM 1208 O O . PRO A 1 145 ? 5.777 1.937 11.896 1.00 93.25 145 PRO A O 1
ATOM 1211 N N . TYR A 1 146 ? 4.697 0.846 10.282 1.00 95.62 146 TYR A N 1
ATOM 1212 C CA . TYR A 1 146 ? 5.906 0.621 9.511 1.00 95.62 146 TYR A CA 1
ATOM 1213 C C . TYR A 1 146 ? 6.423 1.912 8.859 1.00 95.62 146 TYR A C 1
ATOM 1215 O O . TYR A 1 146 ? 5.624 2.781 8.495 1.00 95.62 146 TYR A O 1
ATOM 1223 N N . PRO A 1 147 ? 7.747 2.034 8.646 1.00 92.38 147 PRO A N 1
ATOM 1224 C CA . PRO A 1 147 ? 8.288 3.101 7.818 1.00 92.38 147 PRO A CA 1
ATOM 1225 C C . PRO A 1 147 ? 7.753 2.951 6.400 1.00 92.38 147 PRO A C 1
ATOM 1227 O O . PRO A 1 147 ? 7.923 1.902 5.784 1.00 92.38 147 PRO A O 1
ATOM 1230 N N . MET A 1 148 ? 7.127 3.999 5.866 1.00 94.50 148 MET A N 1
ATOM 1231 C CA . MET A 1 148 ? 6.735 4.022 4.458 1.00 94.50 148 MET A CA 1
ATOM 1232 C C . MET A 1 148 ? 7.957 3.720 3.581 1.00 94.50 148 MET A C 1
ATOM 1234 O O . MET A 1 148 ? 9.064 4.175 3.869 1.00 94.50 148 MET A O 1
ATOM 1238 N N . SER A 1 149 ? 7.772 2.915 2.542 1.00 97.25 149 SER A N 1
ATOM 1239 C CA . SER A 1 149 ? 8.860 2.464 1.681 1.00 97.25 149 SER A CA 1
ATOM 1240 C C . SER A 1 149 ? 8.387 2.292 0.247 1.00 97.25 149 SER A C 1
ATOM 1242 O O . SER A 1 149 ? 7.235 1.929 -0.005 1.00 97.25 149 SER A O 1
ATOM 1244 N N . TRP A 1 150 ? 9.306 2.490 -0.687 1.00 97.31 150 TRP A N 1
ATOM 1245 C CA . TRP A 1 150 ? 9.093 2.293 -2.115 1.00 97.31 150 TRP A CA 1
ATOM 1246 C C . TRP A 1 150 ? 10.212 1.453 -2.709 1.00 97.31 150 TRP A C 1
ATOM 1248 O O . TRP A 1 150 ? 11.227 1.219 -2.061 1.00 97.31 150 TRP A O 1
ATOM 1258 N N . PHE A 1 151 ? 10.044 1.009 -3.945 1.00 97.06 151 PHE A N 1
ATOM 1259 C CA . PHE A 1 151 ? 11.120 0.383 -4.707 1.00 97.06 151 PHE A CA 1
ATOM 1260 C C . PHE A 1 151 ? 11.380 1.122 -6.017 1.00 97.06 151 PHE A C 1
ATOM 1262 O O . PHE A 1 151 ? 10.531 1.872 -6.488 1.00 97.06 151 PHE A O 1
ATOM 1269 N N . LEU A 1 152 ? 12.558 0.911 -6.600 1.00 97.81 152 LEU A N 1
ATOM 1270 C CA . LEU A 1 152 ? 12.930 1.355 -7.947 1.00 97.81 152 LEU A CA 1
ATOM 1271 C C . LEU A 1 152 ? 13.420 0.124 -8.717 1.00 97.81 152 LEU A C 1
ATOM 1273 O O . LEU A 1 152 ? 14.617 -0.158 -8.710 1.00 97.81 152 LEU A O 1
ATOM 1277 N N . ASP A 1 153 ? 12.494 -0.655 -9.281 1.00 98.00 153 ASP A N 1
ATOM 1278 C CA . ASP A 1 153 ? 12.747 -1.979 -9.871 1.00 98.00 153 ASP A CA 1
ATOM 1279 C C . ASP A 1 153 ? 13.163 -1.871 -11.351 1.00 98.00 153 ASP A C 1
ATOM 1281 O O . ASP A 1 153 ? 12.391 -1.366 -12.175 1.00 98.00 153 ASP A O 1
ATOM 1285 N N . PRO A 1 154 ? 14.364 -2.346 -11.726 1.00 97.44 154 PRO A N 1
ATOM 1286 C CA . PRO A 1 154 ? 14.869 -2.232 -13.093 1.00 97.44 154 PRO A CA 1
ATOM 1287 C C . PRO A 1 154 ? 14.292 -3.262 -14.081 1.00 97.44 15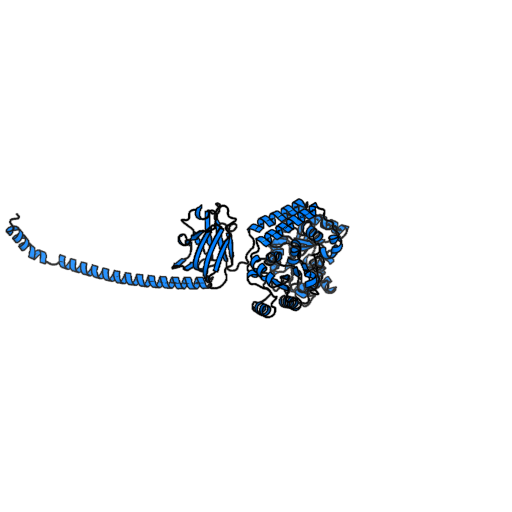4 PRO A C 1
ATOM 1289 O O . PRO A 1 154 ? 14.617 -3.227 -15.267 1.00 97.44 154 PRO A O 1
ATOM 1292 N N . ILE A 1 155 ? 13.502 -4.229 -13.610 1.00 95.69 155 ILE A N 1
ATOM 1293 C CA . ILE A 1 155 ? 12.900 -5.295 -14.418 1.00 95.69 155 ILE A CA 1
ATOM 1294 C C . ILE A 1 155 ? 11.421 -5.016 -14.667 1.00 95.69 155 ILE A C 1
ATOM 1296 O O . ILE A 1 155 ? 10.977 -5.084 -15.813 1.00 95.69 155 ILE A O 1
ATOM 1300 N N . GLY A 1 156 ? 10.659 -4.712 -13.617 1.00 92.62 156 GLY A N 1
ATOM 1301 C CA . GLY A 1 156 ? 9.209 -4.590 -13.722 1.00 92.62 156 GLY A CA 1
ATOM 1302 C C . GLY A 1 156 ? 8.496 -4.633 -12.380 1.00 92.62 156 GLY A C 1
ATOM 1303 O O . GLY A 1 156 ? 9.103 -4.582 -11.317 1.00 92.62 156 GLY A O 1
ATOM 1304 N N . MET A 1 157 ? 7.169 -4.727 -12.430 1.00 86.62 157 MET A N 1
ATOM 1305 C CA . MET A 1 157 ? 6.320 -4.768 -11.239 1.00 86.62 157 MET A CA 1
ATOM 1306 C C . MET A 1 157 ? 5.666 -6.143 -11.100 1.00 86.62 157 MET A C 1
ATOM 1308 O O . MET A 1 157 ? 5.347 -6.799 -12.094 1.00 86.62 157 MET A O 1
ATOM 1312 N N . HIS A 1 158 ? 5.434 -6.567 -9.856 1.00 83.31 158 HIS A N 1
ATOM 1313 C CA . HIS A 1 158 ? 4.673 -7.773 -9.515 1.00 83.31 158 HIS A CA 1
ATOM 1314 C C . HIS A 1 158 ? 5.144 -9.028 -10.258 1.00 83.31 158 HIS A C 1
ATOM 1316 O O . HIS A 1 158 ? 6.228 -9.504 -9.959 1.00 83.31 158 HIS A O 1
ATOM 1322 N N . SER A 1 159 ? 4.356 -9.563 -11.201 1.00 80.44 159 SER A N 1
ATOM 1323 C CA . SER A 1 159 ? 4.635 -10.807 -11.942 1.00 80.44 159 SER A CA 1
ATOM 1324 C C . SER A 1 159 ? 5.859 -10.764 -12.864 1.00 80.44 159 SER A C 1
ATOM 1326 O O . SER A 1 159 ? 6.213 -11.786 -13.462 1.00 80.44 159 SER A O 1
ATOM 1328 N N . SER A 1 160 ? 6.466 -9.586 -12.999 1.00 86.12 160 SER A N 1
ATOM 1329 C CA . SER A 1 160 ? 7.693 -9.329 -13.747 1.00 86.12 160 SER A CA 1
ATOM 1330 C C . SER A 1 160 ? 8.690 -8.551 -12.880 1.00 86.12 160 SER A C 1
ATOM 1332 O O . SER A 1 160 ? 9.302 -7.605 -13.353 1.00 86.12 160 SER A O 1
ATOM 1334 N N . SER A 1 161 ? 8.809 -8.897 -11.596 1.00 92.25 161 SER A N 1
ATOM 1335 C CA . SER A 1 161 ? 9.698 -8.202 -10.653 1.00 92.25 161 SER A CA 1
ATOM 1336 C C . SER A 1 161 ? 11.153 -8.684 -10.718 1.00 92.25 161 SER A C 1
ATOM 1338 O O . SER A 1 161 ? 11.453 -9.788 -11.189 1.00 92.25 161 SER A O 1
ATOM 1340 N N . TYR A 1 162 ? 12.067 -7.889 -10.156 1.00 96.00 162 TYR A N 1
ATOM 1341 C CA . TYR A 1 162 ? 13.451 -8.280 -9.890 1.00 96.00 162 TYR A CA 1
ATOM 1342 C C . TYR A 1 162 ? 13.537 -9.604 -9.116 1.00 96.00 162 TYR A C 1
ATOM 1344 O O . TYR A 1 162 ? 14.361 -10.464 -9.433 1.00 96.00 162 TYR A O 1
ATOM 1352 N N . PHE A 1 163 ? 12.646 -9.807 -8.141 1.00 94.44 163 PHE A N 1
ATOM 1353 C CA . PHE A 1 163 ? 12.596 -11.030 -7.337 1.00 94.44 163 PHE A CA 1
ATOM 1354 C C . PHE A 1 163 ? 12.181 -12.258 -8.141 1.00 94.44 163 PHE A C 1
ATOM 1356 O O . PHE A 1 163 ? 12.726 -13.334 -7.912 1.00 94.44 163 PHE A O 1
ATOM 1363 N N . ASP A 1 164 ? 11.261 -12.120 -9.096 1.00 91.12 164 ASP A N 1
ATOM 1364 C CA . ASP A 1 164 ? 10.905 -13.235 -9.975 1.00 91.12 164 ASP A CA 1
ATOM 1365 C C . ASP A 1 164 ? 12.055 -13.591 -10.922 1.00 91.12 164 ASP A C 1
ATOM 1367 O O . ASP A 1 164 ? 12.311 -14.772 -11.163 1.00 91.12 164 ASP A O 1
ATOM 1371 N N . LYS A 1 165 ? 12.783 -12.583 -11.426 1.00 94.38 165 LYS A N 1
ATOM 1372 C CA . LYS A 1 165 ? 13.933 -12.800 -12.315 1.00 94.38 165 LYS A CA 1
ATOM 1373 C C . LYS A 1 165 ? 15.110 -13.466 -11.598 1.00 94.38 165 LYS A C 1
ATOM 1375 O O . LYS A 1 165 ? 15.711 -14.372 -12.168 1.00 94.38 165 LYS A O 1
ATOM 1380 N N . PHE A 1 166 ? 15.424 -13.036 -10.375 1.00 95.62 166 PHE A N 1
ATOM 1381 C CA . PHE A 1 166 ? 16.616 -13.465 -9.627 1.00 95.62 166 PHE A CA 1
ATOM 1382 C C . PHE A 1 166 ? 16.298 -14.312 -8.389 1.00 95.62 166 PHE A C 1
ATOM 1384 O O . PHE A 1 166 ? 17.057 -14.340 -7.418 1.00 95.62 166 PHE A O 1
ATOM 1391 N N . LYS A 1 167 ? 15.159 -15.012 -8.402 1.00 92.06 167 LYS A N 1
ATOM 1392 C CA . LYS A 1 167 ? 14.703 -15.850 -7.285 1.00 92.06 167 LYS A CA 1
ATOM 1393 C C . LYS A 1 167 ? 15.787 -16.818 -6.807 1.00 92.06 167 LYS A C 1
ATOM 1395 O O . LYS A 1 167 ? 16.045 -16.917 -5.610 1.00 92.06 167 LYS A O 1
ATOM 1400 N N . ALA A 1 168 ? 16.412 -17.537 -7.739 1.00 92.69 168 ALA A N 1
ATOM 1401 C CA . ALA A 1 168 ? 17.360 -18.600 -7.420 1.00 92.69 168 ALA A CA 1
ATOM 1402 C C . ALA A 1 168 ? 18.649 -18.066 -6.778 1.00 92.69 168 ALA A C 1
ATOM 1404 O O . ALA A 1 168 ? 19.278 -18.759 -5.981 1.00 92.69 168 ALA A O 1
ATOM 1405 N N . GLU A 1 169 ? 19.066 -16.857 -7.139 1.00 96.12 169 GLU A N 1
ATOM 1406 C CA . GLU A 1 169 ? 20.212 -16.158 -6.576 1.00 96.12 169 GLU A CA 1
ATOM 1407 C C . GLU A 1 169 ? 19.905 -15.654 -5.165 1.00 96.12 169 GLU A C 1
ATOM 1409 O O . GLU A 1 169 ? 20.717 -15.842 -4.261 1.00 96.12 169 GLU A O 1
ATOM 1414 N N . ILE A 1 170 ? 18.710 -15.093 -4.957 1.00 93.88 170 ILE A N 1
ATOM 1415 C CA . ILE A 1 170 ? 18.256 -14.605 -3.649 1.00 93.88 170 ILE A CA 1
ATOM 1416 C C . ILE A 1 170 ? 18.117 -15.760 -2.653 1.00 93.88 170 ILE A C 1
ATOM 1418 O O . ILE A 1 170 ? 18.592 -15.654 -1.526 1.00 93.88 170 ILE A O 1
ATOM 1422 N N . GLU A 1 171 ? 17.533 -16.889 -3.065 1.00 88.56 171 GLU A N 1
ATOM 1423 C CA . GLU A 1 171 ? 17.388 -18.084 -2.215 1.00 88.56 171 GLU A CA 1
ATOM 1424 C C . GLU A 1 171 ? 18.737 -18.687 -1.783 1.00 88.56 171 GLU A C 1
ATOM 1426 O O . GLU A 1 171 ? 18.809 -19.383 -0.772 1.00 88.56 171 GLU A O 1
ATOM 1431 N N . LYS A 1 172 ? 19.817 -18.417 -2.527 1.00 93.06 172 LYS A N 1
ATOM 1432 C CA . LYS A 1 172 ? 21.179 -18.878 -2.207 1.00 93.06 172 LYS A CA 1
ATOM 1433 C C . LYS A 1 172 ? 21.957 -17.911 -1.317 1.00 93.06 172 LYS A C 1
ATOM 1435 O O . LYS A 1 172 ? 23.097 -18.213 -0.966 1.00 93.06 172 LYS A O 1
ATOM 1440 N N . LEU A 1 173 ? 21.396 -16.754 -0.965 1.00 94.56 173 LEU A N 1
ATOM 1441 C CA . LEU A 1 173 ? 22.069 -15.822 -0.069 1.00 94.56 173 LEU A CA 1
ATOM 1442 C C . LEU A 1 173 ? 22.219 -16.448 1.319 1.00 94.56 173 LEU A C 1
ATOM 1444 O O . LEU A 1 173 ? 21.247 -16.828 1.969 1.00 94.56 173 LEU A O 1
ATOM 1448 N N . HIS A 1 174 ? 23.461 -16.510 1.787 1.00 95.00 174 HIS A N 1
ATOM 1449 C CA . HIS A 1 174 ? 23.780 -16.938 3.139 1.00 95.00 174 HIS A CA 1
ATOM 1450 C C . HIS A 1 174 ? 23.935 -15.712 4.031 1.00 95.00 174 HIS A C 1
ATOM 1452 O O . HIS A 1 174 ? 24.878 -14.937 3.871 1.00 95.00 174 HIS A O 1
ATOM 1458 N N . LEU A 1 175 ? 23.004 -15.545 4.968 1.00 97.38 175 LEU A N 1
ATOM 1459 C CA . LEU A 1 175 ? 23.078 -14.490 5.971 1.00 97.38 175 LEU A CA 1
ATOM 1460 C C . LEU A 1 175 ? 24.096 -14.868 7.052 1.00 97.38 175 LEU A C 1
ATOM 1462 O O . LEU A 1 175 ? 24.145 -16.010 7.511 1.00 97.38 175 LEU A O 1
ATOM 1466 N N . SER A 1 176 ? 24.906 -13.899 7.473 1.00 97.88 176 SER A N 1
ATOM 1467 C CA . SER A 1 176 ? 25.775 -14.054 8.642 1.00 97.88 176 SER A CA 1
ATOM 1468 C C . SER A 1 176 ? 24.955 -14.117 9.935 1.00 97.88 176 SER A C 1
ATOM 1470 O O . SER A 1 176 ? 23.825 -13.632 9.994 1.00 97.88 176 SER A O 1
ATOM 1472 N N . SER A 1 177 ? 25.539 -14.643 11.015 1.00 97.88 177 SER A N 1
ATOM 1473 C CA . SER A 1 177 ? 24.863 -14.692 12.321 1.00 97.88 177 SER A CA 1
ATOM 1474 C C . SER A 1 177 ? 24.430 -13.308 12.822 1.00 97.88 177 SER A C 1
ATOM 1476 O O . SER A 1 177 ? 23.376 -13.190 13.438 1.00 97.88 177 SER A O 1
ATOM 1478 N N . GLY A 1 178 ? 25.210 -12.257 12.532 1.00 98.38 178 GLY A N 1
ATOM 1479 C CA . GLY A 1 178 ? 24.849 -10.877 12.875 1.00 98.38 178 GLY A CA 1
ATOM 1480 C C . GLY A 1 178 ? 23.631 -10.378 12.095 1.00 98.38 178 GLY A C 1
ATOM 1481 O O . GLY A 1 178 ? 22.708 -9.825 12.684 1.00 98.38 178 GLY A O 1
ATOM 1482 N N . GLN A 1 179 ? 23.577 -10.658 10.790 1.00 98.44 179 GLN A N 1
ATOM 1483 C CA . GLN A 1 179 ? 22.437 -10.308 9.933 1.00 98.44 179 GLN A CA 1
ATOM 1484 C C . GLN A 1 179 ? 21.157 -11.034 10.347 1.00 98.44 179 GLN A C 1
ATOM 1486 O O . GLN A 1 179 ? 20.097 -10.416 10.407 1.00 98.44 179 GLN A O 1
ATOM 1491 N N . ILE A 1 180 ? 21.264 -12.323 10.681 1.00 98.38 180 ILE A N 1
ATOM 1492 C CA . ILE A 1 180 ? 20.141 -13.107 11.209 1.00 98.38 180 ILE A CA 1
ATOM 1493 C C . ILE A 1 180 ? 19.640 -12.482 12.514 1.00 98.38 180 ILE A C 1
ATOM 1495 O O . ILE A 1 180 ? 18.441 -12.277 12.665 1.00 98.38 180 ILE A O 1
ATOM 1499 N N . GLN A 1 181 ? 20.539 -12.114 13.432 1.00 98.62 181 GLN A N 1
ATOM 1500 C CA . GLN A 1 181 ? 20.143 -11.505 14.702 1.00 98.62 181 GLN A CA 1
ATOM 1501 C C . GLN A 1 181 ? 19.439 -10.154 14.514 1.00 98.62 181 GLN A C 1
ATOM 1503 O O . GLN A 1 181 ? 18.430 -9.900 15.169 1.00 98.62 181 GLN A O 1
ATOM 1508 N N . LEU A 1 182 ? 19.945 -9.290 13.627 1.00 98.75 182 LEU A N 1
ATOM 1509 C CA . LEU A 1 182 ? 19.313 -8.003 13.316 1.00 98.75 182 LEU A CA 1
ATOM 1510 C C . LEU A 1 182 ? 17.911 -8.195 12.726 1.00 98.75 182 LEU A C 1
ATOM 1512 O O . LEU A 1 182 ? 16.960 -7.545 13.164 1.00 98.75 182 LEU A O 1
ATOM 1516 N N . LEU A 1 183 ? 17.778 -9.128 11.780 1.00 98.62 183 LEU A N 1
ATOM 1517 C CA . LEU A 1 183 ? 16.502 -9.457 11.160 1.00 98.62 183 LEU A CA 1
ATOM 1518 C C . LEU A 1 183 ? 15.494 -9.999 12.179 1.00 98.62 183 LEU A C 1
ATOM 1520 O O . LEU A 1 183 ? 14.359 -9.528 12.226 1.00 98.62 183 LEU A O 1
ATOM 1524 N N . GLU A 1 184 ? 15.906 -10.955 13.011 1.00 98.50 184 GLU A N 1
ATOM 1525 C CA . GLU A 1 184 ? 15.051 -11.558 14.035 1.00 98.50 184 GLU A CA 1
ATOM 1526 C C . GLU A 1 184 ? 14.608 -10.537 15.086 1.00 98.50 184 GLU A C 1
ATOM 1528 O O . GLU A 1 184 ? 13.432 -10.501 15.449 1.00 98.50 184 GLU A O 1
ATOM 1533 N N . ASN A 1 185 ? 15.498 -9.636 15.512 1.00 98.69 185 ASN A N 1
ATOM 1534 C CA . ASN A 1 185 ? 15.133 -8.543 16.416 1.00 98.69 185 ASN A CA 1
ATOM 1535 C C . ASN A 1 185 ? 14.045 -7.648 15.803 1.00 98.69 185 ASN A C 1
ATOM 1537 O O . ASN A 1 185 ? 13.076 -7.288 16.475 1.00 98.69 185 ASN A O 1
ATOM 1541 N N . PHE A 1 186 ? 14.173 -7.311 14.517 1.00 98.69 186 PHE A N 1
ATOM 1542 C CA . PHE A 1 186 ? 13.183 -6.490 13.826 1.00 98.69 186 PHE A CA 1
ATOM 1543 C C . PHE A 1 186 ? 11.849 -7.222 13.621 1.00 98.69 186 PHE A C 1
ATOM 1545 O O . PHE A 1 186 ? 10.790 -6.633 13.854 1.00 98.69 186 PHE A O 1
ATOM 1552 N N . LYS A 1 187 ? 11.876 -8.514 13.258 1.00 98.50 187 LYS A N 1
ATOM 1553 C CA . LYS A 1 187 ? 10.675 -9.364 13.185 1.00 98.50 187 LYS A CA 1
ATOM 1554 C C . LYS A 1 187 ? 9.951 -9.379 14.529 1.00 98.50 187 LYS A C 1
ATOM 1556 O O . LYS A 1 187 ? 8.764 -9.064 14.578 1.00 98.50 187 LYS A O 1
ATOM 1561 N N . GLN A 1 188 ? 10.665 -9.653 15.622 1.00 98.50 188 GLN A N 1
ATOM 1562 C CA . GLN A 1 188 ? 10.095 -9.671 16.972 1.00 98.50 188 GLN A CA 1
ATOM 1563 C C . GLN A 1 188 ? 9.474 -8.328 17.354 1.00 98.50 188 GLN A C 1
ATOM 1565 O O . GLN A 1 188 ? 8.349 -8.307 17.855 1.00 98.50 188 GLN A O 1
ATOM 1570 N N . LEU A 1 189 ? 10.155 -7.213 17.070 1.00 98.44 189 LEU A N 1
ATOM 1571 C CA . LEU A 1 189 ? 9.613 -5.879 17.316 1.00 98.44 189 LEU A CA 1
ATOM 1572 C C . LEU A 1 189 ? 8.282 -5.677 16.580 1.00 98.44 189 LEU A C 1
ATOM 1574 O O . LEU A 1 189 ? 7.286 -5.299 17.198 1.00 98.44 189 LEU A O 1
ATOM 1578 N N . CYS A 1 190 ? 8.241 -5.964 15.277 1.00 97.94 190 CYS A N 1
ATOM 1579 C CA . CYS A 1 190 ? 7.035 -5.822 14.460 1.00 97.94 190 CYS A CA 1
ATOM 1580 C C . CYS A 1 190 ? 5.887 -6.700 14.975 1.00 97.94 190 CYS A C 1
ATOM 1582 O O . CYS A 1 190 ? 4.762 -6.224 15.144 1.00 97.94 190 CYS A O 1
ATOM 1584 N N . GLN A 1 191 ? 6.183 -7.970 15.258 1.00 97.56 191 GLN A N 1
ATOM 1585 C CA . GLN A 1 191 ? 5.218 -8.950 15.749 1.00 97.56 191 GLN A CA 1
ATOM 1586 C C . GLN A 1 191 ? 4.617 -8.530 17.093 1.00 97.56 191 GLN A C 1
ATOM 1588 O O . GLN A 1 191 ? 3.396 -8.520 17.249 1.00 97.56 191 GLN A O 1
ATOM 1593 N N . GLN A 1 192 ? 5.463 -8.149 18.054 1.00 96.56 192 GLN A N 1
ATOM 1594 C CA . GLN A 1 192 ? 5.032 -7.712 19.382 1.00 96.56 192 GLN A CA 1
ATOM 1595 C C . GLN A 1 192 ? 4.231 -6.413 19.310 1.00 96.56 192 GLN A C 1
ATOM 1597 O O . GLN A 1 192 ? 3.194 -6.302 19.962 1.00 96.56 192 GLN A O 1
ATOM 1602 N N . THR A 1 193 ? 4.679 -5.459 18.490 1.00 95.19 193 THR A N 1
ATOM 1603 C CA . THR A 1 193 ? 4.021 -4.159 18.321 1.00 95.19 193 THR A CA 1
ATOM 1604 C C . THR A 1 193 ? 2.611 -4.338 17.784 1.00 95.19 193 THR A C 1
ATOM 1606 O O . THR A 1 193 ? 1.653 -3.889 18.409 1.00 95.19 193 THR A O 1
ATOM 1609 N N . LEU A 1 194 ? 2.463 -5.042 16.659 1.00 95.19 194 LEU A N 1
ATOM 1610 C CA . LEU A 1 194 ? 1.158 -5.225 16.033 1.00 95.19 194 LEU A CA 1
ATOM 1611 C C . LEU A 1 194 ? 0.243 -6.132 16.844 1.00 95.19 194 LEU A C 1
ATOM 1613 O O . LEU A 1 194 ? -0.948 -5.854 16.905 1.00 95.19 194 LEU A O 1
ATOM 1617 N N . LYS A 1 195 ? 0.772 -7.162 17.516 1.00 95.31 195 LYS A N 1
ATOM 1618 C CA . LYS A 1 195 ? -0.039 -7.970 18.432 1.00 95.31 195 LYS A CA 1
ATOM 1619 C C . LYS A 1 195 ? -0.566 -7.123 19.592 1.00 95.31 195 LYS A C 1
ATOM 1621 O O . LYS A 1 195 ? -1.770 -7.098 19.808 1.00 95.31 195 LYS A O 1
ATOM 1626 N N . LYS A 1 196 ? 0.314 -6.394 20.291 1.00 92.69 196 LYS A N 1
ATOM 1627 C CA . LYS A 1 196 ? -0.041 -5.562 21.456 1.00 92.69 196 LYS A CA 1
ATOM 1628 C C . LYS A 1 196 ? -1.014 -4.437 21.100 1.00 92.69 196 LYS A C 1
ATOM 1630 O O . LYS A 1 196 ? -1.847 -4.075 21.918 1.00 92.69 196 LYS A O 1
ATOM 1635 N N . LYS A 1 197 ? -0.869 -3.848 19.912 1.00 89.75 197 LYS A N 1
ATOM 1636 C CA . LYS A 1 197 ? -1.687 -2.717 19.452 1.00 89.75 197 LYS A CA 1
ATOM 1637 C C . LYS A 1 197 ? -2.929 -3.145 18.668 1.00 89.75 197 LYS A C 1
ATOM 1639 O O . LYS A 1 197 ? -3.714 -2.285 18.287 1.00 89.75 197 LYS A O 1
ATOM 1644 N N . SER A 1 198 ? -3.116 -4.434 18.390 1.00 92.50 198 SER A N 1
ATOM 1645 C CA . SER A 1 198 ? -4.286 -4.883 17.639 1.00 92.50 198 SER A CA 1
ATOM 1646 C C . SER A 1 198 ? -5.532 -4.914 18.525 1.00 92.50 198 SER A C 1
ATOM 1648 O O . SER A 1 198 ? -5.518 -5.575 19.564 1.00 92.50 198 SER A O 1
ATOM 1650 N N . PRO A 1 199 ? -6.647 -4.301 18.092 1.00 89.44 199 PRO A N 1
ATOM 1651 C CA . PRO A 1 199 ? -7.919 -4.391 18.803 1.00 89.44 199 PRO A CA 1
ATOM 1652 C C . PRO A 1 199 ? -8.629 -5.738 18.577 1.00 89.44 199 PRO A C 1
ATOM 1654 O O . PRO A 1 199 ? -9.722 -5.958 19.090 1.00 89.44 199 PRO A O 1
ATOM 1657 N N . PHE A 1 200 ? -8.039 -6.652 17.797 1.00 94.56 200 PHE A N 1
ATOM 1658 C CA . PHE A 1 200 ? -8.705 -7.877 17.352 1.00 94.56 200 PHE A CA 1
ATOM 1659 C C . PHE A 1 200 ? -8.337 -9.128 18.159 1.00 94.56 200 PHE A C 1
ATOM 1661 O O . PHE A 1 200 ? -8.845 -10.206 17.855 1.00 94.56 200 PHE A O 1
ATOM 1668 N N . GLU A 1 201 ? -7.481 -9.028 19.183 1.00 94.19 201 GLU A N 1
ATOM 1669 C CA . GLU A 1 201 ? -7.003 -10.208 19.923 1.00 94.19 201 GLU A CA 1
ATOM 1670 C C . GLU A 1 201 ? -8.158 -11.033 20.514 1.00 94.19 201 GLU A C 1
ATOM 1672 O O . GLU A 1 201 ? -8.226 -12.241 20.289 1.00 94.19 201 GLU A O 1
ATOM 1677 N N . ALA A 1 202 ? -9.118 -10.386 21.182 1.00 92.50 202 ALA A N 1
ATOM 1678 C CA . ALA A 1 202 ? -10.274 -11.069 21.767 1.00 92.50 202 ALA A CA 1
ATOM 1679 C C . ALA A 1 202 ? -11.143 -11.779 20.711 1.00 92.50 202 ALA A C 1
ATOM 1681 O O . ALA A 1 202 ? -11.566 -12.918 20.918 1.00 92.50 202 ALA A O 1
ATOM 1682 N N . ILE A 1 203 ? -11.354 -11.136 19.556 1.00 94.56 203 ILE A N 1
ATOM 1683 C CA . ILE A 1 203 ? -12.094 -11.711 18.423 1.00 94.56 203 ILE A CA 1
ATOM 1684 C C . ILE A 1 203 ? -11.398 -12.987 17.946 1.00 94.56 203 ILE A C 1
ATOM 1686 O O . ILE A 1 203 ? -12.039 -14.021 17.748 1.00 94.56 203 ILE A O 1
ATOM 1690 N N . PHE A 1 204 ? -10.077 -12.938 17.772 1.00 97.00 204 PHE A N 1
ATOM 1691 C CA . PHE A 1 204 ? -9.336 -14.076 17.247 1.00 97.00 204 PHE A CA 1
ATOM 1692 C C . PHE A 1 204 ? -9.166 -15.211 18.252 1.00 97.00 204 PHE A C 1
ATOM 1694 O O . PHE A 1 204 ? -9.176 -16.362 17.823 1.00 97.00 204 PHE A O 1
ATOM 1701 N N . ILE A 1 205 ? -9.100 -14.935 19.559 1.00 94.81 205 ILE A N 1
ATOM 1702 C CA . ILE A 1 205 ? -9.163 -15.983 20.591 1.00 94.81 205 ILE A CA 1
ATOM 1703 C C . ILE A 1 205 ? -10.444 -16.809 20.421 1.00 94.81 205 ILE A C 1
ATOM 1705 O O . ILE A 1 205 ? -10.370 -18.029 20.327 1.00 94.81 205 ILE A O 1
ATOM 1709 N N . GLN A 1 206 ? -11.600 -16.156 20.265 1.00 94.94 206 GLN A N 1
ATOM 1710 C CA . GLN A 1 206 ? -12.875 -16.855 20.061 1.00 94.94 206 GLN A CA 1
ATOM 1711 C C . GLN A 1 206 ? -12.931 -17.602 18.723 1.00 94.94 206 GLN A C 1
ATOM 1713 O O . GLN A 1 206 ? -13.448 -18.714 18.639 1.00 94.94 206 GLN A O 1
ATOM 1718 N N . LYS A 1 207 ? -12.398 -17.011 17.645 1.00 96.75 207 LYS A N 1
ATOM 1719 C CA . LYS A 1 207 ? -12.398 -17.663 16.326 1.00 96.75 207 LYS A CA 1
ATOM 1720 C C . LYS A 1 207 ? -11.484 -18.883 16.269 1.00 96.75 207 LYS A C 1
ATOM 1722 O O . LYS A 1 207 ? -11.802 -19.828 15.556 1.00 96.75 207 LYS A O 1
ATOM 1727 N N . ARG A 1 208 ? -10.404 -18.911 17.050 1.00 95.81 208 ARG A N 1
ATOM 1728 C CA . ARG A 1 208 ? -9.521 -20.080 17.172 1.00 95.81 208 ARG A CA 1
ATOM 1729 C C . ARG A 1 208 ? -10.194 -21.291 17.812 1.00 95.81 208 ARG A C 1
ATOM 1731 O O . ARG A 1 208 ? -9.761 -22.405 17.563 1.00 95.81 208 ARG A O 1
ATOM 1738 N N . GLU A 1 209 ? -11.256 -21.097 18.589 1.00 96.00 209 GLU A N 1
ATOM 1739 C CA . GLU A 1 209 ? -12.054 -22.206 19.132 1.00 96.00 209 GLU A CA 1
ATOM 1740 C C . GLU A 1 209 ? -12.978 -22.840 18.077 1.00 96.00 209 GLU A C 1
ATOM 1742 O O . GLU A 1 209 ? -13.470 -23.948 18.276 1.00 96.00 209 GLU A O 1
ATOM 1747 N N . GLN A 1 210 ? -13.227 -22.142 16.962 1.00 97.12 210 GLN A N 1
ATOM 1748 C CA . GLN A 1 210 ? -14.179 -22.547 15.919 1.00 97.12 210 GLN A CA 1
ATOM 1749 C C . GLN A 1 210 ? -13.508 -23.218 14.714 1.00 97.12 210 GLN A C 1
ATOM 1751 O O . GLN A 1 210 ? -14.174 -23.951 13.986 1.00 97.12 210 GLN A O 1
ATOM 1756 N N . PHE A 1 211 ? -12.221 -22.952 14.483 1.00 98.25 211 PHE A N 1
ATOM 1757 C CA . PHE A 1 211 ? -11.515 -23.344 13.264 1.00 98.25 211 PHE A CA 1
ATOM 1758 C C . PHE A 1 211 ? -10.122 -23.886 13.578 1.00 98.25 211 PHE A C 1
ATOM 1760 O O . PHE A 1 211 ? -9.404 -23.318 14.402 1.00 98.25 211 PHE A O 1
ATOM 1767 N N . ASP A 1 212 ? -9.712 -24.927 12.852 1.00 97.69 212 ASP A N 1
ATOM 1768 C CA . ASP A 1 212 ? -8.377 -25.529 12.965 1.00 97.69 212 ASP A CA 1
ATOM 1769 C C . ASP A 1 212 ? -7.293 -24.535 12.526 1.00 97.69 212 ASP A C 1
ATOM 1771 O O . ASP A 1 212 ? -6.221 -24.434 13.127 1.00 97.69 212 ASP A O 1
ATOM 1775 N N . HIS A 1 213 ? -7.607 -23.763 11.483 1.00 98.44 213 HIS A N 1
ATOM 1776 C CA . HIS A 1 213 ? -6.754 -22.714 10.953 1.00 98.44 213 HIS A CA 1
ATOM 1777 C C . HIS A 1 213 ? -7.539 -21.444 10.645 1.00 98.44 213 HIS A C 1
ATOM 1779 O O . HIS A 1 213 ? -8.716 -21.490 10.292 1.00 98.44 213 HIS A O 1
ATOM 1785 N N . LEU A 1 214 ? -6.852 -20.306 10.712 1.00 98.62 214 LEU A N 1
ATOM 1786 C CA . LEU A 1 214 ? -7.367 -19.016 10.264 1.00 98.62 214 LEU A CA 1
ATOM 1787 C C . LEU A 1 214 ? -6.483 -18.479 9.145 1.00 98.62 214 LEU A C 1
ATOM 1789 O O . LEU A 1 214 ? -5.265 -18.401 9.298 1.00 98.62 214 LEU A O 1
ATOM 1793 N N . VAL A 1 215 ? -7.082 -18.083 8.027 1.00 98.69 215 VAL A N 1
ATOM 1794 C CA . VAL A 1 215 ? -6.353 -17.599 6.851 1.00 98.69 215 VAL A CA 1
ATOM 1795 C C . VAL A 1 215 ? -6.910 -16.252 6.423 1.00 98.69 215 VAL A C 1
ATOM 1797 O O . VAL A 1 215 ? -8.108 -16.110 6.192 1.00 98.69 215 VAL A O 1
ATOM 1800 N N . LEU A 1 216 ? -6.032 -15.256 6.317 1.00 98.75 216 LEU A N 1
ATOM 1801 C CA . LEU A 1 216 ? -6.389 -13.922 5.849 1.00 98.75 216 LEU A CA 1
ATOM 1802 C C . LEU A 1 216 ? -6.556 -13.922 4.327 1.00 98.75 216 LEU A C 1
ATOM 1804 O O . LEU A 1 216 ? -5.679 -14.375 3.593 1.00 98.75 216 LEU A O 1
ATOM 1808 N N . LEU A 1 217 ? -7.663 -13.357 3.865 1.00 98.50 217 LEU A N 1
ATOM 1809 C CA . LEU A 1 217 ? -7.970 -13.092 2.470 1.00 98.50 217 LEU A CA 1
ATOM 1810 C C . LEU A 1 217 ? -8.148 -11.574 2.290 1.00 98.50 217 LEU A C 1
ATOM 1812 O O . LEU A 1 217 ? -9.255 -11.055 2.470 1.00 98.50 217 LEU A O 1
ATOM 1816 N N . PRO A 1 218 ? -7.071 -10.837 1.967 1.00 96.00 218 PRO A N 1
ATOM 1817 C CA . PRO A 1 218 ? -7.163 -9.427 1.660 1.00 96.00 218 PRO A CA 1
ATOM 1818 C C . PRO A 1 218 ? -7.750 -9.236 0.265 1.00 96.00 218 PRO A C 1
ATOM 1820 O O . PRO A 1 218 ? -7.135 -9.604 -0.739 1.00 96.00 218 PRO A O 1
ATOM 1823 N N . LEU A 1 219 ? -8.935 -8.636 0.202 1.00 95.81 219 LEU A N 1
ATOM 1824 C CA . LEU A 1 219 ? -9.541 -8.231 -1.059 1.00 95.81 219 LEU A CA 1
ATOM 1825 C C . LEU A 1 219 ? -8.903 -6.931 -1.559 1.00 95.81 219 LEU A C 1
ATOM 1827 O O . LEU A 1 219 ? -8.552 -6.039 -0.784 1.00 95.81 219 LEU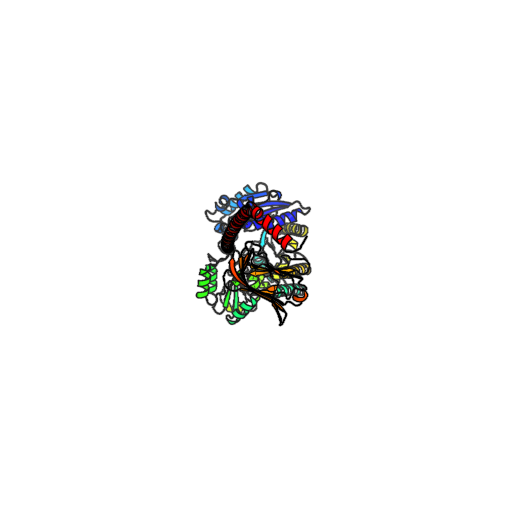 A O 1
ATOM 1831 N N . GLN A 1 220 ? -8.733 -6.848 -2.874 1.00 91.94 220 GLN A N 1
ATOM 1832 C CA . GLN A 1 220 ? -8.026 -5.773 -3.574 1.00 91.94 220 GLN A CA 1
ATOM 1833 C C . GLN A 1 220 ? -8.996 -4.967 -4.448 1.00 91.94 220 GLN A C 1
ATOM 1835 O O . GLN A 1 220 ? -10.201 -5.015 -4.243 1.00 91.94 220 GLN A O 1
ATOM 1840 N N . PHE A 1 221 ? -8.508 -4.207 -5.426 1.00 89.31 221 PHE A N 1
ATOM 1841 C CA . PHE A 1 221 ? -9.369 -3.486 -6.368 1.00 89.31 221 PHE A CA 1
ATOM 1842 C C . PHE A 1 221 ? -9.774 -4.393 -7.537 1.00 89.31 221 PHE A C 1
ATOM 1844 O O . PHE A 1 221 ? -8.982 -5.220 -7.976 1.00 89.31 221 PHE A O 1
ATOM 1851 N N . SER A 1 222 ? -11.002 -4.243 -8.040 1.00 91.88 222 SER A N 1
ATOM 1852 C CA . SER A 1 222 ? -11.377 -4.760 -9.372 1.00 91.88 222 SER A CA 1
ATOM 1853 C C . SER A 1 222 ? -11.149 -3.673 -10.423 1.00 91.88 222 SER A C 1
ATOM 1855 O O . SER A 1 222 ? -11.030 -2.497 -10.067 1.00 91.88 222 SER A O 1
ATOM 1857 N N . ARG A 1 223 ? -11.168 -4.039 -11.711 1.00 92.19 223 ARG A N 1
ATOM 1858 C CA . ARG A 1 223 ? -10.926 -3.115 -12.831 1.00 92.19 223 ARG A CA 1
ATOM 1859 C C . ARG A 1 223 ? -9.540 -2.456 -12.750 1.00 92.19 223 ARG A C 1
ATOM 1861 O O . ARG A 1 223 ? -9.388 -1.278 -13.091 1.00 92.19 223 ARG A O 1
ATOM 1868 N N . TYR A 1 224 ? -8.547 -3.202 -12.278 1.00 92.06 224 TYR A N 1
ATOM 1869 C CA . TYR A 1 224 ? -7.163 -2.767 -12.143 1.00 92.06 224 TYR A CA 1
ATOM 1870 C C . TYR A 1 224 ? -6.216 -3.896 -12.542 1.00 92.06 224 TYR A C 1
ATOM 1872 O O . TYR A 1 224 ? -6.316 -5.003 -12.019 1.00 92.06 224 TYR A O 1
ATOM 1880 N N . TYR A 1 225 ? -5.271 -3.615 -13.443 1.00 91.12 225 TYR A N 1
ATOM 1881 C CA . TYR A 1 225 ? -4.439 -4.647 -14.074 1.00 91.12 225 TYR A CA 1
ATOM 1882 C C . TYR A 1 225 ? -3.657 -5.500 -13.057 1.00 91.12 225 TYR A C 1
ATOM 1884 O O . TYR A 1 225 ? -3.489 -6.701 -13.250 1.00 91.12 225 TYR A O 1
ATOM 1892 N N . LEU A 1 226 ? -3.267 -4.923 -11.911 1.00 90.25 226 LEU A N 1
ATOM 1893 C CA . LEU A 1 226 ? -2.590 -5.658 -10.834 1.00 90.25 226 LEU A CA 1
ATOM 1894 C C . LEU A 1 226 ? -3.465 -6.688 -10.117 1.00 90.25 226 LEU A C 1
ATOM 1896 O O . LEU A 1 226 ? -2.950 -7.438 -9.296 1.00 90.25 226 LEU A O 1
ATOM 1900 N N . PHE A 1 227 ? -4.757 -6.756 -10.407 1.00 93.94 227 PHE A N 1
ATOM 1901 C CA . PHE A 1 227 ? -5.623 -7.852 -10.001 1.00 93.94 227 PHE A CA 1
ATOM 1902 C C . PHE A 1 227 ? -6.145 -8.592 -11.234 1.00 93.94 227 PHE A C 1
ATOM 1904 O O . PHE A 1 227 ? -5.859 -9.775 -11.395 1.00 93.94 227 PHE A O 1
ATOM 1911 N N . ASP A 1 228 ? -6.841 -7.890 -12.128 1.00 93.25 228 ASP A N 1
ATOM 1912 C CA . ASP A 1 228 ? -7.596 -8.475 -13.240 1.00 93.25 228 ASP A CA 1
ATOM 1913 C C . ASP A 1 228 ? -6.730 -9.265 -14.246 1.00 93.25 228 ASP A C 1
ATOM 1915 O O . ASP A 1 228 ? -7.230 -10.189 -14.885 1.00 93.25 228 ASP A O 1
ATOM 1919 N N . ASP A 1 229 ? -5.433 -8.961 -14.371 1.00 90.81 229 ASP A N 1
ATOM 1920 C CA . ASP A 1 229 ? -4.521 -9.715 -15.249 1.00 90.81 229 ASP A CA 1
ATOM 1921 C C . ASP A 1 229 ? -3.999 -11.002 -14.613 1.00 90.81 229 ASP A C 1
ATOM 1923 O O . ASP A 1 229 ? -3.539 -11.924 -15.297 1.00 90.81 229 ASP A O 1
ATOM 1927 N N . LEU A 1 230 ? -3.971 -11.022 -13.283 1.00 92.50 230 LEU A N 1
ATOM 1928 C CA . LEU A 1 230 ? -3.287 -12.047 -12.510 1.00 92.50 230 LEU A CA 1
ATOM 1929 C C . LEU A 1 230 ? -4.202 -13.222 -12.183 1.00 92.50 230 LEU A C 1
ATOM 1931 O O . LEU A 1 230 ? -3.697 -14.293 -11.847 1.00 92.50 230 LEU A O 1
ATOM 1935 N N . VAL A 1 231 ? -5.517 -13.032 -12.289 1.00 94.62 231 VAL A N 1
ATOM 1936 C CA . VAL A 1 231 ? -6.542 -14.024 -11.960 1.00 94.62 231 VAL A CA 1
ATOM 1937 C C . VAL A 1 231 ? -7.665 -14.044 -13.001 1.00 94.62 231 VAL A C 1
ATOM 1939 O O . VAL A 1 231 ? -7.872 -13.065 -13.708 1.00 94.62 231 VAL A O 1
ATOM 1942 N N . PRO A 1 232 ? -8.430 -15.147 -13.115 1.00 94.81 232 PRO A N 1
ATOM 1943 C CA . PRO A 1 232 ? -9.541 -15.230 -14.067 1.00 94.81 232 PRO A CA 1
ATOM 1944 C C . PRO A 1 232 ? -10.817 -14.493 -13.614 1.00 94.81 232 PRO A C 1
ATOM 1946 O O . PRO A 1 232 ? -11.770 -14.410 -14.390 1.00 94.81 232 PRO A O 1
ATOM 1949 N N . PHE A 1 233 ? -10.864 -13.995 -12.376 1.00 94.94 233 PHE A N 1
ATOM 1950 C CA . PHE A 1 233 ? -12.054 -13.390 -11.771 1.00 94.94 233 PHE A CA 1
ATOM 1951 C C . PHE A 1 233 ? -12.300 -11.974 -12.296 1.00 94.94 233 PHE A C 1
ATOM 1953 O O . PHE A 1 233 ? -11.362 -11.201 -12.474 1.00 94.94 233 PHE A O 1
ATOM 1960 N N . LYS A 1 234 ? -13.569 -11.611 -12.503 1.00 90.75 234 LYS A N 1
ATOM 1961 C CA . LYS A 1 234 ? -13.972 -10.262 -12.943 1.00 90.75 234 LYS A CA 1
ATOM 1962 C C . LYS A 1 234 ? -14.288 -9.318 -11.792 1.00 90.75 234 LYS A C 1
ATOM 1964 O O . LYS A 1 234 ? -14.453 -8.119 -12.004 1.00 90.75 234 LYS A O 1
ATOM 1969 N N . SER A 1 235 ? -14.385 -9.845 -10.576 1.00 94.75 235 SER A N 1
ATOM 1970 C CA . SER A 1 235 ? -14.625 -9.057 -9.374 1.00 94.75 235 SER A CA 1
ATOM 1971 C C . SER A 1 235 ? -13.993 -9.692 -8.138 1.00 94.75 235 SER A C 1
ATOM 1973 O O . SER A 1 235 ? -13.737 -10.898 -8.087 1.00 94.75 235 SER A O 1
ATOM 1975 N N . GLN A 1 236 ? -13.807 -8.883 -7.096 1.00 96.25 236 GLN A N 1
ATOM 1976 C CA . GLN A 1 236 ? -13.416 -9.382 -5.773 1.00 96.25 236 GLN A CA 1
ATOM 1977 C C . GLN A 1 236 ? -14.479 -10.295 -5.148 1.00 96.25 236 GLN A C 1
ATOM 1979 O O . GLN A 1 236 ? -14.134 -11.174 -4.364 1.00 96.25 236 GLN A O 1
ATOM 1984 N N . TYR A 1 237 ? -15.758 -10.121 -5.502 1.00 97.19 237 TYR A N 1
ATOM 1985 C CA . TYR A 1 237 ? -16.828 -11.019 -5.067 1.00 97.19 237 TYR A CA 1
ATOM 1986 C C . TYR A 1 237 ? -16.631 -12.429 -5.634 1.00 97.19 237 TYR A C 1
ATOM 1988 O O . TYR A 1 237 ? -16.630 -13.393 -4.875 1.00 97.19 237 TYR A O 1
ATOM 1996 N N . GLU A 1 238 ? -16.395 -12.553 -6.945 1.00 97.75 238 GLU A N 1
ATOM 1997 C CA . GLU A 1 238 ? -16.107 -13.844 -7.589 1.00 97.75 238 GLU A CA 1
ATOM 1998 C C . GLU A 1 238 ? -14.854 -14.505 -7.012 1.00 97.75 238 GLU A C 1
ATOM 2000 O O . GLU A 1 238 ? -14.855 -15.704 -6.747 1.00 97.75 238 GLU A O 1
ATOM 2005 N N . TYR A 1 239 ? -13.806 -13.717 -6.766 1.00 98.06 239 TYR A N 1
ATOM 2006 C CA . TYR A 1 239 ? -12.589 -14.189 -6.111 1.00 98.06 239 TYR A CA 1
ATOM 2007 C C . TYR A 1 239 ? -12.855 -14.721 -4.697 1.00 98.06 239 TYR A C 1
ATOM 2009 O O . TYR A 1 239 ? -12.422 -15.822 -4.357 1.00 98.06 239 TYR A O 1
ATOM 2017 N N . CYS A 1 240 ? -13.609 -13.974 -3.889 1.00 98.44 240 CYS A N 1
ATOM 2018 C CA . CYS A 1 240 ? -13.992 -14.376 -2.539 1.00 98.44 240 CYS A CA 1
ATOM 2019 C C . CYS A 1 240 ? -14.808 -15.677 -2.550 1.00 98.44 240 CYS A C 1
ATOM 2021 O O . CYS A 1 240 ? -14.469 -16.622 -1.841 1.00 98.44 240 CYS A O 1
ATOM 2023 N N . VAL A 1 241 ? -15.829 -15.765 -3.411 1.00 98.50 241 VAL A N 1
ATOM 2024 C CA . VAL A 1 241 ? -16.653 -16.972 -3.579 1.00 98.50 241 VAL A CA 1
ATOM 2025 C C . VAL A 1 241 ? -15.807 -18.163 -4.016 1.00 98.50 241 VAL A C 1
ATOM 2027 O O . VAL A 1 241 ? -15.936 -19.233 -3.432 1.00 98.50 241 VAL A O 1
ATOM 2030 N N . TYR A 1 242 ? -14.894 -17.980 -4.974 1.00 98.56 242 TYR A N 1
ATOM 2031 C CA . TYR A 1 242 ? -13.988 -19.042 -5.404 1.00 98.56 242 TYR A CA 1
ATOM 2032 C C . TYR A 1 242 ? -13.152 -19.584 -4.241 1.00 98.56 242 TYR A C 1
ATOM 2034 O O . TYR A 1 242 ? -13.044 -20.799 -4.083 1.00 98.56 242 TYR A O 1
ATOM 2042 N N . VAL A 1 243 ? -12.583 -18.710 -3.405 1.00 98.62 243 VAL A N 1
ATOM 2043 C CA . VAL A 1 243 ? -11.825 -19.147 -2.224 1.00 98.62 243 VAL A CA 1
ATOM 2044 C C . VAL A 1 243 ? -12.733 -19.894 -1.246 1.00 98.62 243 VAL A C 1
ATOM 2046 O O . VAL A 1 243 ? -12.376 -20.980 -0.801 1.00 98.62 243 VAL A O 1
ATOM 2049 N N . LEU A 1 244 ? -13.920 -19.363 -0.950 1.00 98.69 244 LEU A N 1
ATOM 2050 C CA . LEU A 1 244 ? -14.864 -19.981 -0.014 1.00 98.69 244 LEU A CA 1
ATOM 2051 C C . LEU A 1 244 ? -15.377 -21.350 -0.487 1.00 98.69 244 LEU A C 1
ATOM 2053 O O . LEU A 1 244 ? -15.541 -22.241 0.343 1.00 98.69 244 LEU A O 1
ATOM 2057 N N . ASP A 1 245 ? -15.586 -21.532 -1.793 1.00 98.31 245 ASP A N 1
ATOM 2058 C CA . ASP A 1 245 ? -16.012 -22.803 -2.397 1.00 98.31 245 ASP A CA 1
ATOM 2059 C C . ASP A 1 245 ? -14.898 -23.866 -2.406 1.00 98.31 245 ASP A C 1
ATOM 2061 O O . ASP A 1 245 ? -15.192 -25.060 -2.429 1.00 98.31 245 ASP A O 1
ATOM 2065 N N . ASN A 1 246 ? -13.625 -23.451 -2.402 1.00 98.19 246 ASN A N 1
ATOM 2066 C CA . ASN A 1 246 ? -12.474 -24.352 -2.553 1.00 98.19 246 ASN A CA 1
ATOM 2067 C C . ASN A 1 246 ? -11.658 -24.547 -1.267 1.00 98.19 246 ASN A C 1
ATOM 2069 O O . ASN A 1 246 ? -10.728 -25.356 -1.255 1.00 98.19 246 ASN A O 1
ATOM 2073 N N . VAL A 1 247 ? -11.982 -23.834 -0.187 1.00 98.44 247 VAL A N 1
ATOM 2074 C CA . VAL A 1 247 ? -11.352 -24.022 1.124 1.00 98.44 247 VAL A CA 1
ATOM 2075 C C . VAL A 1 247 ? -12.293 -24.798 2.057 1.00 98.44 247 VAL A C 1
ATOM 2077 O O . VAL A 1 247 ? -13.450 -24.404 2.210 1.00 98.44 247 VAL A O 1
ATOM 2080 N N . PRO A 1 248 ? -11.812 -25.882 2.701 1.00 97.62 248 PRO A N 1
ATOM 2081 C CA . PRO A 1 248 ? -12.564 -26.629 3.707 1.00 97.62 248 PRO A CA 1
ATOM 2082 C C . PRO A 1 248 ? -13.140 -25.759 4.834 1.00 97.62 248 PRO A C 1
ATOM 2084 O O . PRO A 1 248 ? -12.492 -24.835 5.321 1.00 97.62 248 PRO A O 1
ATOM 2087 N N . SER A 1 249 ? -14.347 -26.091 5.302 1.00 97.31 249 SER A N 1
ATOM 2088 C CA . SER A 1 249 ? -15.084 -25.287 6.290 1.00 97.31 249 SER A CA 1
ATOM 2089 C C . SER A 1 249 ? -14.497 -25.302 7.708 1.00 97.31 249 SER A C 1
ATOM 2091 O O . SER A 1 249 ? -14.942 -24.536 8.556 1.00 97.31 249 SER A O 1
ATOM 2093 N N . ASN A 1 250 ? -13.529 -26.175 7.995 1.00 97.75 250 ASN A N 1
ATOM 2094 C CA . ASN A 1 250 ? -12.743 -26.150 9.235 1.00 97.75 250 ASN A CA 1
ATOM 2095 C C . ASN A 1 250 ? -11.649 -25.067 9.223 1.00 97.75 250 ASN A C 1
ATOM 2097 O O . ASN A 1 250 ? -11.048 -24.804 10.263 1.00 97.75 250 ASN A O 1
ATOM 2101 N N . ILE A 1 251 ? -11.403 -24.417 8.082 1.00 98.69 251 ILE A N 1
ATOM 2102 C CA . ILE A 1 251 ? -10.480 -23.289 7.953 1.00 98.69 251 ILE A CA 1
ATOM 2103 C C . ILE A 1 251 ? -11.290 -21.994 7.871 1.00 98.69 251 ILE A C 1
ATOM 2105 O O . ILE A 1 251 ? -11.993 -21.751 6.892 1.00 98.69 251 ILE A O 1
ATOM 2109 N N . GLY A 1 252 ? -11.148 -21.129 8.873 1.00 98.75 252 GLY A N 1
ATOM 2110 C CA . GLY A 1 252 ? -11.782 -19.815 8.884 1.00 98.75 252 GLY A CA 1
ATOM 2111 C C . GLY A 1 252 ? -11.112 -18.864 7.893 1.00 98.75 252 GLY A C 1
ATOM 2112 O O . GLY A 1 252 ? -9.918 -18.577 8.003 1.00 98.75 252 GLY A O 1
ATOM 2113 N N . ILE A 1 253 ? -11.884 -18.338 6.943 1.00 98.75 253 ILE A N 1
ATOM 2114 C CA . ILE A 1 253 ? -11.442 -17.348 5.959 1.00 98.75 253 ILE A CA 1
ATOM 2115 C C . ILE A 1 253 ? -11.756 -15.950 6.480 1.00 98.75 253 ILE A C 1
ATOM 2117 O O . ILE A 1 253 ? -12.903 -15.506 6.482 1.00 98.75 253 ILE A O 1
ATOM 2121 N N . VAL A 1 254 ? -10.713 -15.254 6.920 1.00 98.62 254 VAL A N 1
ATOM 2122 C CA . VAL A 1 254 ? -10.783 -13.899 7.465 1.00 98.62 254 VAL A CA 1
ATOM 2123 C C . VAL A 1 254 ? -10.673 -12.908 6.321 1.00 98.62 254 VAL A C 1
ATOM 2125 O O . VAL A 1 254 ? -9.596 -12.712 5.769 1.00 98.62 254 VAL A O 1
ATOM 2128 N N . VAL A 1 255 ? -11.785 -12.291 5.945 1.00 97.75 255 VAL A N 1
ATOM 2129 C CA . VAL A 1 255 ? -11.847 -11.370 4.812 1.00 97.75 255 VAL A CA 1
ATOM 2130 C C . VAL A 1 255 ? -11.668 -9.940 5.293 1.00 97.75 255 VAL A C 1
ATOM 2132 O O . VAL A 1 255 ? -12.411 -9.471 6.152 1.00 97.75 255 VAL A O 1
ATOM 2135 N N . ASN A 1 256 ? -10.699 -9.233 4.707 1.00 93.50 256 ASN A N 1
ATOM 2136 C CA . ASN A 1 256 ? -10.526 -7.798 4.914 1.00 93.50 256 ASN A CA 1
ATOM 2137 C C . ASN A 1 256 ? -10.625 -7.056 3.576 1.00 93.50 256 ASN A C 1
ATOM 2139 O O . ASN A 1 256 ? -10.152 -7.538 2.548 1.00 93.50 256 ASN A O 1
ATOM 2143 N N . MET A 1 257 ? -11.217 -5.865 3.597 1.00 89.94 257 MET A N 1
ATOM 2144 C CA . MET A 1 257 ? -11.293 -4.967 2.443 1.00 89.94 257 MET A CA 1
ATOM 2145 C C . MET A 1 257 ? -10.396 -3.749 2.662 1.00 89.94 257 MET A C 1
ATOM 2147 O O . MET A 1 257 ? -9.977 -3.470 3.789 1.00 89.94 257 MET A O 1
ATOM 2151 N N . HIS A 1 258 ? -10.095 -3.013 1.591 1.00 80.56 258 HIS A N 1
ATOM 2152 C CA . HIS A 1 258 ? -9.484 -1.697 1.735 1.00 80.56 258 HIS A CA 1
ATOM 2153 C C . HIS A 1 258 ? -10.536 -0.716 2.279 1.00 80.56 258 HIS A C 1
ATOM 2155 O O . HIS A 1 258 ? -11.613 -0.619 1.689 1.00 80.56 258 HIS A O 1
ATOM 2161 N N . PRO A 1 259 ? -10.248 0.042 3.351 1.00 69.81 259 PRO A N 1
ATOM 2162 C CA . PRO A 1 259 ? -11.256 0.873 4.011 1.00 69.81 259 PRO A CA 1
ATOM 2163 C C . PRO A 1 259 ? -11.834 1.971 3.107 1.00 69.81 259 PRO A C 1
ATOM 2165 O O . PRO A 1 259 ? -13.028 2.233 3.135 1.00 69.81 259 PRO A O 1
ATOM 2168 N N . GLU A 1 260 ? -11.007 2.566 2.244 1.00 70.56 260 GLU A N 1
ATOM 2169 C CA . GLU A 1 260 ? -11.441 3.599 1.283 1.00 70.56 260 GLU A CA 1
ATOM 2170 C C . GLU A 1 260 ? -12.142 3.030 0.034 1.00 70.56 260 GLU A C 1
ATOM 2172 O O . GLU A 1 260 ? -12.712 3.778 -0.756 1.00 70.56 260 GLU A O 1
ATOM 2177 N N . TYR A 1 261 ? -12.075 1.714 -0.183 1.00 79.00 261 TYR A N 1
ATOM 2178 C CA . TYR A 1 261 ? -12.584 1.071 -1.396 1.00 79.00 261 TYR A CA 1
ATOM 2179 C C . TYR A 1 261 ? -13.235 -0.271 -1.038 1.00 79.00 261 TYR A C 1
ATOM 2181 O O . TYR A 1 261 ? -12.682 -1.331 -1.352 1.00 79.00 261 TYR A O 1
ATOM 2189 N N . PRO A 1 262 ? -14.391 -0.252 -0.353 1.00 83.25 262 PRO A N 1
ATOM 2190 C CA . PRO A 1 262 ? -15.134 -1.469 -0.067 1.00 83.25 262 PRO A CA 1
ATOM 2191 C C . PRO A 1 262 ? -15.547 -2.145 -1.379 1.00 83.25 262 PRO A C 1
ATOM 2193 O O . PRO A 1 262 ? -16.053 -1.503 -2.300 1.00 83.25 262 PRO A O 1
ATOM 2196 N N . VAL A 1 263 ? -15.308 -3.452 -1.470 1.00 90.69 263 VAL A N 1
ATOM 2197 C CA . VAL A 1 263 ? -15.514 -4.241 -2.700 1.00 90.69 263 VAL A CA 1
ATOM 2198 C C . VAL A 1 263 ? -16.606 -5.298 -2.582 1.00 90.69 263 VAL A C 1
ATOM 2200 O O . VAL A 1 263 ? -16.999 -5.888 -3.586 1.00 90.69 263 VAL A O 1
ATOM 2203 N N . LEU A 1 264 ? -17.116 -5.523 -1.371 1.00 92.94 264 LEU A N 1
ATOM 2204 C CA . LEU A 1 264 ? -18.309 -6.319 -1.110 1.00 92.94 264 LEU A CA 1
ATOM 2205 C C . LEU A 1 264 ? -19.409 -5.392 -0.588 1.00 92.94 264 LEU A C 1
ATOM 2207 O O . LEU A 1 264 ? -19.163 -4.580 0.302 1.00 92.94 264 LEU A O 1
ATOM 2211 N N . SER A 1 265 ? -20.621 -5.526 -1.127 1.00 91.19 265 SER A N 1
ATOM 2212 C CA . SER A 1 265 ? -21.799 -4.837 -0.591 1.00 91.19 265 SER A CA 1
ATOM 2213 C C . SER A 1 265 ? -22.273 -5.486 0.712 1.00 91.19 265 SER A C 1
ATOM 2215 O O . SER A 1 265 ? -21.975 -6.650 0.985 1.00 91.19 265 SER A O 1
ATOM 2217 N N . GLU A 1 266 ? -23.075 -4.769 1.500 1.00 90.19 266 GLU A N 1
ATOM 2218 C CA . GLU A 1 266 ? -23.689 -5.338 2.707 1.00 90.19 266 GLU A CA 1
ATOM 2219 C C . GLU A 1 266 ? -24.545 -6.575 2.409 1.00 90.19 266 GLU A C 1
ATOM 2221 O O . GLU A 1 266 ? -24.496 -7.548 3.158 1.00 90.19 266 GLU A O 1
ATOM 2226 N N . ASP A 1 267 ? -25.293 -6.568 1.302 1.00 94.06 267 ASP A N 1
ATOM 2227 C CA . ASP A 1 267 ? -26.097 -7.718 0.876 1.00 94.06 267 ASP A CA 1
ATOM 2228 C C . ASP A 1 267 ? -25.217 -8.915 0.503 1.00 94.06 267 ASP A C 1
ATOM 2230 O O . ASP A 1 267 ? -25.535 -10.052 0.857 1.00 94.06 267 ASP A O 1
ATOM 2234 N N . ALA A 1 268 ? -24.077 -8.667 -0.152 1.00 96.44 268 ALA A N 1
ATOM 2235 C CA . ALA A 1 268 ? -23.097 -9.709 -0.426 1.00 96.44 268 ALA A CA 1
ATOM 2236 C C . ALA A 1 268 ? -22.535 -10.284 0.880 1.00 96.44 268 ALA A C 1
ATOM 2238 O O . ALA A 1 268 ? -22.484 -11.501 1.026 1.00 96.44 268 ALA A O 1
ATOM 2239 N N . ILE A 1 269 ? -22.172 -9.438 1.849 1.00 96.00 269 ILE A N 1
ATOM 2240 C CA . ILE A 1 269 ? -21.669 -9.879 3.159 1.00 96.00 269 ILE A CA 1
ATOM 2241 C C . ILE A 1 269 ? -22.720 -10.725 3.886 1.00 96.00 269 ILE A C 1
ATOM 2243 O O . ILE A 1 269 ? -22.404 -11.838 4.303 1.00 96.00 269 ILE A O 1
ATOM 2247 N N . LYS A 1 270 ? -23.970 -10.251 3.980 1.00 95.81 270 LYS A N 1
ATOM 2248 C CA . LYS A 1 270 ? -25.084 -10.979 4.615 1.00 95.81 270 LYS A CA 1
ATOM 2249 C C . LYS A 1 270 ? -25.304 -12.347 3.967 1.00 95.81 270 LYS A C 1
ATOM 2251 O O . LYS A 1 270 ? -25.438 -13.353 4.662 1.00 95.81 270 LYS A O 1
ATOM 2256 N N . PHE A 1 271 ? -25.304 -12.402 2.635 1.00 98.12 271 PHE A N 1
ATOM 2257 C CA . PHE A 1 271 ? -25.448 -13.655 1.897 1.00 98.12 271 PHE A CA 1
ATOM 2258 C C . PHE A 1 271 ? -24.271 -14.611 2.133 1.00 98.12 271 PHE A C 1
ATOM 2260 O O . PHE A 1 271 ? -24.488 -15.798 2.374 1.00 98.12 271 PHE A O 1
ATOM 2267 N N . LEU A 1 272 ? -23.034 -14.109 2.086 1.00 98.38 272 LEU A N 1
ATOM 2268 C CA . LEU A 1 272 ? -21.833 -14.920 2.291 1.00 98.38 272 LEU A CA 1
ATOM 2269 C C . LEU A 1 272 ? -21.753 -15.464 3.723 1.00 98.38 272 LEU A C 1
ATOM 2271 O O . LEU A 1 272 ? -21.453 -16.642 3.886 1.00 98.38 272 LEU A O 1
ATOM 2275 N N . GLN A 1 273 ? -22.099 -14.663 4.736 1.00 97.12 273 GLN A N 1
ATOM 2276 C CA . GLN A 1 273 ? -22.186 -15.101 6.138 1.00 97.12 273 GLN A CA 1
ATOM 2277 C C . GLN A 1 273 ? -23.232 -16.205 6.335 1.00 97.12 273 GLN A C 1
ATOM 2279 O O . GLN A 1 273 ? -23.000 -17.148 7.086 1.00 97.12 273 GLN A O 1
ATOM 2284 N N . TRP A 1 274 ? -24.378 -16.108 5.656 1.00 97.69 274 TRP A N 1
ATOM 2285 C CA . TRP A 1 274 ? -25.410 -17.145 5.705 1.00 97.69 274 TRP A CA 1
ATOM 2286 C C . TRP A 1 274 ? -24.978 -18.438 4.995 1.00 97.69 274 TRP A C 1
ATOM 2288 O O . TRP A 1 274 ? -25.228 -19.530 5.504 1.00 97.69 274 TRP A O 1
ATOM 2298 N N . LYS A 1 275 ? -24.345 -18.328 3.820 1.00 98.38 275 LYS A N 1
ATOM 2299 C CA . LYS A 1 275 ? -23.998 -19.480 2.973 1.00 98.38 275 LYS A CA 1
ATOM 2300 C C . LYS A 1 275 ? -22.742 -20.221 3.442 1.00 98.38 275 LYS A C 1
ATOM 2302 O O . LYS A 1 275 ? -22.701 -21.445 3.335 1.00 98.38 275 LYS A O 1
ATOM 2307 N N . TYR A 1 276 ? -21.726 -19.503 3.917 1.00 98.56 276 TYR A N 1
ATOM 2308 C CA . TYR A 1 276 ? -20.405 -20.047 4.237 1.00 98.56 276 TYR A CA 1
ATOM 2309 C C . TYR A 1 276 ? -20.094 -19.859 5.728 1.00 98.56 276 TYR A C 1
ATOM 2311 O O . TYR A 1 276 ? -19.658 -18.779 6.124 1.00 98.56 276 TYR A O 1
ATOM 2319 N N . PRO A 1 277 ? -20.259 -20.897 6.571 1.00 96.56 277 PRO A N 1
ATOM 2320 C CA . PRO A 1 277 ? -20.004 -20.800 8.014 1.00 96.56 277 PRO A CA 1
ATOM 2321 C C . PRO A 1 277 ? -18.569 -20.393 8.373 1.00 96.56 277 PRO A C 1
ATOM 2323 O O . PRO A 1 277 ? -18.324 -19.858 9.452 1.00 96.56 277 PRO A O 1
ATOM 2326 N N . HIS A 1 278 ? -17.620 -20.641 7.469 1.00 98.31 278 HIS A N 1
ATOM 2327 C CA . HIS A 1 278 ? -16.210 -20.290 7.609 1.00 98.31 278 HIS A CA 1
ATOM 2328 C C . HIS A 1 278 ? -15.839 -18.915 7.041 1.00 98.31 278 HIS A C 1
ATOM 2330 O O . HIS A 1 278 ? -14.672 -18.536 7.100 1.00 98.31 278 HIS A O 1
ATOM 2336 N N . PHE A 1 279 ? -16.796 -18.141 6.521 1.00 98.62 279 PHE A N 1
ATOM 2337 C CA . PHE A 1 279 ? -16.573 -16.753 6.117 1.00 98.62 279 PHE A CA 1
ATOM 2338 C C . PHE A 1 279 ? -16.580 -15.823 7.337 1.00 98.62 279 PHE A C 1
ATOM 2340 O O . PHE A 1 279 ? -17.586 -15.677 8.032 1.00 98.62 279 PHE A O 1
ATOM 2347 N N . ILE A 1 280 ? -15.456 -15.152 7.588 1.00 98.25 280 ILE A N 1
ATOM 2348 C CA . ILE A 1 280 ? -15.272 -14.219 8.702 1.00 98.25 280 ILE A CA 1
ATOM 2349 C C . ILE A 1 280 ? -15.041 -12.822 8.123 1.00 98.25 280 ILE A C 1
ATOM 2351 O O . ILE A 1 280 ? -13.920 -12.443 7.798 1.00 98.25 280 ILE A O 1
ATOM 2355 N N . SER A 1 281 ? -16.115 -12.043 8.022 1.00 95.19 281 SER A N 1
ATOM 2356 C CA . SER A 1 281 ? -16.075 -10.612 7.707 1.00 95.19 281 SER A CA 1
ATOM 2357 C C . SER A 1 281 ? -16.839 -9.867 8.790 1.00 95.19 281 SER A C 1
ATOM 2359 O O . SER A 1 281 ? -18.050 -10.055 8.923 1.00 95.19 281 SER A O 1
ATOM 2361 N N . LEU A 1 282 ? -16.125 -9.057 9.567 1.00 91.19 282 LEU A N 1
ATOM 2362 C CA . LEU A 1 282 ? -16.638 -8.346 10.737 1.00 91.19 282 LEU A CA 1
ATOM 2363 C C . LEU A 1 282 ? -16.554 -6.833 10.509 1.00 91.19 282 LEU A C 1
ATOM 2365 O O . LEU A 1 282 ? -15.620 -6.359 9.860 1.00 91.19 282 LEU A O 1
ATOM 2369 N N . GLN A 1 283 ? -17.526 -6.072 11.020 1.00 84.19 283 GLN A N 1
ATOM 2370 C CA . GLN A 1 283 ? -17.556 -4.615 10.832 1.00 84.19 283 GLN A CA 1
ATOM 2371 C C . GLN A 1 283 ? -16.373 -3.932 11.526 1.00 84.19 283 GLN A C 1
ATOM 2373 O O . GLN A 1 283 ? -15.839 -2.948 11.021 1.00 84.19 283 GLN A O 1
ATOM 2378 N N . GLU A 1 284 ? -15.900 -4.514 12.623 1.00 86.25 284 GLU A N 1
ATOM 2379 C CA . GLU A 1 284 ? -14.731 -4.108 13.394 1.00 86.25 284 GLU A CA 1
ATOM 2380 C C . GLU A 1 284 ? -13.462 -4.059 12.532 1.00 86.25 284 GLU A C 1
ATOM 2382 O O . GLU A 1 284 ? -12.578 -3.243 12.773 1.00 86.25 284 GLU A O 1
ATOM 2387 N N . PHE A 1 285 ? -13.361 -4.870 11.473 1.00 89.88 285 PHE A N 1
ATOM 2388 C CA . PHE A 1 285 ? -12.216 -4.805 10.559 1.00 89.88 285 PHE A CA 1
ATOM 2389 C C . PHE A 1 285 ? -12.204 -3.528 9.715 1.00 89.88 285 PHE A C 1
ATOM 2391 O O . PHE A 1 285 ? -11.147 -3.135 9.225 1.00 89.88 285 PHE A O 1
ATOM 2398 N N . ASN A 1 286 ? -13.353 -2.874 9.542 1.00 83.81 286 ASN A N 1
ATOM 2399 C CA . ASN A 1 286 ? -13.478 -1.648 8.759 1.00 83.81 286 ASN A CA 1
ATOM 2400 C C . ASN A 1 286 ? -13.279 -0.389 9.611 1.00 83.81 286 ASN A C 1
ATOM 2402 O O . ASN A 1 286 ? -13.133 0.692 9.050 1.00 83.81 286 ASN A O 1
ATOM 2406 N N . THR A 1 287 ? -13.240 -0.511 10.944 1.00 80.75 287 THR A N 1
ATOM 2407 C CA . THR A 1 287 ? -12.984 0.631 11.834 1.00 80.75 287 THR A CA 1
ATOM 2408 C C . THR A 1 287 ? -11.501 0.963 11.936 1.00 80.75 287 THR A C 1
ATOM 2410 O O . THR A 1 287 ? -11.173 2.060 12.371 1.00 80.75 287 THR A O 1
ATOM 2413 N N . ILE A 1 288 ? -10.602 0.065 11.512 1.00 86.12 288 ILE A N 1
ATOM 2414 C CA . ILE A 1 288 ? -9.145 0.239 11.590 1.00 86.12 288 ILE A CA 1
ATOM 2415 C C . ILE A 1 288 ? -8.542 0.440 10.202 1.00 86.12 288 ILE A C 1
ATOM 2417 O O . ILE A 1 288 ? -8.681 -0.396 9.304 1.00 86.12 288 ILE A O 1
ATOM 2421 N N . TYR A 1 289 ? -7.824 1.546 10.026 1.00 85.50 289 TYR A N 1
ATOM 2422 C CA . TYR A 1 289 ? -7.083 1.822 8.810 1.00 85.50 289 TYR A CA 1
ATOM 2423 C C . TYR A 1 289 ? -5.962 0.797 8.660 1.00 85.50 289 TYR A C 1
ATOM 2425 O O . TYR A 1 289 ? -5.227 0.513 9.605 1.00 85.50 289 TYR A O 1
ATOM 2433 N N . ALA A 1 290 ? -5.852 0.212 7.466 1.00 89.12 290 ALA A N 1
ATOM 2434 C CA . ALA A 1 290 ? -4.942 -0.901 7.193 1.00 89.12 290 ALA A CA 1
ATOM 2435 C C . ALA A 1 290 ? -5.137 -2.123 8.124 1.00 89.12 290 ALA A C 1
ATOM 2437 O O . ALA A 1 290 ? -4.175 -2.825 8.429 1.00 89.12 290 ALA A O 1
ATOM 2438 N N . SER A 1 291 ? -6.375 -2.421 8.544 1.00 92.75 291 SER A N 1
ATOM 2439 C CA . SER A 1 291 ? -6.719 -3.508 9.483 1.00 92.75 291 SER A CA 1
ATOM 2440 C C . SER A 1 291 ? -6.056 -4.861 9.213 1.00 92.75 291 SER A C 1
ATOM 2442 O O . SER A 1 291 ? -5.697 -5.556 10.163 1.00 92.75 291 SER A O 1
ATOM 2444 N N . GLY A 1 292 ? -5.819 -5.221 7.946 1.00 94.75 292 GLY A N 1
ATOM 2445 C CA . GLY A 1 292 ? -5.135 -6.461 7.566 1.00 94.75 292 GLY A CA 1
ATOM 2446 C C . GLY A 1 292 ? -3.802 -6.687 8.293 1.00 94.75 292 GLY A C 1
ATOM 2447 O O . GLY A 1 292 ? -3.522 -7.808 8.713 1.00 94.75 292 GLY A O 1
ATOM 2448 N N . GLN A 1 293 ? -3.015 -5.638 8.548 1.00 95.06 293 GLN A N 1
ATOM 2449 C CA . GLN A 1 293 ? -1.736 -5.777 9.258 1.00 95.06 293 GLN A CA 1
ATOM 2450 C C . GLN A 1 293 ? -1.918 -6.083 10.761 1.00 95.06 293 GLN A C 1
ATOM 2452 O O . GLN A 1 293 ? -1.074 -6.732 11.369 1.00 95.06 293 GLN A O 1
ATOM 2457 N N . PHE A 1 294 ? -3.034 -5.653 11.362 1.00 96.00 294 PHE A N 1
ATOM 2458 C CA . PHE A 1 294 ? -3.401 -5.954 12.751 1.00 96.00 294 PHE A CA 1
ATOM 2459 C C . PHE A 1 294 ? -4.099 -7.312 12.884 1.00 96.00 294 PHE A C 1
ATOM 2461 O O . PHE A 1 294 ? -4.247 -7.818 13.995 1.00 96.00 294 PHE A O 1
ATOM 2468 N N . ILE A 1 295 ? -4.510 -7.912 11.764 1.00 97.50 295 ILE A N 1
ATOM 2469 C CA . ILE A 1 295 ? -5.043 -9.277 11.682 1.00 97.50 295 ILE A CA 1
ATOM 2470 C C . ILE A 1 295 ? -3.907 -10.301 11.533 1.00 97.50 295 ILE A C 1
ATOM 2472 O O . ILE A 1 295 ? -3.968 -11.374 12.135 1.00 97.50 295 ILE A O 1
ATOM 2476 N N . LEU A 1 296 ? -2.841 -9.961 10.793 1.00 97.25 296 LEU A N 1
ATOM 2477 C CA . LEU A 1 296 ? -1.681 -10.834 10.546 1.00 97.25 296 LEU A CA 1
ATOM 2478 C C . LEU A 1 296 ? -1.125 -11.574 11.782 1.00 97.25 296 LEU A C 1
ATOM 2480 O O . LEU A 1 296 ? -0.821 -12.764 11.643 1.00 97.25 296 LEU A O 1
ATOM 2484 N N . PRO A 1 297 ? -1.008 -10.963 12.985 1.00 97.50 297 PRO A N 1
ATOM 2485 C CA . PRO A 1 297 ? -0.500 -11.669 14.160 1.00 97.50 297 PRO A CA 1
ATOM 2486 C C . PRO A 1 297 ? -1.302 -12.931 14.516 1.00 97.50 297 PRO A C 1
ATOM 2488 O O . PRO A 1 297 ? -0.733 -13.888 15.046 1.00 97.50 297 PRO A O 1
ATOM 2491 N N . PHE A 1 298 ? -2.600 -12.953 14.201 1.00 97.94 298 PHE A N 1
ATOM 2492 C CA . PHE A 1 298 ? -3.555 -13.936 14.713 1.00 97.94 298 PHE A CA 1
ATOM 2493 C C . PHE A 1 298 ? -3.953 -15.029 13.718 1.00 97.94 298 PHE A C 1
ATOM 2495 O O . PHE A 1 298 ? -4.612 -15.991 14.113 1.00 97.94 298 PHE A O 1
ATOM 2502 N N . VAL A 1 299 ? -3.535 -14.928 12.456 1.00 98.31 299 VAL A N 1
ATOM 2503 C CA . VAL A 1 299 ? -3.806 -15.924 11.401 1.00 98.31 299 VAL A CA 1
ATOM 2504 C C . VAL A 1 299 ? -2.608 -16.855 11.180 1.00 98.31 299 VAL A C 1
ATOM 2506 O O . VAL A 1 299 ? -1.514 -16.591 11.675 1.00 98.31 299 VAL A O 1
ATOM 2509 N N . ASP A 1 300 ? -2.793 -17.954 10.453 1.00 98.31 300 ASP A N 1
ATOM 2510 C CA . ASP A 1 300 ? -1.742 -18.927 10.097 1.00 98.31 300 ASP A CA 1
ATOM 2511 C C . ASP A 1 300 ? -1.138 -18.666 8.716 1.00 98.31 300 ASP A C 1
ATOM 2513 O O . ASP A 1 300 ? 0.004 -19.034 8.428 1.00 98.31 300 ASP A O 1
ATOM 2517 N N . GLY A 1 301 ? -1.903 -18.007 7.851 1.00 98.19 301 GLY A N 1
ATOM 2518 C CA . GLY A 1 301 ? -1.490 -17.726 6.491 1.00 98.19 301 GLY A CA 1
ATOM 2519 C C . GLY A 1 301 ? -2.297 -16.629 5.824 1.00 98.19 301 GLY A C 1
ATOM 2520 O O . GLY A 1 301 ? -3.270 -16.116 6.377 1.00 98.19 301 GLY A O 1
ATOM 2521 N N . VAL A 1 302 ? -1.876 -16.297 4.610 1.00 98.56 302 VAL A N 1
ATOM 2522 C CA . VAL A 1 302 ? -2.525 -15.333 3.725 1.00 98.56 302 VAL A CA 1
ATOM 2523 C C . VAL A 1 302 ? -2.756 -15.984 2.365 1.00 98.56 302 VAL A C 1
ATOM 2525 O O . VAL A 1 302 ? -1.813 -16.521 1.780 1.00 98.56 302 VAL A O 1
ATOM 2528 N N . ILE A 1 303 ? -3.983 -15.905 1.851 1.00 98.62 303 ILE A N 1
ATOM 2529 C CA . ILE A 1 303 ? -4.302 -16.173 0.442 1.00 98.62 303 ILE A CA 1
ATOM 2530 C C . ILE A 1 303 ? -4.308 -14.834 -0.289 1.00 98.62 303 ILE A C 1
ATOM 2532 O O . ILE A 1 303 ? -5.060 -13.945 0.081 1.00 98.62 303 ILE A O 1
ATOM 2536 N N . THR A 1 304 ? -3.476 -14.656 -1.311 1.00 97.31 304 THR A N 1
ATOM 2537 C CA . THR A 1 304 ? -3.262 -13.355 -1.966 1.00 97.31 304 THR A CA 1
ATOM 2538 C C . THR A 1 304 ? -3.277 -13.463 -3.489 1.00 97.31 304 THR A C 1
ATOM 2540 O O . THR A 1 304 ? -3.070 -14.540 -4.047 1.00 97.31 304 THR A O 1
ATOM 2543 N N . VAL A 1 305 ? -3.439 -12.324 -4.164 1.00 96.06 305 VAL A N 1
ATOM 2544 C CA . VAL A 1 305 ? -3.115 -12.166 -5.588 1.00 96.06 305 VAL A CA 1
ATOM 2545 C C . VAL A 1 305 ? -1.892 -11.263 -5.741 1.00 96.06 305 VAL A C 1
ATOM 2547 O O . VAL A 1 305 ? -0.851 -11.721 -6.201 1.00 96.06 305 VAL A O 1
ATOM 2550 N N . SER A 1 306 ? -1.990 -10.007 -5.304 1.00 94.06 306 SER A N 1
ATOM 2551 C CA . SER A 1 306 ? -0.898 -9.020 -5.389 1.00 94.06 306 SER A CA 1
ATOM 2552 C C . SER A 1 306 ? -0.858 -8.042 -4.206 1.00 94.06 306 SER A C 1
ATOM 2554 O O . SER A 1 306 ? -0.185 -7.015 -4.261 1.00 94.06 306 SER A O 1
ATOM 2556 N N . SER A 1 307 ? -1.550 -8.360 -3.107 1.00 93.75 307 SER A N 1
ATOM 2557 C CA . SER A 1 307 ? -1.569 -7.525 -1.901 1.00 93.75 307 SER A CA 1
ATOM 2558 C C . SER A 1 307 ? -0.216 -7.525 -1.183 1.00 93.75 307 SER A C 1
ATOM 2560 O O . SER A 1 307 ? 0.361 -8.588 -0.936 1.00 93.75 307 SER A O 1
ATOM 2562 N N . SER A 1 308 ? 0.253 -6.347 -0.756 1.00 92.75 308 SER A N 1
ATOM 2563 C CA . SER A 1 308 ? 1.478 -6.190 0.045 1.00 92.75 308 SER A CA 1
ATOM 2564 C C . SER A 1 308 ? 1.400 -6.875 1.415 1.00 92.75 308 SER A C 1
ATOM 2566 O O . SER A 1 308 ? 2.438 -7.161 2.009 1.00 92.75 308 SER A O 1
ATOM 2568 N N . LEU A 1 309 ? 0.203 -7.248 1.890 1.00 95.25 309 LEU A N 1
ATOM 2569 C CA . LEU A 1 309 ? 0.043 -8.084 3.086 1.00 95.25 309 LEU A CA 1
ATOM 2570 C C . LEU A 1 309 ? 0.731 -9.449 2.945 1.00 95.25 309 LEU A C 1
ATOM 2572 O O . LEU A 1 309 ? 1.140 -10.025 3.946 1.00 95.25 309 LEU A O 1
ATOM 2576 N N . ALA A 1 310 ? 0.932 -9.942 1.720 1.00 95.75 310 ALA A N 1
ATOM 2577 C CA . ALA A 1 310 ? 1.729 -11.139 1.469 1.00 95.75 310 ALA A CA 1
ATOM 2578 C C . ALA A 1 310 ? 3.226 -10.928 1.739 1.00 95.75 310 ALA A C 1
ATOM 2580 O O . ALA A 1 310 ? 3.894 -11.833 2.233 1.00 95.75 310 ALA A O 1
ATOM 2581 N N . LEU A 1 311 ? 3.744 -9.728 1.456 1.00 95.62 311 LEU A N 1
ATOM 2582 C CA . LEU A 1 311 ? 5.105 -9.347 1.829 1.00 95.62 311 LEU A CA 1
ATOM 2583 C C . LEU A 1 311 ? 5.205 -9.180 3.345 1.00 95.62 311 LEU A C 1
ATOM 2585 O O . LEU A 1 311 ? 6.139 -9.687 3.946 1.00 95.62 311 LEU A O 1
ATOM 2589 N N . GLN A 1 312 ? 4.222 -8.545 3.988 1.00 97.00 312 GLN A N 1
ATOM 2590 C CA . GLN A 1 312 ? 4.225 -8.381 5.447 1.00 97.00 312 GLN A CA 1
ATOM 2591 C C . GLN A 1 312 ? 4.087 -9.714 6.190 1.00 97.00 312 GLN A C 1
ATOM 2593 O O . GLN A 1 312 ? 4.693 -9.891 7.241 1.00 97.00 312 GLN A O 1
ATOM 2598 N N . ALA A 1 313 ? 3.362 -10.686 5.632 1.00 97.69 313 ALA A N 1
ATOM 2599 C CA . ALA A 1 313 ? 3.183 -12.016 6.212 1.00 97.69 313 ALA A CA 1
ATOM 2600 C C . ALA A 1 313 ? 4.508 -12.734 6.526 1.00 97.69 313 ALA A C 1
ATOM 2602 O O . ALA A 1 313 ? 4.572 -13.514 7.478 1.00 97.69 313 ALA A O 1
ATOM 2603 N N . ILE A 1 314 ? 5.582 -12.455 5.776 1.00 96.50 314 ILE A N 1
ATOM 2604 C CA . ILE A 1 314 ? 6.891 -13.084 6.011 1.00 96.50 314 ILE A CA 1
ATOM 2605 C C . ILE A 1 314 ? 7.617 -12.501 7.236 1.00 96.50 314 ILE A C 1
ATOM 2607 O O . ILE A 1 314 ? 8.465 -13.179 7.800 1.00 96.50 314 ILE A O 1
ATOM 2611 N N . LEU A 1 315 ? 7.250 -11.302 7.714 1.00 97.12 315 LEU A N 1
ATOM 2612 C CA . LEU A 1 315 ? 7.726 -10.776 9.009 1.00 97.12 315 LEU A CA 1
ATOM 2613 C C . LEU A 1 315 ? 7.180 -11.578 10.190 1.00 97.12 315 LEU A C 1
ATOM 2615 O O . LEU A 1 315 ? 7.739 -11.535 11.281 1.00 97.12 315 LEU A O 1
ATOM 2619 N N . PHE A 1 316 ? 6.071 -12.278 9.975 1.00 97.38 316 PHE A N 1
ATOM 2620 C CA . PHE A 1 316 ? 5.328 -13.038 10.972 1.00 97.38 316 PHE A CA 1
ATOM 2621 C C . PHE A 1 316 ? 5.490 -14.550 10.803 1.00 97.38 316 PHE A C 1
ATOM 2623 O O . PHE A 1 316 ? 4.744 -15.308 11.424 1.00 97.38 316 PHE A O 1
ATOM 2630 N N . ASP A 1 317 ? 6.398 -14.973 9.918 1.00 97.19 317 ASP A N 1
ATOM 2631 C CA . ASP A 1 317 ? 6.602 -16.372 9.552 1.00 97.19 317 ASP A CA 1
ATOM 2632 C C . ASP A 1 317 ? 5.279 -17.066 9.190 1.00 97.19 317 ASP A C 1
ATOM 2634 O O . ASP A 1 317 ? 5.009 -18.191 9.597 1.00 97.19 317 ASP A O 1
ATOM 2638 N N . LYS A 1 318 ? 4.406 -16.379 8.440 1.00 97.88 318 LYS A N 1
ATOM 2639 C CA . LYS A 1 318 ? 3.114 -16.934 8.015 1.00 97.88 318 LYS A CA 1
ATOM 2640 C C . LYS A 1 318 ? 3.219 -17.632 6.668 1.00 97.88 318 LYS A C 1
ATOM 2642 O O . LYS A 1 318 ? 4.092 -17.350 5.833 1.00 97.88 318 LYS A O 1
ATOM 2647 N N . LYS A 1 319 ? 2.271 -18.540 6.439 1.00 98.19 319 LYS A N 1
ATOM 2648 C CA . LYS A 1 319 ? 2.085 -19.185 5.140 1.00 98.19 319 LYS A CA 1
ATOM 2649 C C . LYS A 1 319 ? 1.624 -18.168 4.110 1.00 98.19 319 LYS A C 1
ATOM 2651 O O . LYS A 1 319 ? 0.727 -17.376 4.380 1.00 98.19 319 LYS A O 1
ATOM 2656 N N . VAL A 1 320 ? 2.208 -18.210 2.918 1.00 98.12 320 VAL A N 1
ATOM 2657 C CA . VAL A 1 320 ? 1.737 -17.400 1.791 1.00 98.12 320 VAL A CA 1
ATOM 2658 C C . VAL A 1 320 ? 1.247 -18.314 0.684 1.00 98.12 320 VAL A C 1
ATOM 2660 O O . VAL A 1 320 ? 2.003 -19.127 0.159 1.00 98.12 320 VAL A O 1
ATOM 2663 N N . ILE A 1 321 ? -0.023 -18.175 0.330 1.00 98.38 321 ILE A N 1
ATOM 2664 C CA . ILE A 1 321 ? -0.671 -18.905 -0.751 1.00 98.38 321 ILE A CA 1
ATOM 2665 C C . ILE A 1 321 ? -1.040 -17.871 -1.808 1.00 98.38 321 ILE A C 1
ATOM 2667 O O . ILE A 1 321 ? -1.872 -17.004 -1.562 1.00 98.38 321 ILE A O 1
ATOM 2671 N N . THR A 1 322 ? -0.394 -17.911 -2.969 1.00 97.00 322 THR A N 1
ATOM 2672 C CA . THR A 1 322 ? -0.680 -16.950 -4.044 1.00 97.00 322 THR A CA 1
ATOM 2673 C C . THR A 1 322 ? -1.544 -17.594 -5.115 1.00 97.00 322 THR A C 1
ATOM 2675 O O . THR A 1 322 ? -1.249 -18.690 -5.581 1.00 97.00 322 THR A O 1
ATOM 2678 N N . LEU A 1 323 ? -2.616 -16.911 -5.505 1.00 97.12 323 LEU A N 1
ATOM 2679 C CA . LEU A 1 323 ? -3.449 -17.258 -6.656 1.00 97.12 323 LEU A CA 1
ATOM 2680 C C . LEU A 1 323 ? -3.136 -16.369 -7.865 1.00 97.12 323 LEU A C 1
ATOM 2682 O O . LEU A 1 323 ? -3.637 -16.617 -8.959 1.00 97.12 323 LEU A O 1
ATOM 2686 N N . GLY A 1 324 ? -2.281 -15.358 -7.681 1.00 94.12 324 GLY A N 1
ATOM 2687 C CA . GLY A 1 324 ? -1.811 -14.501 -8.755 1.00 94.12 324 GLY A CA 1
ATOM 2688 C C . GLY A 1 324 ? -0.846 -15.231 -9.687 1.00 94.12 324 GLY A C 1
ATOM 2689 O O . GLY A 1 324 ? 0.077 -15.936 -9.265 1.00 94.12 324 GLY A O 1
ATOM 2690 N N . LYS A 1 325 ? -1.025 -15.033 -10.991 1.00 91.31 325 LYS A N 1
ATOM 2691 C CA . LYS A 1 325 ? -0.110 -15.535 -12.018 1.00 91.31 325 LYS A CA 1
ATOM 2692 C C . LYS A 1 325 ? 1.287 -14.934 -11.824 1.00 91.31 325 LYS A C 1
ATOM 2694 O O . LYS A 1 325 ? 1.475 -13.742 -12.027 1.00 91.31 325 LYS A O 1
ATOM 2699 N N . LYS A 1 326 ? 2.271 -15.766 -11.464 1.00 87.19 326 LYS A N 1
ATOM 2700 C CA . LYS A 1 326 ? 3.686 -15.426 -11.177 1.00 87.19 326 LYS A CA 1
ATOM 2701 C C . LYS A 1 326 ? 3.925 -14.468 -9.998 1.00 87.19 326 LYS A C 1
ATOM 2703 O O . LYS A 1 326 ? 4.962 -14.572 -9.358 1.00 87.19 326 LYS A O 1
ATOM 2708 N N . CYS A 1 327 ? 2.977 -13.598 -9.654 1.00 92.50 327 CYS A N 1
ATOM 2709 C CA . CYS A 1 327 ? 3.115 -12.672 -8.535 1.00 92.50 327 CYS A CA 1
ATOM 2710 C C .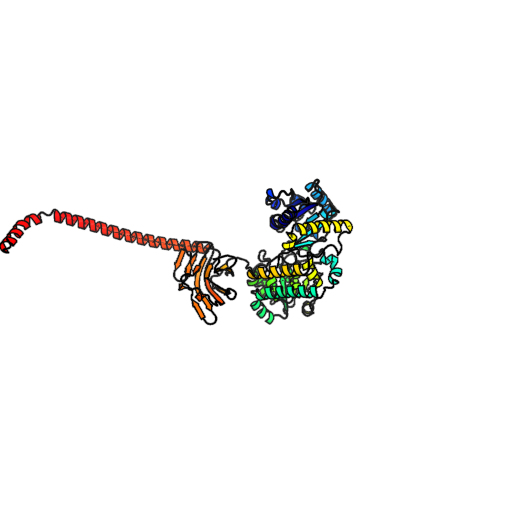 CYS A 1 327 ? 3.335 -13.417 -7.205 1.00 92.50 327 CYS A C 1
ATOM 2712 O O . CYS A 1 327 ? 2.572 -14.316 -6.839 1.00 92.50 327 CYS A O 1
ATOM 2714 N N . PHE A 1 328 ? 4.402 -13.041 -6.493 1.00 94.44 328 PHE A N 1
ATOM 2715 C CA . PHE A 1 328 ? 4.841 -13.632 -5.222 1.00 94.44 328 PHE A CA 1
ATOM 2716 C C . PHE A 1 328 ? 5.220 -15.123 -5.270 1.00 94.44 328 PHE A C 1
ATOM 2718 O O . PHE A 1 328 ? 5.411 -15.743 -4.221 1.00 94.44 328 PHE A O 1
ATOM 2725 N N . HIS A 1 329 ? 5.416 -15.718 -6.454 1.00 93.50 329 HIS A N 1
ATOM 2726 C CA . HIS A 1 329 ? 5.860 -17.119 -6.577 1.00 93.50 329 HIS A CA 1
ATOM 2727 C C . HIS A 1 329 ? 7.236 -17.354 -5.934 1.00 93.50 329 HIS A C 1
ATOM 2729 O O . HIS A 1 329 ? 7.567 -18.480 -5.547 1.00 93.50 329 HIS A O 1
ATOM 2735 N N . TYR A 1 330 ? 8.047 -16.304 -5.794 1.00 92.25 330 TYR A N 1
ATOM 2736 C CA . TYR A 1 330 ? 9.340 -16.359 -5.117 1.00 92.25 330 TYR A CA 1
ATOM 2737 C C . TYR A 1 330 ? 9.258 -16.543 -3.595 1.00 92.25 330 TYR A C 1
ATOM 2739 O O . TYR A 1 330 ? 10.212 -17.047 -3.018 1.00 92.25 330 TYR A O 1
ATOM 2747 N N . LEU A 1 331 ? 8.130 -16.221 -2.952 1.00 93.00 331 LEU A N 1
ATOM 2748 C CA . LEU A 1 331 ? 7.958 -16.350 -1.495 1.00 93.00 331 LEU A CA 1
ATOM 2749 C C . LEU A 1 331 ? 6.811 -17.288 -1.075 1.00 93.00 331 LEU A C 1
ATOM 2751 O O . LEU A 1 331 ? 6.591 -17.506 0.118 1.00 93.00 331 LEU A O 1
ATOM 2755 N N . ALA A 1 332 ? 6.069 -17.838 -2.038 1.00 95.19 332 ALA A N 1
ATOM 2756 C CA . 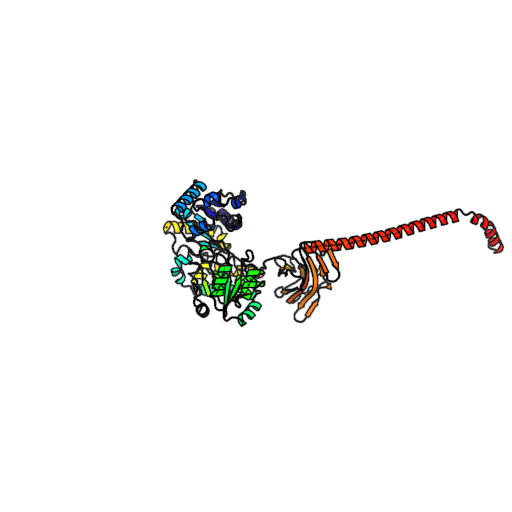ALA A 1 332 ? 4.875 -18.633 -1.784 1.00 95.19 332 ALA A CA 1
ATOM 2757 C C . ALA A 1 332 ? 5.173 -20.035 -1.212 1.00 95.19 332 ALA A C 1
ATOM 2759 O O . ALA A 1 332 ? 6.052 -20.775 -1.673 1.00 95.19 332 ALA A O 1
ATOM 2760 N N . ASP A 1 333 ? 4.379 -20.443 -0.225 1.00 96.88 333 ASP A N 1
ATOM 2761 C CA . ASP A 1 333 ? 4.294 -21.817 0.268 1.00 96.88 333 ASP A CA 1
ATOM 2762 C C . ASP A 1 333 ? 3.495 -22.699 -0.703 1.00 96.88 333 ASP A C 1
ATOM 2764 O O . ASP A 1 333 ? 3.941 -23.810 -0.992 1.00 96.88 333 ASP A O 1
ATOM 2768 N N . SER A 1 334 ? 2.404 -22.168 -1.270 1.00 96.75 334 SER A N 1
ATOM 2769 C CA . SER A 1 334 ? 1.610 -22.783 -2.346 1.00 96.75 334 SER A CA 1
ATOM 2770 C C . SER A 1 334 ? 1.187 -21.744 -3.394 1.00 96.75 334 SER A C 1
ATOM 2772 O O . SER A 1 334 ? 1.071 -20.557 -3.095 1.00 96.75 334 SER A O 1
ATOM 2774 N N . ILE A 1 335 ? 0.947 -22.201 -4.623 1.00 96.56 335 ILE A N 1
ATOM 2775 C CA . ILE A 1 335 ? 0.479 -21.386 -5.762 1.00 96.56 335 ILE A CA 1
ATOM 2776 C C . ILE A 1 335 ? -0.967 -21.717 -6.191 1.00 96.56 335 ILE A C 1
ATOM 2778 O O . ILE A 1 335 ? -1.415 -21.321 -7.265 1.00 96.56 335 ILE A O 1
ATOM 2782 N N . ASN A 1 336 ? -1.677 -22.509 -5.385 1.00 96.25 336 ASN A N 1
ATOM 2783 C CA . ASN A 1 336 ? -3.087 -22.856 -5.548 1.00 96.25 336 ASN A CA 1
ATOM 2784 C C . ASN A 1 336 ? -3.699 -23.243 -4.184 1.00 96.25 336 ASN A C 1
ATOM 2786 O O . ASN A 1 336 ? -3.004 -23.262 -3.162 1.00 96.25 336 ASN A O 1
ATOM 2790 N N . LEU A 1 337 ? -5.001 -23.538 -4.170 1.00 97.81 337 LEU A N 1
ATOM 2791 C CA . LEU A 1 337 ? -5.732 -23.959 -2.966 1.00 97.81 337 LEU A CA 1
ATOM 2792 C C . LEU A 1 337 ? -5.716 -25.483 -2.747 1.00 97.81 337 LEU A C 1
ATOM 2794 O O . LEU A 1 337 ? -6.226 -25.960 -1.732 1.00 97.81 337 LEU A O 1
ATOM 2798 N N . ASP A 1 338 ? -5.118 -26.254 -3.660 1.00 95.19 338 ASP A N 1
ATOM 2799 C CA . ASP A 1 338 ? -5.119 -27.713 -3.581 1.00 95.19 338 ASP A CA 1
ATOM 2800 C C . ASP A 1 338 ? -4.361 -28.169 -2.329 1.00 95.19 338 ASP A C 1
ATOM 2802 O O . ASP A 1 338 ? -3.192 -27.836 -2.124 1.00 95.19 338 ASP A O 1
ATOM 2806 N N . ASN A 1 339 ? -5.004 -28.989 -1.495 1.00 92.94 339 ASN A N 1
ATOM 2807 C CA . ASN A 1 339 ? -4.437 -29.470 -0.229 1.00 92.94 339 ASN A CA 1
ATOM 2808 C C . ASN A 1 339 ? -3.993 -28.329 0.711 1.00 92.94 339 ASN A C 1
ATOM 2810 O O . ASN A 1 339 ? -2.937 -28.415 1.349 1.00 92.94 339 ASN A O 1
ATOM 2814 N N . ILE A 1 340 ? -4.783 -27.255 0.806 1.00 97.62 340 ILE A N 1
ATOM 2815 C CA . ILE A 1 340 ? -4.496 -26.120 1.694 1.00 97.62 340 ILE A CA 1
ATOM 2816 C C . ILE A 1 340 ? -4.225 -26.546 3.148 1.00 97.62 340 ILE A C 1
ATOM 2818 O O . ILE A 1 340 ? -3.262 -26.065 3.738 1.00 97.62 340 ILE A O 1
ATOM 2822 N N . GLU A 1 341 ? -4.968 -27.514 3.693 1.00 97.06 341 GLU A N 1
ATOM 2823 C CA . GLU A 1 341 ? -4.741 -28.061 5.044 1.00 97.06 341 GLU A CA 1
ATOM 2824 C C . GLU A 1 341 ? -3.309 -28.586 5.212 1.00 97.06 341 GLU A C 1
ATOM 2826 O O . GLU A 1 341 ? -2.607 -28.254 6.169 1.00 97.06 341 GLU A O 1
ATOM 2831 N N . LYS A 1 342 ? -2.816 -29.337 4.219 1.00 96.75 342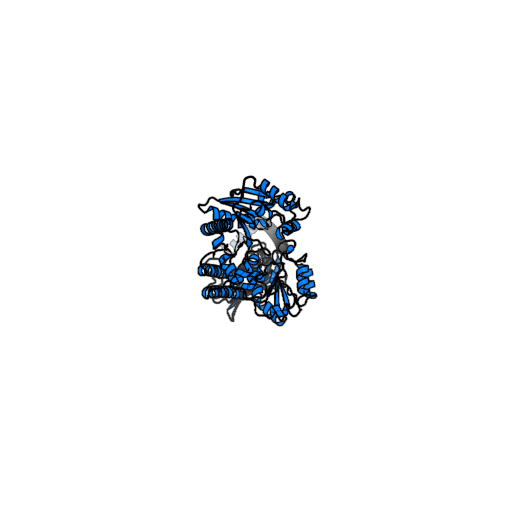 LYS A N 1
ATOM 2832 C CA . LYS A 1 342 ? -1.433 -29.819 4.212 1.00 96.75 342 LYS A CA 1
ATOM 2833 C C . LYS A 1 342 ? -0.453 -28.649 4.178 1.00 96.75 342 LYS A C 1
ATOM 2835 O O . LYS A 1 342 ? 0.511 -28.651 4.938 1.00 96.75 342 LYS A O 1
ATOM 2840 N N . THR A 1 343 ? -0.696 -27.648 3.334 1.00 97.25 343 THR A N 1
ATOM 2841 C CA . THR A 1 343 ? 0.164 -26.456 3.237 1.00 97.25 343 THR A CA 1
ATOM 2842 C C . THR A 1 343 ? 0.274 -25.723 4.575 1.00 97.25 343 THR A C 1
ATOM 2844 O O . THR A 1 343 ? 1.384 -25.344 4.962 1.00 97.25 343 THR A O 1
ATOM 2847 N N . LEU A 1 344 ? -0.850 -25.563 5.280 1.00 97.69 344 LEU A N 1
ATOM 2848 C CA . LEU A 1 344 ? -0.933 -24.904 6.585 1.00 97.69 344 LEU A CA 1
ATOM 2849 C C . LEU A 1 344 ? -0.279 -25.730 7.703 1.00 97.69 344 LEU A C 1
ATOM 2851 O O . LEU A 1 344 ? 0.369 -25.156 8.571 1.00 97.69 344 LEU A O 1
ATOM 2855 N N . SER A 1 345 ? -0.366 -27.062 7.640 1.00 95.62 345 SER A N 1
ATOM 2856 C CA . SER A 1 345 ? 0.239 -27.964 8.635 1.00 95.62 345 SER A CA 1
ATOM 2857 C C . SER A 1 345 ? 1.768 -28.099 8.538 1.00 95.62 345 SER A C 1
ATOM 2859 O O . SER A 1 345 ? 2.427 -28.463 9.512 1.00 95.62 345 SER A O 1
ATOM 2861 N N . LEU A 1 346 ? 2.355 -27.845 7.363 1.00 95.69 346 LEU A N 1
ATOM 2862 C CA . LEU A 1 346 ? 3.797 -27.989 7.152 1.00 95.69 346 LEU A CA 1
ATOM 2863 C C . LEU A 1 346 ? 4.578 -26.827 7.789 1.00 95.69 346 LEU A C 1
ATOM 2865 O O . LEU A 1 346 ? 4.076 -25.705 7.821 1.00 95.69 346 LEU A O 1
ATOM 2869 N N . PRO A 1 347 ? 5.855 -27.023 8.171 1.00 94.88 347 PRO A N 1
ATOM 2870 C CA . PRO A 1 347 ? 6.727 -25.920 8.572 1.00 94.88 347 PRO A CA 1
ATOM 2871 C C . PRO A 1 347 ? 6.784 -24.823 7.505 1.00 94.88 347 PRO A C 1
ATOM 2873 O O . PRO A 1 347 ? 6.718 -25.099 6.302 1.00 94.88 347 PRO A O 1
ATOM 2876 N N . VAL A 1 348 ? 6.855 -23.569 7.937 1.00 92.56 348 VAL A N 1
ATOM 2877 C CA . VAL A 1 348 ? 6.944 -22.407 7.043 1.00 92.56 348 VAL A CA 1
ATOM 2878 C C . VAL A 1 348 ? 8.298 -22.436 6.339 1.00 92.56 348 VAL A C 1
ATOM 2880 O O . VAL A 1 348 ? 9.318 -22.745 6.957 1.00 92.56 348 VAL A O 1
ATOM 2883 N N . LYS A 1 349 ? 8.318 -22.160 5.029 1.00 92.38 349 LYS A N 1
ATOM 2884 C CA . LYS A 1 349 ? 9.583 -22.040 4.289 1.00 92.38 349 LYS A CA 1
ATOM 2885 C C . LYS A 1 349 ? 10.406 -20.890 4.874 1.00 92.38 349 LYS A C 1
ATOM 2887 O O . LYS A 1 349 ? 9.846 -19.827 5.133 1.00 92.38 349 LYS A O 1
ATOM 2892 N N . ASN A 1 350 ? 11.718 -21.075 5.029 1.00 92.94 350 ASN A N 1
ATOM 2893 C CA . ASN A 1 350 ? 12.596 -19.972 5.413 1.00 92.94 350 ASN A CA 1
ATOM 2894 C C . ASN A 1 350 ? 12.604 -18.922 4.285 1.00 92.94 350 ASN A C 1
ATOM 2896 O O . ASN A 1 350 ? 12.893 -19.250 3.134 1.00 92.94 350 ASN A O 1
ATOM 2900 N N . LYS A 1 351 ? 12.257 -17.679 4.629 1.00 95.31 351 LYS A N 1
ATOM 2901 C CA . LYS A 1 351 ? 12.191 -16.528 3.712 1.00 95.31 351 LYS A CA 1
ATOM 2902 C C . LYS A 1 351 ? 13.123 -15.400 4.163 1.00 95.31 351 LYS A C 1
ATOM 2904 O O . LYS A 1 351 ? 13.004 -14.280 3.672 1.00 95.31 351 LYS A O 1
ATOM 2909 N N . ASP A 1 352 ? 14.054 -15.683 5.071 1.00 96.31 352 ASP A N 1
ATOM 2910 C CA . ASP A 1 352 ? 14.891 -14.680 5.730 1.00 96.31 352 ASP A CA 1
ATOM 2911 C C . ASP A 1 352 ? 15.824 -13.995 4.738 1.00 96.31 352 ASP A C 1
ATOM 2913 O O . ASP A 1 352 ? 15.944 -12.777 4.754 1.00 96.31 352 ASP A O 1
ATOM 2917 N N . ALA A 1 353 ? 16.426 -14.752 3.816 1.00 96.50 353 ALA A N 1
ATOM 2918 C CA . ALA A 1 353 ? 17.257 -14.196 2.749 1.00 96.50 353 ALA A CA 1
ATOM 2919 C C . ALA A 1 353 ? 16.483 -13.200 1.867 1.00 96.50 353 ALA A C 1
ATOM 2921 O O . ALA A 1 353 ? 16.987 -12.121 1.551 1.00 96.50 353 ALA A O 1
ATOM 2922 N N . ILE A 1 354 ? 15.237 -13.538 1.517 1.00 96.62 354 ILE A N 1
ATOM 2923 C CA . ILE A 1 354 ? 14.348 -12.682 0.723 1.00 96.62 354 ILE A CA 1
ATOM 2924 C C . ILE A 1 354 ? 13.987 -11.428 1.522 1.00 96.62 354 ILE A C 1
ATOM 2926 O O . ILE A 1 354 ? 14.152 -10.317 1.023 1.00 96.62 354 ILE A O 1
ATOM 2930 N N . LEU A 1 355 ? 13.524 -11.594 2.763 1.00 97.75 355 LEU A N 1
ATOM 2931 C CA . LEU A 1 355 ? 13.121 -10.486 3.625 1.00 97.75 355 LEU A CA 1
ATOM 2932 C C . LEU A 1 355 ? 14.297 -9.546 3.916 1.00 97.75 355 LEU A C 1
ATOM 2934 O O . LEU A 1 355 ? 14.162 -8.334 3.776 1.00 97.75 355 LEU A O 1
ATOM 2938 N N . TYR A 1 356 ? 15.464 -10.092 4.252 1.00 98.25 356 TYR A N 1
ATOM 2939 C CA . TYR A 1 356 ? 16.683 -9.320 4.461 1.00 98.25 356 TYR A CA 1
ATOM 2940 C C . TYR A 1 356 ? 17.061 -8.530 3.202 1.00 98.25 356 TYR A C 1
ATOM 2942 O O . TYR A 1 356 ? 17.350 -7.337 3.299 1.00 98.25 356 TYR A O 1
ATOM 2950 N N . TYR A 1 357 ? 17.002 -9.141 2.012 1.00 98.12 357 TYR A N 1
ATOM 2951 C CA . TYR A 1 357 ? 17.276 -8.429 0.760 1.00 98.12 357 TYR A CA 1
ATOM 2952 C C . TYR A 1 357 ? 16.268 -7.299 0.521 1.00 98.12 357 TYR A C 1
ATOM 2954 O O . TYR A 1 357 ? 16.669 -6.184 0.187 1.00 98.12 357 TYR A O 1
ATOM 2962 N N . ILE A 1 358 ? 14.973 -7.553 0.754 1.00 97.69 358 ILE A N 1
ATOM 2963 C CA . ILE A 1 358 ? 13.930 -6.525 0.657 1.00 97.69 358 ILE A CA 1
ATOM 2964 C C . ILE A 1 358 ? 14.282 -5.338 1.558 1.00 97.69 358 ILE A C 1
ATOM 2966 O O . ILE A 1 358 ? 14.380 -4.216 1.068 1.00 97.69 358 ILE A O 1
ATOM 2970 N N . LEU A 1 359 ? 14.527 -5.580 2.847 1.00 98.31 359 LEU A N 1
ATOM 2971 C CA . LEU A 1 359 ? 14.723 -4.526 3.845 1.00 98.31 359 LEU A CA 1
ATOM 2972 C C . LEU A 1 359 ? 16.025 -3.733 3.664 1.00 98.31 359 LEU A C 1
ATOM 2974 O O . LEU A 1 359 ? 16.079 -2.569 4.044 1.00 98.31 359 LEU A O 1
ATOM 2978 N N . THR A 1 360 ? 17.068 -4.339 3.092 1.00 98.25 360 THR A N 1
ATOM 2979 C CA . THR A 1 360 ? 18.406 -3.719 3.027 1.00 98.25 360 THR A CA 1
ATOM 2980 C C . THR A 1 360 ? 18.771 -3.117 1.674 1.00 98.25 360 THR A C 1
ATOM 2982 O O . THR A 1 360 ? 19.749 -2.372 1.583 1.00 98.25 360 THR A O 1
ATOM 2985 N N . ARG A 1 361 ? 18.030 -3.458 0.612 1.00 97.94 361 ARG A N 1
ATOM 2986 C CA . ARG A 1 361 ? 18.377 -3.101 -0.777 1.00 97.94 361 ARG A CA 1
ATOM 2987 C C . ARG A 1 361 ? 17.204 -2.587 -1.605 1.00 97.94 361 ARG A C 1
ATOM 2989 O O . ARG A 1 361 ? 17.421 -1.773 -2.494 1.00 97.94 361 ARG A O 1
ATOM 2996 N N . TYR A 1 362 ? 15.989 -3.066 -1.342 1.00 97.31 362 TYR A N 1
ATOM 2997 C CA . TYR A 1 362 ? 14.849 -2.865 -2.243 1.00 97.31 362 TYR A CA 1
ATOM 2998 C C . TYR A 1 362 ? 13.768 -1.933 -1.677 1.00 97.31 362 TYR A C 1
ATOM 3000 O O . TYR A 1 362 ? 13.176 -1.159 -2.421 1.00 97.31 362 TYR A O 1
ATOM 3008 N N . ALA A 1 363 ? 13.494 -1.995 -0.371 1.00 97.44 363 ALA A N 1
ATOM 3009 C CA . ALA A 1 363 ? 12.514 -1.161 0.323 1.00 97.44 363 ALA A CA 1
ATOM 3010 C C . ALA A 1 363 ? 13.145 0.173 0.758 1.00 97.44 363 ALA A C 1
ATOM 3012 O O . ALA A 1 363 ? 13.552 0.352 1.903 1.00 97.44 363 ALA A O 1
ATOM 3013 N N . ILE A 1 364 ? 13.219 1.113 -0.179 1.00 98.12 364 ILE A N 1
ATOM 3014 C CA . ILE A 1 364 ? 13.799 2.444 -0.004 1.00 98.12 364 ILE A CA 1
ATOM 3015 C C . ILE A 1 364 ? 12.846 3.303 0.840 1.00 98.12 364 ILE A C 1
ATOM 3017 O O . ILE A 1 364 ? 11.742 3.634 0.405 1.00 98.12 364 ILE A O 1
ATOM 3021 N N . THR A 1 365 ? 13.256 3.664 2.058 1.00 97.75 365 THR A N 1
ATOM 3022 C CA . THR A 1 365 ? 12.493 4.551 2.959 1.00 97.75 365 THR A CA 1
ATOM 3023 C C . THR A 1 365 ? 12.757 6.033 2.641 1.00 97.75 365 THR A C 1
ATOM 3025 O O . THR A 1 365 ? 13.742 6.340 1.959 1.00 97.75 365 THR A O 1
ATOM 3028 N N . PRO A 1 366 ? 11.954 6.990 3.162 1.00 95.88 366 PRO A N 1
ATOM 3029 C CA . PRO A 1 366 ? 12.224 8.423 3.018 1.00 95.88 366 PRO A CA 1
ATOM 3030 C C . PRO A 1 366 ? 13.637 8.839 3.439 1.00 95.88 366 PRO A C 1
ATOM 3032 O O . PRO A 1 366 ? 14.176 9.776 2.861 1.00 95.88 366 PRO A O 1
ATOM 3035 N N . LYS A 1 367 ? 14.257 8.126 4.397 1.00 96.81 367 LYS A N 1
ATOM 3036 C CA . LYS A 1 367 ? 15.648 8.361 4.822 1.00 96.81 367 LYS A CA 1
ATOM 3037 C C . LYS A 1 367 ? 16.627 8.322 3.645 1.00 96.81 367 LYS A C 1
ATOM 3039 O O . LYS A 1 367 ? 17.596 9.064 3.663 1.00 96.81 367 LYS A O 1
ATOM 3044 N N . TYR A 1 368 ? 16.378 7.466 2.655 1.00 98.12 368 TYR A N 1
ATOM 3045 C CA . TYR A 1 368 ? 17.246 7.290 1.490 1.00 98.12 368 TYR A CA 1
ATOM 3046 C C . TYR A 1 368 ? 16.667 7.961 0.244 1.00 98.12 368 TYR A C 1
ATOM 3048 O O . TYR A 1 368 ? 17.381 8.665 -0.463 1.00 98.12 368 TYR A O 1
ATOM 3056 N N . LEU A 1 369 ? 15.362 7.802 -0.009 1.00 97.12 369 LEU A N 1
ATOM 3057 C CA . LEU A 1 369 ? 14.720 8.374 -1.196 1.00 97.12 369 LEU A CA 1
ATOM 3058 C C . LEU A 1 369 ? 14.752 9.909 -1.192 1.00 97.12 369 LEU A C 1
ATOM 3060 O O . LEU A 1 369 ? 14.783 10.511 -2.260 1.00 97.12 369 LEU A O 1
ATOM 3064 N N . HIS A 1 370 ? 14.748 10.537 -0.011 1.00 96.69 370 HIS A N 1
ATOM 3065 C CA . HIS A 1 370 ? 14.815 11.993 0.132 1.00 96.69 370 HIS A CA 1
ATOM 3066 C C . HIS A 1 370 ? 16.205 12.497 0.554 1.00 96.69 370 HIS A C 1
ATOM 3068 O O . HIS A 1 370 ? 16.345 13.671 0.894 1.00 96.69 370 HIS A O 1
ATOM 3074 N N . ASP A 1 371 ? 17.233 11.643 0.512 1.00 98.12 371 ASP A N 1
ATOM 3075 C CA . ASP A 1 371 ? 18.625 12.055 0.695 1.00 98.12 371 ASP A CA 1
ATOM 3076 C C . ASP A 1 371 ? 19.246 12.402 -0.676 1.00 98.12 371 ASP A C 1
ATOM 3078 O O . ASP A 1 371 ? 19.360 11.526 -1.544 1.00 98.12 371 ASP A O 1
ATOM 3082 N N . PRO A 1 372 ? 19.668 13.662 -0.899 1.00 98.31 372 PRO A N 1
ATOM 3083 C CA . PRO A 1 372 ? 20.167 14.114 -2.197 1.00 98.31 372 PRO A CA 1
ATOM 3084 C C . PRO A 1 372 ? 21.451 13.401 -2.632 1.00 98.31 372 PRO A C 1
ATOM 3086 O O . PRO A 1 372 ? 21.637 13.115 -3.817 1.00 98.31 372 PRO A O 1
ATOM 3089 N N . ILE A 1 373 ? 22.343 13.088 -1.690 1.00 97.94 373 ILE A N 1
ATOM 3090 C CA . ILE A 1 373 ? 23.628 12.447 -1.982 1.00 97.94 373 ILE A CA 1
ATOM 3091 C C . ILE A 1 373 ? 23.393 10.978 -2.320 1.00 97.94 373 ILE A C 1
ATOM 3093 O O . ILE A 1 373 ? 23.929 10.476 -3.314 1.00 97.94 373 ILE A O 1
ATOM 3097 N N . TRP A 1 374 ? 22.590 10.293 -1.507 1.00 98.12 374 TRP A N 1
ATOM 3098 C CA . TRP A 1 374 ? 22.288 8.884 -1.699 1.00 98.12 374 TRP A CA 1
ATOM 3099 C C . TRP A 1 374 ? 21.543 8.650 -3.011 1.00 98.12 374 TRP A C 1
ATOM 3101 O O . TRP A 1 374 ? 21.994 7.840 -3.822 1.00 98.12 374 TRP A O 1
ATOM 3111 N N . LEU A 1 375 ? 20.457 9.391 -3.262 1.00 98.50 375 LEU A N 1
ATOM 3112 C CA . LEU A 1 375 ? 19.624 9.189 -4.446 1.00 98.50 375 LEU A CA 1
ATOM 3113 C C . LEU A 1 375 ? 20.398 9.485 -5.735 1.00 98.50 375 LEU A C 1
ATOM 3115 O O . LEU A 1 375 ? 20.356 8.695 -6.677 1.00 98.50 375 LEU A O 1
ATOM 3119 N N . SER A 1 376 ? 21.166 10.579 -5.761 1.00 98.44 376 SER A N 1
ATOM 3120 C CA . SER A 1 376 ? 22.025 10.918 -6.899 1.00 98.44 376 SER A CA 1
ATOM 3121 C C . SER A 1 376 ? 23.047 9.815 -7.182 1.00 98.44 376 SER A C 1
ATOM 3123 O O . SER A 1 376 ? 23.208 9.375 -8.323 1.00 98.44 376 SER A O 1
ATOM 3125 N N . LYS A 1 377 ? 23.705 9.296 -6.137 1.00 98.12 377 LYS A N 1
ATOM 3126 C CA . LYS A 1 377 ? 24.659 8.188 -6.264 1.00 98.12 377 LYS A CA 1
ATOM 3127 C C . LYS A 1 377 ? 23.982 6.906 -6.751 1.00 98.12 377 LYS A C 1
ATOM 3129 O O . LYS A 1 377 ? 24.546 6.221 -7.604 1.00 98.12 377 LYS A O 1
ATOM 3134 N N . PHE A 1 378 ? 22.803 6.585 -6.221 1.00 98.44 378 PHE A N 1
ATOM 3135 C CA . PHE A 1 378 ? 22.023 5.420 -6.627 1.00 98.44 378 PHE A CA 1
ATOM 3136 C C . PHE A 1 378 ? 21.686 5.483 -8.119 1.00 98.44 378 PHE A C 1
ATOM 3138 O O . PHE A 1 378 ? 21.970 4.524 -8.834 1.00 98.44 378 PHE A O 1
ATOM 3145 N N . LEU A 1 379 ? 21.154 6.609 -8.608 1.00 98.56 379 LEU A N 1
ATOM 3146 C CA . LEU A 1 379 ? 20.768 6.758 -10.013 1.00 98.56 379 LEU A CA 1
ATOM 3147 C C . LEU A 1 379 ? 21.970 6.687 -10.958 1.00 98.56 379 LEU A C 1
ATOM 3149 O O . LEU A 1 379 ? 21.928 5.925 -11.921 1.00 98.56 379 LEU A O 1
ATOM 3153 N N . ASN A 1 380 ? 23.055 7.414 -10.666 1.00 97.94 380 ASN A N 1
ATOM 3154 C CA . ASN A 1 380 ? 24.260 7.389 -11.502 1.00 97.94 380 ASN A CA 1
ATOM 3155 C C . ASN A 1 380 ? 24.864 5.982 -11.571 1.00 97.94 380 ASN A C 1
ATOM 3157 O O . ASN A 1 380 ? 25.055 5.441 -12.655 1.00 97.94 380 ASN A O 1
ATOM 3161 N N . LYS A 1 381 ? 25.069 5.333 -10.417 1.00 97.62 381 LYS A N 1
ATOM 3162 C CA . LYS A 1 381 ? 25.651 3.987 -10.383 1.00 97.62 381 LYS A CA 1
ATOM 3163 C C . LYS A 1 381 ? 24.748 2.950 -11.053 1.00 97.62 381 LYS A C 1
ATOM 3165 O O . LYS A 1 381 ? 25.249 2.044 -11.712 1.00 97.62 381 LYS A O 1
ATOM 3170 N N . SER A 1 382 ? 23.432 3.063 -10.881 1.00 98.25 382 SER A N 1
ATOM 3171 C CA . SER A 1 382 ? 22.471 2.158 -11.519 1.00 98.25 382 SER A CA 1
ATOM 3172 C C . SER A 1 382 ? 22.480 2.315 -13.037 1.00 98.25 382 SER A C 1
ATOM 3174 O O . SER A 1 382 ? 22.451 1.316 -13.755 1.00 98.25 382 SER A O 1
ATOM 3176 N N . LEU A 1 383 ? 22.560 3.556 -13.524 1.00 98.38 383 LEU A N 1
ATOM 3177 C CA . LEU A 1 383 ? 22.656 3.858 -14.948 1.00 98.38 383 LEU A CA 1
ATOM 3178 C C . LEU A 1 383 ? 23.959 3.320 -15.549 1.00 98.38 383 LEU A C 1
ATOM 3180 O O . LEU A 1 383 ? 23.916 2.696 -16.608 1.00 98.38 383 LEU A O 1
ATOM 3184 N N . ASP A 1 384 ? 25.085 3.503 -14.859 1.00 97.50 384 ASP A N 1
ATOM 3185 C CA . ASP A 1 384 ? 26.385 2.977 -15.286 1.00 97.50 384 ASP A CA 1
ATOM 3186 C C . ASP A 1 384 ? 26.360 1.443 -15.358 1.00 97.50 384 ASP A C 1
ATOM 3188 O O . ASP A 1 384 ? 26.656 0.871 -16.405 1.00 97.50 384 ASP A O 1
ATOM 3192 N N . LYS A 1 385 ? 25.891 0.763 -14.297 1.00 97.25 385 LYS A N 1
ATOM 3193 C CA . LYS A 1 385 ? 25.736 -0.706 -14.287 1.00 97.25 385 LYS A CA 1
ATOM 3194 C C . LYS A 1 385 ? 24.882 -1.195 -15.459 1.00 97.25 385 LYS A C 1
ATOM 3196 O O . LYS A 1 385 ? 25.261 -2.152 -16.135 1.00 97.25 385 LYS A O 1
ATOM 3201 N N . PHE A 1 386 ? 23.752 -0.528 -15.704 1.00 98.00 386 PHE A N 1
ATOM 3202 C CA . PHE A 1 386 ? 22.851 -0.860 -16.803 1.00 98.00 386 PHE A CA 1
ATOM 3203 C C . PHE A 1 386 ? 23.515 -0.694 -18.173 1.00 98.00 386 PHE A C 1
ATOM 3205 O O . PHE A 1 386 ? 23.367 -1.566 -19.027 1.00 98.00 386 PHE A O 1
ATOM 3212 N N . ARG A 1 387 ? 24.259 0.393 -18.390 1.00 96.31 387 ARG A N 1
ATOM 3213 C CA . ARG A 1 387 ? 24.941 0.656 -19.666 1.00 96.31 387 ARG A CA 1
ATOM 3214 C C . ARG A 1 387 ? 26.115 -0.286 -19.909 1.00 96.31 387 ARG A C 1
ATOM 3216 O O . ARG A 1 387 ? 26.336 -0.673 -21.054 1.00 96.31 387 ARG A O 1
ATOM 3223 N N . ASP A 1 388 ? 26.817 -0.679 -18.852 1.00 95.62 388 ASP A N 1
ATOM 3224 C CA . ASP A 1 388 ? 27.974 -1.564 -18.952 1.00 95.62 388 ASP A CA 1
ATOM 3225 C C . ASP A 1 388 ? 27.569 -3.030 -19.171 1.00 95.62 388 ASP A C 1
ATOM 3227 O O . ASP A 1 388 ? 28.163 -3.710 -20.006 1.00 95.62 388 ASP A O 1
ATOM 3231 N N . ASN A 1 389 ? 26.568 -3.531 -18.432 1.00 92.81 389 ASN A N 1
ATOM 3232 C CA . ASN A 1 389 ? 26.270 -4.972 -18.360 1.00 92.81 389 ASN A CA 1
ATOM 3233 C C . ASN A 1 389 ? 24.775 -5.331 -18.475 1.00 92.81 389 ASN A C 1
ATOM 3235 O O . ASN A 1 389 ? 24.413 -6.508 -18.400 1.00 92.81 389 ASN A O 1
ATOM 3239 N N . GLY A 1 390 ? 23.884 -4.356 -18.656 1.00 94.88 390 GLY A N 1
ATOM 3240 C CA . GLY A 1 390 ? 22.443 -4.566 -18.523 1.00 94.88 390 GLY A CA 1
ATOM 3241 C C . GLY A 1 390 ? 22.022 -4.792 -17.066 1.00 94.88 390 GLY A C 1
ATOM 3242 O O . GLY A 1 390 ? 22.677 -4.334 -16.134 1.00 94.88 390 GLY A O 1
ATOM 3243 N N . ILE A 1 391 ? 20.892 -5.480 -16.857 1.00 96.69 391 ILE A N 1
ATOM 3244 C CA . ILE A 1 391 ? 20.373 -5.767 -15.508 1.00 96.69 391 ILE A CA 1
ATOM 3245 C C . ILE A 1 391 ? 20.694 -7.204 -15.089 1.00 96.69 391 ILE A C 1
ATOM 3247 O O . ILE A 1 391 ? 20.074 -8.153 -15.592 1.00 96.69 391 ILE A O 1
ATOM 3251 N N . ASP A 1 392 ? 21.593 -7.335 -14.115 1.00 96.25 392 ASP A N 1
ATOM 3252 C CA . ASP A 1 392 ? 21.990 -8.575 -13.446 1.00 96.25 392 ASP A CA 1
ATOM 3253 C C . ASP A 1 392 ? 21.643 -8.563 -11.938 1.00 96.25 392 ASP A C 1
ATOM 3255 O O . ASP A 1 392 ? 21.046 -7.616 -11.422 1.00 96.25 392 ASP A O 1
ATOM 3259 N N . PHE A 1 393 ? 22.006 -9.634 -11.222 1.00 96.25 393 PHE A N 1
ATOM 3260 C CA . PHE A 1 393 ? 21.763 -9.759 -9.779 1.00 96.25 393 PHE A CA 1
ATOM 3261 C C . PHE A 1 393 ? 22.596 -8.780 -8.919 1.00 96.25 393 PHE A C 1
ATOM 3263 O O . PHE A 1 393 ? 22.304 -8.551 -7.744 1.00 96.25 393 PHE A O 1
ATOM 3270 N N . GLY A 1 394 ? 23.657 -8.202 -9.487 1.00 94.81 394 GLY A N 1
ATOM 3271 C CA . GLY A 1 394 ? 24.517 -7.211 -8.844 1.00 94.81 394 GLY A CA 1
ATOM 3272 C C . GLY A 1 394 ? 23.987 -5.779 -8.949 1.00 94.81 394 GLY A C 1
ATOM 3273 O O . GLY A 1 394 ? 24.682 -4.845 -8.533 1.00 94.81 394 GLY A O 1
ATOM 3274 N N . PHE A 1 395 ? 22.781 -5.582 -9.494 1.00 97.12 395 PHE A N 1
ATOM 3275 C CA . PHE A 1 395 ? 22.190 -4.261 -9.692 1.00 97.12 395 PHE A CA 1
ATOM 3276 C C . PHE A 1 395 ? 22.092 -3.461 -8.385 1.00 97.12 395 PHE A C 1
ATOM 3278 O O . PHE A 1 395 ? 22.620 -2.348 -8.309 1.00 97.12 395 PHE A O 1
ATOM 3285 N N . TYR A 1 396 ? 21.509 -4.040 -7.330 1.00 97.25 396 TYR A N 1
ATOM 3286 C CA . TYR A 1 396 ? 21.387 -3.366 -6.036 1.00 97.25 396 TYR A CA 1
ATOM 3287 C C . TYR A 1 396 ? 22.626 -3.532 -5.161 1.00 97.25 396 TYR A C 1
ATOM 3289 O O . TYR A 1 396 ? 23.060 -4.643 -4.849 1.00 97.25 396 TYR A O 1
ATOM 3297 N N . ASP A 1 397 ? 23.132 -2.405 -4.673 1.00 95.81 397 ASP A N 1
ATOM 3298 C CA . ASP A 1 397 ? 24.013 -2.374 -3.510 1.00 95.81 397 ASP A CA 1
ATOM 3299 C C . ASP A 1 397 ? 23.183 -2.250 -2.225 1.00 95.81 397 ASP A C 1
ATOM 3301 O O . ASP A 1 397 ? 22.024 -1.837 -2.267 1.00 95.81 397 ASP A O 1
ATOM 3305 N N . ALA A 1 398 ? 23.775 -2.586 -1.074 1.00 96.88 398 ALA A N 1
ATOM 3306 C CA . ALA A 1 398 ? 23.161 -2.265 0.215 1.00 96.88 398 ALA A CA 1
ATOM 3307 C C . ALA A 1 398 ? 22.957 -0.746 0.333 1.00 96.88 398 ALA A C 1
ATOM 3309 O O . ALA A 1 398 ? 23.843 0.026 -0.048 1.00 96.88 398 ALA A O 1
ATOM 3310 N N . MET A 1 399 ? 21.800 -0.325 0.852 1.00 97.69 399 MET A N 1
ATOM 3311 C CA . MET A 1 399 ? 21.481 1.101 0.986 1.00 97.69 399 MET A CA 1
ATOM 3312 C C . MET A 1 399 ? 22.435 1.808 1.961 1.00 97.69 399 MET A C 1
ATOM 3314 O O . MET A 1 399 ? 22.778 2.968 1.746 1.00 97.69 399 MET A O 1
ATOM 3318 N N . ASP A 1 400 ? 22.867 1.097 3.006 1.00 98.25 400 ASP A N 1
ATOM 3319 C CA . ASP A 1 400 ? 23.693 1.556 4.129 1.00 98.25 400 ASP A CA 1
ATOM 3320 C C . ASP A 1 400 ? 24.275 0.315 4.850 1.00 98.25 400 ASP A C 1
ATOM 3322 O O . ASP A 1 400 ? 24.157 -0.805 4.340 1.00 98.25 400 ASP A O 1
ATOM 3326 N N . THR A 1 401 ? 24.905 0.479 6.015 1.00 98.31 401 THR A N 1
ATOM 3327 C CA . THR A 1 401 ? 25.274 -0.659 6.873 1.00 98.31 401 THR A CA 1
ATOM 3328 C C . THR A 1 401 ? 24.034 -1.341 7.449 1.00 98.31 401 THR A C 1
ATOM 3330 O O . THR A 1 401 ? 23.003 -0.701 7.670 1.00 98.31 401 THR A O 1
ATOM 3333 N N . ASP A 1 402 ? 24.134 -2.643 7.725 1.00 98.38 402 ASP A N 1
ATOM 3334 C CA . ASP A 1 402 ? 23.017 -3.424 8.263 1.00 98.38 402 ASP A CA 1
ATOM 3335 C C . ASP A 1 402 ? 22.492 -2.815 9.573 1.00 98.38 402 ASP A C 1
ATOM 3337 O O . ASP A 1 402 ? 21.286 -2.634 9.738 1.00 98.38 402 ASP A O 1
ATOM 3341 N N . GLU A 1 403 ? 23.390 -2.411 10.474 1.00 98.56 403 GLU A N 1
ATOM 3342 C CA . GLU A 1 403 ? 23.039 -1.793 11.753 1.00 98.56 403 GLU A CA 1
ATOM 3343 C C . GLU A 1 403 ? 22.233 -0.502 11.562 1.00 98.56 403 GLU A C 1
ATOM 3345 O O . GLU A 1 403 ? 21.169 -0.356 12.161 1.00 98.56 403 GLU A O 1
ATOM 3350 N N . ASN A 1 404 ? 22.677 0.395 10.673 1.00 98.50 404 ASN A N 1
ATOM 3351 C CA . ASN A 1 404 ? 22.011 1.676 10.421 1.00 98.50 404 ASN A CA 1
ATOM 3352 C C . ASN A 1 404 ? 20.613 1.502 9.813 1.00 98.50 404 ASN A C 1
ATOM 3354 O O . ASN A 1 404 ? 19.715 2.316 10.062 1.00 98.50 404 ASN A O 1
ATOM 3358 N N . ILE A 1 405 ? 20.435 0.472 8.981 1.00 98.62 405 ILE A N 1
ATOM 3359 C CA . ILE A 1 405 ? 19.146 0.150 8.365 1.00 98.62 405 ILE A CA 1
ATOM 3360 C C . ILE A 1 405 ? 18.193 -0.357 9.443 1.00 98.62 405 ILE A C 1
ATOM 3362 O O . ILE A 1 405 ? 17.116 0.210 9.625 1.00 98.62 405 ILE A O 1
ATOM 3366 N N . PHE A 1 406 ? 18.586 -1.387 10.192 1.00 98.69 406 PHE A N 1
ATOM 3367 C CA . PHE A 1 406 ? 17.714 -1.996 11.194 1.00 98.69 406 PHE A CA 1
ATOM 3368 C C . PHE A 1 406 ? 17.443 -1.078 12.392 1.00 98.69 406 PHE A C 1
ATOM 3370 O O . PHE A 1 406 ? 16.329 -1.104 12.920 1.00 98.69 406 PHE A O 1
ATOM 3377 N N . GLU A 1 407 ? 18.390 -0.222 12.785 1.00 98.50 407 GLU A N 1
ATOM 3378 C CA . GLU A 1 407 ? 18.165 0.827 13.783 1.00 98.50 407 GLU A CA 1
ATOM 3379 C C . GLU A 1 407 ? 17.109 1.828 13.299 1.00 98.50 407 GLU A C 1
ATOM 3381 O O . GLU A 1 407 ? 16.152 2.109 14.021 1.00 98.50 407 GLU A O 1
ATOM 3386 N N . HIS A 1 408 ? 17.221 2.313 12.056 1.00 98.31 408 HIS A N 1
ATOM 3387 C CA . HIS A 1 408 ? 16.234 3.227 11.482 1.00 98.31 408 HIS A CA 1
ATOM 3388 C C . HIS A 1 408 ? 14.843 2.589 11.396 1.00 98.31 408 HIS A C 1
ATOM 3390 O O . HIS A 1 408 ? 13.873 3.182 11.869 1.00 98.31 408 HIS A O 1
ATOM 3396 N N . LEU A 1 409 ? 14.743 1.379 10.834 1.00 98.44 409 LEU A N 1
ATOM 3397 C CA . LEU A 1 409 ? 13.471 0.665 10.711 1.00 98.44 409 LEU A CA 1
ATOM 3398 C C . LEU A 1 409 ? 12.817 0.460 12.086 1.00 98.44 409 LEU A C 1
ATOM 3400 O O . LEU A 1 409 ? 11.627 0.726 12.254 1.00 98.44 409 LEU A O 1
ATOM 3404 N N . SER A 1 410 ? 13.601 0.035 13.081 1.00 98.50 410 SER A N 1
ATOM 3405 C CA . SER A 1 410 ? 13.113 -0.199 14.445 1.00 98.50 410 SER A CA 1
ATOM 3406 C C . SER A 1 410 ? 12.695 1.093 15.145 1.00 98.50 410 SER A C 1
ATOM 3408 O O . SER A 1 410 ? 11.669 1.121 15.823 1.00 98.50 410 SER A O 1
ATOM 3410 N N . SER A 1 411 ? 13.461 2.172 14.970 1.00 97.69 411 SER A N 1
ATOM 3411 C CA . SER A 1 411 ? 13.152 3.491 15.527 1.00 97.69 411 SER A CA 1
ATOM 3412 C C . SER A 1 411 ? 11.805 4.010 15.019 1.00 97.69 411 SER A C 1
ATOM 3414 O O . SER A 1 411 ? 10.947 4.371 15.826 1.00 97.69 411 SER A O 1
ATOM 3416 N N . VAL A 1 412 ? 11.564 3.933 13.704 1.00 95.81 412 VAL A N 1
ATOM 3417 C CA . VAL A 1 412 ? 10.290 4.372 13.115 1.00 95.81 412 VAL A CA 1
ATOM 3418 C C . VAL A 1 412 ? 9.124 3.525 13.620 1.00 95.81 412 VAL A C 1
ATOM 3420 O O . VAL A 1 412 ? 8.103 4.088 14.006 1.00 95.81 412 VAL A O 1
ATOM 3423 N N . VAL A 1 413 ? 9.267 2.195 13.694 1.00 96.50 413 VAL A N 1
ATOM 3424 C CA . VAL A 1 413 ? 8.209 1.333 14.256 1.00 96.50 413 VAL A CA 1
ATOM 3425 C C . VAL A 1 413 ? 7.898 1.716 15.703 1.00 96.50 413 VAL A C 1
ATOM 3427 O O . VAL A 1 413 ? 6.728 1.860 16.050 1.00 96.50 413 VAL A O 1
ATOM 3430 N N . ASN A 1 414 ? 8.916 1.934 16.539 1.00 93.50 414 ASN A N 1
ATOM 3431 C CA . ASN A 1 414 ? 8.727 2.348 17.931 1.00 93.50 414 ASN A CA 1
ATOM 3432 C C . ASN A 1 414 ? 8.011 3.699 18.046 1.00 93.50 414 ASN A C 1
ATOM 3434 O O . ASN A 1 414 ? 7.087 3.837 18.848 1.00 93.50 414 ASN A O 1
ATOM 3438 N N . GLU A 1 415 ? 8.408 4.689 17.251 1.00 85.94 415 GLU A N 1
ATOM 3439 C CA . GLU A 1 415 ? 7.798 6.018 17.258 1.00 85.94 415 GLU A CA 1
ATOM 3440 C C . GLU A 1 415 ? 6.340 5.969 16.791 1.00 85.94 415 GLU A C 1
ATOM 3442 O O . GLU A 1 415 ? 5.438 6.402 17.508 1.00 85.94 415 GLU A O 1
ATOM 3447 N N . GLN A 1 416 ? 6.095 5.361 15.632 1.00 86.50 416 GLN A N 1
ATOM 3448 C CA . GLN A 1 416 ? 4.769 5.285 15.024 1.00 86.50 416 GLN A CA 1
ATOM 3449 C C . GLN A 1 416 ? 3.833 4.333 15.783 1.00 86.50 416 GLN A C 1
ATOM 3451 O O . GLN A 1 416 ? 2.614 4.475 15.704 1.00 86.50 416 GLN A O 1
ATOM 3456 N N . SER A 1 417 ? 4.368 3.404 16.590 1.00 88.25 417 SER A N 1
ATOM 3457 C CA . SER A 1 417 ? 3.563 2.536 17.465 1.00 88.25 417 SER A CA 1
ATOM 3458 C C . SER A 1 417 ? 2.710 3.309 18.484 1.00 88.25 417 SER A C 1
ATOM 3460 O O . SER A 1 417 ? 1.737 2.771 19.020 1.00 88.25 417 SER A O 1
ATOM 3462 N N . LYS A 1 418 ? 3.068 4.569 18.765 1.00 81.31 418 LYS A N 1
ATOM 3463 C CA . LYS A 1 418 ? 2.368 5.436 19.720 1.00 81.31 418 LYS A CA 1
ATOM 3464 C C . LYS A 1 418 ? 1.012 5.914 19.202 1.00 81.31 418 LYS A C 1
ATOM 3466 O O . LYS A 1 418 ? 0.117 6.128 20.007 1.00 81.31 418 LYS A O 1
ATOM 3471 N N . VAL A 1 419 ? 0.859 6.031 17.883 1.00 75.31 419 VAL A N 1
ATOM 3472 C CA . VAL A 1 419 ? -0.325 6.613 17.222 1.00 75.31 419 VAL A CA 1
ATOM 3473 C C . VAL A 1 419 ? -1.172 5.575 16.477 1.00 75.31 419 VAL A C 1
ATOM 3475 O O . VAL A 1 419 ? -2.048 5.923 15.689 1.00 75.31 419 VAL A O 1
ATOM 3478 N N . VAL A 1 420 ? -0.896 4.287 16.698 1.00 80.81 420 VAL A N 1
ATOM 3479 C CA . VAL A 1 420 ? -1.632 3.163 16.105 1.00 80.81 420 VAL A CA 1
ATOM 3480 C C . VAL A 1 420 ? -2.383 2.353 17.175 1.00 80.81 420 VAL A C 1
ATOM 3482 O O . VAL A 1 420 ? -1.920 2.292 18.319 1.00 80.81 420 VAL A O 1
ATOM 3485 N N . PRO A 1 421 ? -3.493 1.676 16.817 1.00 81.81 421 PRO A N 1
ATOM 3486 C CA . PRO A 1 421 ? -4.087 1.600 15.481 1.00 81.81 421 PRO A CA 1
ATOM 3487 C C . PRO A 1 421 ? -4.736 2.925 15.068 1.00 81.81 421 PRO A C 1
ATOM 3489 O O . PRO A 1 421 ? -5.291 3.645 15.892 1.00 81.81 421 PRO A O 1
ATOM 3492 N N . GLN A 1 422 ? -4.643 3.257 13.780 1.00 78.44 422 GLN A N 1
ATOM 3493 C CA . GLN A 1 422 ? -5.386 4.384 13.223 1.00 78.44 422 GLN A CA 1
ATOM 3494 C C . GLN A 1 422 ? -6.802 3.916 12.919 1.00 78.44 422 GLN A C 1
ATOM 3496 O O . GLN A 1 422 ? -6.971 2.890 12.263 1.00 78.44 422 GLN A O 1
ATOM 3501 N N . TYR A 1 423 ? -7.810 4.655 13.361 1.00 74.19 423 TYR A N 1
ATOM 3502 C CA . TYR A 1 423 ? -9.195 4.336 13.045 1.00 74.19 423 TYR A CA 1
ATOM 3503 C C . TYR A 1 423 ? -9.593 4.992 11.712 1.00 74.19 423 TYR A C 1
ATOM 3505 O O . TYR A 1 423 ? -9.190 6.116 11.421 1.00 74.19 423 TYR A O 1
ATOM 3513 N N . VAL A 1 424 ? -10.339 4.276 10.867 1.00 65.75 424 VAL A N 1
ATOM 3514 C CA . VAL A 1 424 ? -10.928 4.824 9.635 1.00 65.75 424 VAL A CA 1
ATOM 3515 C C . VAL A 1 424 ? -12.060 5.734 10.077 1.00 65.75 424 VAL A C 1
ATOM 3517 O O . VAL A 1 424 ? -13.108 5.261 10.513 1.00 65.75 424 VAL A O 1
ATOM 3520 N N . PHE A 1 425 ? -11.833 7.040 10.054 1.00 57.75 425 PHE A N 1
ATOM 3521 C CA . PHE A 1 425 ? -12.785 7.962 10.653 1.00 57.75 425 PHE A CA 1
ATOM 3522 C C . PHE A 1 425 ? -14.016 8.161 9.762 1.00 57.75 425 PHE A C 1
ATOM 3524 O O . PHE A 1 425 ? -13.979 8.875 8.763 1.00 57.75 425 PHE A O 1
ATOM 3531 N N . GLY A 1 426 ? -15.111 7.511 10.166 1.00 67.31 426 GLY A N 1
ATOM 3532 C CA . GLY A 1 426 ? -16.436 8.128 10.185 1.00 67.31 426 GLY A CA 1
ATOM 3533 C C . GLY A 1 426 ? -16.586 8.993 11.444 1.00 67.31 426 GLY A C 1
ATOM 3534 O O . GLY A 1 426 ? -15.655 9.698 11.828 1.00 67.31 426 GLY A O 1
ATOM 3535 N N . HIS A 1 427 ? -17.735 8.919 12.110 1.00 83.25 427 HIS A N 1
ATOM 3536 C CA . HIS A 1 427 ? -17.951 9.555 13.413 1.00 83.25 427 HIS A CA 1
ATOM 3537 C C . HIS A 1 427 ? -17.062 8.939 14.508 1.00 83.25 427 HIS A C 1
ATOM 3539 O O . HIS A 1 427 ? -16.961 7.715 14.610 1.00 83.25 427 HIS A O 1
ATOM 3545 N N . PHE A 1 428 ? -16.425 9.764 15.340 1.00 87.94 428 PHE A N 1
ATOM 3546 C CA . PHE A 1 428 ? -15.605 9.308 16.468 1.00 87.94 428 PHE A CA 1
ATOM 3547 C C . PHE A 1 428 ? -15.722 10.226 17.683 1.00 87.94 428 PHE A C 1
ATOM 3549 O O . PHE A 1 428 ? -15.948 11.425 17.542 1.00 87.94 428 PHE A O 1
ATOM 3556 N N . THR A 1 429 ? -15.496 9.650 18.864 1.00 92.25 429 THR A N 1
ATOM 3557 C CA . THR A 1 429 ? -15.247 10.391 20.101 1.00 92.25 429 THR A CA 1
ATOM 3558 C C . THR A 1 429 ? -13.746 10.435 20.368 1.00 92.25 429 THR A C 1
ATOM 3560 O O . THR A 1 429 ? -13.014 9.500 20.027 1.00 92.25 429 THR A O 1
ATOM 3563 N N . GLN A 1 430 ? -13.261 11.526 20.949 1.00 93.81 430 GLN A N 1
ATOM 3564 C CA . GLN A 1 430 ? -11.839 11.750 21.171 1.00 93.81 430 GLN A CA 1
ATOM 3565 C C . GLN A 1 430 ? -11.582 12.225 22.593 1.00 93.81 430 GLN A C 1
ATOM 3567 O O . GLN A 1 430 ? -12.190 13.180 23.057 1.00 93.81 430 GLN A O 1
ATOM 3572 N N . LEU A 1 431 ? -10.645 11.582 23.280 1.00 95.50 431 LEU A N 1
ATOM 3573 C CA . LEU A 1 431 ? -10.141 12.032 24.567 1.00 95.50 431 LEU A CA 1
ATOM 3574 C C . LEU A 1 431 ? -8.778 12.685 24.373 1.00 95.50 431 LEU A C 1
ATOM 3576 O O . LEU A 1 431 ? -7.815 12.010 24.021 1.00 95.50 431 LEU A O 1
ATOM 3580 N N . PHE A 1 432 ? -8.683 13.975 24.649 1.00 94.44 432 PHE A N 1
ATOM 3581 C CA . PHE A 1 432 ? -7.425 14.696 24.756 1.00 94.44 432 PHE A CA 1
ATOM 3582 C C . PHE A 1 432 ? -6.900 14.636 26.182 1.00 94.44 432 PHE A C 1
ATOM 3584 O O . PHE A 1 432 ? -7.657 14.770 27.149 1.00 94.44 432 PHE A O 1
ATOM 3591 N N . ILE A 1 433 ? -5.588 14.464 26.296 1.00 93.81 433 ILE A N 1
ATOM 3592 C CA . ILE A 1 433 ? -4.894 14.274 27.562 1.00 93.81 433 ILE A CA 1
ATOM 3593 C C . ILE A 1 433 ? -3.818 15.353 27.659 1.00 93.81 433 ILE A C 1
ATOM 3595 O O . ILE A 1 433 ? -2.877 15.375 26.872 1.00 93.81 433 ILE A O 1
ATOM 3599 N N . ASP A 1 434 ? -3.944 16.260 28.622 1.00 92.38 434 ASP A N 1
ATOM 3600 C CA . ASP A 1 434 ? -2.911 17.262 28.890 1.00 92.38 434 ASP A CA 1
ATOM 3601 C C . ASP A 1 434 ? -1.942 16.725 29.948 1.00 92.38 434 ASP A C 1
ATOM 3603 O O . ASP A 1 434 ? -2.362 16.348 31.043 1.00 92.38 434 ASP A O 1
ATOM 3607 N N . GLN A 1 435 ? -0.646 16.694 29.637 1.00 89.56 435 GLN A N 1
ATOM 3608 C CA . GLN A 1 435 ? 0.414 16.251 30.556 1.00 89.56 435 GLN A CA 1
ATOM 3609 C C . GLN A 1 435 ? 1.345 17.391 30.999 1.00 89.56 435 GLN A C 1
ATOM 3611 O O . GLN A 1 435 ? 2.346 17.134 31.669 1.00 89.56 435 GLN A O 1
ATOM 3616 N N . GLY A 1 436 ? 1.009 18.642 30.666 1.00 86.75 436 GLY A N 1
ATOM 3617 C CA . GLY A 1 436 ? 1.773 19.848 31.001 1.00 86.75 436 GLY A CA 1
ATOM 3618 C C . GLY A 1 436 ? 2.065 20.767 29.811 1.00 86.75 436 GLY A C 1
ATOM 3619 O O . GLY A 1 436 ? 2.394 21.931 30.029 1.00 86.75 436 GLY A O 1
ATOM 3620 N N . ASP A 1 437 ? 1.905 20.270 28.583 1.00 85.44 437 ASP A N 1
ATOM 3621 C CA . ASP A 1 437 ? 2.167 21.007 27.337 1.00 85.44 437 ASP A CA 1
ATOM 3622 C C . ASP A 1 437 ? 0.881 21.547 26.679 1.00 85.44 437 ASP A C 1
ATOM 3624 O O . ASP A 1 437 ? 0.925 22.153 25.606 1.00 85.44 437 ASP A O 1
ATOM 3628 N N . GLY A 1 438 ? -0.272 21.350 27.326 1.00 88.50 438 GLY A N 1
ATOM 3629 C CA . GLY A 1 438 ? -1.586 21.697 26.806 1.00 88.50 438 GLY A CA 1
ATOM 3630 C C . GLY A 1 438 ? -2.244 20.561 26.020 1.00 88.50 438 GLY A C 1
ATOM 3631 O O . GLY A 1 438 ? -1.730 19.448 25.900 1.00 88.50 438 GLY A O 1
ATOM 3632 N N . ILE A 1 439 ? -3.431 20.852 25.489 1.00 88.50 439 ILE A N 1
ATOM 3633 C CA . ILE A 1 439 ? -4.217 19.923 24.672 1.00 88.50 439 ILE A CA 1
ATOM 3634 C C . ILE A 1 439 ? -3.671 19.909 23.237 1.00 88.50 439 ILE A C 1
ATOM 3636 O O . ILE A 1 439 ? -3.599 20.957 22.594 1.00 88.50 439 ILE A O 1
ATOM 3640 N N . SER A 1 440 ? -3.333 18.725 22.717 1.00 86.12 440 SER A N 1
ATOM 3641 C CA . SER A 1 440 ? -2.844 18.536 21.346 1.00 86.12 440 SER A CA 1
ATOM 3642 C C . SER A 1 440 ? -3.409 17.267 20.701 1.00 86.12 440 SER A C 1
ATOM 3644 O O . SER A 1 440 ? -3.718 16.292 21.385 1.00 86.12 440 SER A O 1
ATOM 3646 N N . GLU A 1 441 ? -3.515 17.255 19.368 1.00 81.44 441 GLU A N 1
ATOM 3647 C CA . GLU A 1 441 ? -3.927 16.060 18.607 1.00 81.44 441 GLU A CA 1
ATOM 3648 C C . GLU A 1 441 ? -2.993 14.869 18.850 1.00 81.44 441 GLU A C 1
ATOM 3650 O O . GLU A 1 441 ? -3.451 13.730 18.944 1.00 81.44 441 GLU A O 1
ATOM 3655 N N . GLU A 1 442 ? -1.691 15.136 18.988 1.00 78.31 442 GLU A N 1
ATOM 3656 C CA . GLU A 1 442 ? -0.664 14.120 19.236 1.00 78.31 442 GLU A CA 1
ATOM 3657 C C . GLU A 1 442 ? -0.879 13.383 20.562 1.00 78.31 442 GLU A C 1
ATOM 3659 O O . GLU A 1 442 ? -0.530 12.208 20.670 1.00 78.31 442 GLU A O 1
ATOM 3664 N N . ASN A 1 443 ? -1.491 14.045 21.551 1.00 86.38 443 ASN A N 1
ATOM 3665 C CA . ASN A 1 443 ? -1.822 13.442 22.835 1.00 86.38 443 ASN A CA 1
ATOM 3666 C C . ASN A 1 443 ? -3.327 13.252 23.013 1.00 86.38 443 ASN A C 1
ATOM 3668 O O . ASN A 1 443 ? -3.953 13.749 23.954 1.00 86.38 443 ASN A O 1
ATOM 3672 N N . SER A 1 444 ? -3.909 12.506 22.080 1.00 89.75 444 SER A N 1
ATOM 3673 C CA . SER A 1 444 ? -5.315 12.144 22.125 1.00 89.75 444 SER A CA 1
ATOM 3674 C C . SER A 1 444 ? -5.547 10.675 21.785 1.00 89.75 444 SER A C 1
ATOM 3676 O O . SER A 1 444 ? -4.733 10.019 21.135 1.00 89.75 444 SER A O 1
ATOM 3678 N N . ILE A 1 445 ? -6.677 10.149 22.245 1.00 87.88 445 ILE A N 1
ATOM 3679 C CA . ILE A 1 445 ? -7.147 8.796 21.962 1.00 87.88 445 ILE A CA 1
ATOM 3680 C C . ILE A 1 445 ? -8.495 8.931 21.263 1.00 87.88 445 ILE A C 1
ATOM 3682 O O . ILE A 1 445 ? -9.416 9.522 21.819 1.00 87.88 445 ILE A O 1
ATOM 3686 N N . LYS A 1 446 ? -8.624 8.388 20.052 1.00 87.19 446 LYS A N 1
ATOM 3687 C CA . LYS A 1 446 ? -9.876 8.395 19.280 1.00 87.19 446 LYS A CA 1
ATOM 3688 C C . LYS A 1 446 ? -10.514 7.011 19.324 1.00 87.19 446 LYS A C 1
ATOM 3690 O O . LYS A 1 446 ? -9.814 6.019 19.131 1.00 87.19 446 LYS A O 1
ATOM 3695 N N . LEU A 1 447 ? -11.824 6.951 19.547 1.00 84.75 447 LEU A N 1
ATOM 3696 C CA . LEU A 1 447 ? -12.613 5.721 19.512 1.00 84.75 447 LEU A CA 1
ATOM 3697 C C . LEU A 1 447 ? -13.805 5.889 18.552 1.00 84.75 447 LEU A C 1
ATOM 3699 O O . LEU A 1 447 ? -14.442 6.945 18.546 1.00 84.75 447 LEU A O 1
ATOM 3703 N N . PRO A 1 448 ? -14.102 4.881 17.713 1.00 81.81 448 PRO A N 1
ATOM 3704 C CA . PRO A 1 448 ? -15.137 4.979 16.690 1.00 81.81 448 PRO A CA 1
ATOM 3705 C C . PRO A 1 448 ? -16.529 4.989 17.320 1.00 81.81 448 PRO A C 1
ATOM 3707 O O . PRO A 1 448 ? -16.796 4.211 18.230 1.00 81.81 448 PRO A O 1
ATOM 3710 N N . VAL A 1 449 ? -17.426 5.820 16.792 1.00 85.00 449 VAL A N 1
ATOM 3711 C CA . VAL A 1 449 ? -18.824 5.903 17.229 1.00 85.00 449 VAL A CA 1
ATOM 3712 C C . VAL A 1 449 ? -19.694 5.100 16.270 1.00 85.00 449 VAL A C 1
ATOM 3714 O O . VAL A 1 449 ? -19.673 5.321 15.058 1.00 85.00 449 VAL A O 1
ATOM 3717 N N . ALA A 1 450 ? -20.473 4.158 16.800 1.00 80.56 450 ALA A N 1
ATOM 3718 C CA . ALA A 1 450 ? -21.457 3.432 16.012 1.00 80.56 450 ALA A CA 1
ATOM 3719 C C . ALA A 1 450 ? -22.625 4.361 15.644 1.00 80.56 450 ALA A C 1
ATOM 3721 O O . ALA A 1 450 ? -23.126 5.119 16.475 1.00 80.56 450 ALA A O 1
ATOM 3722 N N . GLN A 1 451 ? -23.097 4.280 14.401 1.00 73.44 451 GLN A N 1
ATOM 3723 C CA . GLN A 1 451 ? -24.226 5.077 13.910 1.00 73.44 451 GLN A CA 1
ATOM 3724 C C . GLN A 1 451 ? -25.565 4.436 14.297 1.00 73.44 451 GLN A C 1
ATOM 3726 O O . GLN A 1 451 ? -26.344 4.001 13.451 1.00 73.44 451 GLN A O 1
ATOM 3731 N N . ASN A 1 452 ? -25.816 4.326 15.597 1.00 79.25 452 ASN A N 1
ATOM 3732 C CA . ASN A 1 452 ? -27.077 3.853 16.150 1.00 79.25 452 ASN A CA 1
ATOM 3733 C C . ASN A 1 452 ? -27.435 4.641 17.416 1.00 79.25 452 ASN A C 1
ATOM 3735 O O . ASN A 1 452 ? -26.630 5.407 17.940 1.00 79.25 452 ASN A O 1
ATOM 3739 N N . THR A 1 453 ? -28.656 4.438 17.903 1.00 84.69 453 THR A N 1
ATOM 3740 C CA . THR A 1 453 ? -29.178 5.107 19.103 1.00 84.69 453 THR A CA 1
ATOM 3741 C C . THR A 1 453 ? -29.037 4.255 20.367 1.00 84.69 453 THR A C 1
ATOM 3743 O O . THR A 1 453 ? -29.750 4.488 21.344 1.00 84.69 453 THR A O 1
ATOM 3746 N N . GLU A 1 454 ? -28.198 3.217 20.346 1.00 89.06 454 GLU A N 1
ATOM 3747 C CA . GLU A 1 454 ? -27.942 2.378 21.517 1.00 89.06 454 GLU A CA 1
ATOM 3748 C C . GLU A 1 454 ? -26.893 3.027 22.429 1.00 89.06 454 GLU A C 1
ATOM 3750 O O . GLU A 1 454 ? -26.167 3.941 22.030 1.00 89.06 454 GLU A O 1
ATOM 3755 N N . ASN A 1 455 ? -26.832 2.569 23.681 1.00 92.44 455 ASN A N 1
ATOM 3756 C CA . ASN A 1 455 ? -25.790 3.000 24.606 1.00 92.44 455 ASN A CA 1
ATOM 3757 C C . ASN A 1 455 ? -24.449 2.414 24.162 1.00 92.44 455 ASN A C 1
ATOM 3759 O O . ASN A 1 455 ? -24.329 1.205 23.968 1.00 92.44 455 ASN A O 1
ATOM 3763 N N . GLN A 1 456 ? -23.444 3.270 24.057 1.00 93.25 456 GLN A N 1
ATOM 3764 C CA . GLN A 1 456 ? -22.097 2.915 23.642 1.00 93.25 456 GLN A CA 1
ATOM 3765 C C . GLN A 1 456 ? -21.132 3.213 24.784 1.00 93.25 456 GLN A C 1
ATOM 3767 O O . GLN A 1 456 ? -21.094 4.330 25.301 1.00 93.25 456 GLN A O 1
ATOM 3772 N N . GLU A 1 457 ? -20.378 2.196 25.193 1.00 95.94 457 GLU A N 1
ATOM 3773 C CA . GLU A 1 457 ? -19.339 2.312 26.211 1.00 95.94 457 GLU A CA 1
ATOM 3774 C C . GLU A 1 457 ? -17.979 2.514 25.542 1.00 95.94 457 GLU A C 1
ATOM 3776 O O . GLU A 1 457 ? -17.536 1.700 24.731 1.00 95.94 457 GLU A O 1
ATOM 3781 N N . PHE A 1 458 ? -17.301 3.590 25.920 1.00 92.50 458 PHE A N 1
ATOM 3782 C CA . PHE A 1 458 ? -15.968 3.937 25.461 1.00 92.50 458 PHE A CA 1
ATOM 3783 C C . PHE A 1 458 ? -15.005 3.868 26.640 1.00 92.50 458 PHE A C 1
ATOM 3785 O O . PHE A 1 458 ? -15.188 4.555 27.645 1.00 92.50 458 PHE A O 1
ATOM 3792 N N . THR A 1 459 ? -13.968 3.043 26.503 1.00 93.56 459 THR A N 1
ATOM 3793 C CA . THR A 1 459 ? -12.902 2.909 27.499 1.00 93.56 459 THR A CA 1
ATOM 3794 C C . THR A 1 459 ? -11.595 3.413 26.903 1.00 93.56 459 THR A C 1
ATOM 3796 O O . THR A 1 459 ? -11.014 2.778 26.024 1.00 93.56 459 THR A O 1
ATOM 3799 N N . PHE A 1 460 ? -11.126 4.555 27.394 1.00 92.19 460 PHE A N 1
ATOM 3800 C CA . PHE A 1 460 ? -9.850 5.147 27.010 1.00 92.19 460 PHE A CA 1
ATOM 3801 C C . PHE A 1 460 ? -8.757 4.672 27.968 1.00 92.19 460 PHE A C 1
ATOM 3803 O O . PHE A 1 460 ? -8.854 4.917 29.171 1.00 92.19 460 PHE A O 1
ATOM 3810 N N . ASP A 1 461 ? -7.734 3.993 27.447 1.00 88.81 461 ASP A N 1
ATOM 3811 C CA . ASP A 1 461 ? -6.590 3.512 28.232 1.00 88.81 461 ASP A CA 1
ATOM 3812 C C . ASP A 1 461 ? -5.674 4.678 28.633 1.00 88.81 461 ASP A C 1
ATOM 3814 O O . ASP A 1 461 ? -5.205 5.434 27.783 1.00 88.81 461 ASP A O 1
ATOM 3818 N N . LEU A 1 462 ? -5.435 4.825 29.936 1.00 91.06 462 LEU A N 1
ATOM 3819 C CA . LEU A 1 462 ? -4.585 5.862 30.524 1.00 91.06 462 LEU A CA 1
ATOM 3820 C C . LEU A 1 462 ? -3.323 5.277 31.184 1.00 91.06 462 LEU A C 1
ATOM 3822 O O . LEU A 1 462 ? -2.544 6.020 31.775 1.00 91.06 462 LEU A O 1
ATOM 3826 N N . THR A 1 463 ? -3.093 3.962 31.085 1.00 85.88 463 THR A N 1
ATOM 3827 C CA . THR A 1 463 ? -2.024 3.264 31.822 1.00 85.88 463 THR A CA 1
ATOM 3828 C C . THR A 1 463 ? -0.607 3.692 31.435 1.00 85.88 463 THR A C 1
ATOM 3830 O O . THR A 1 463 ? 0.313 3.555 32.241 1.00 85.88 463 THR A O 1
ATOM 3833 N N . ASP A 1 464 ? -0.407 4.222 30.227 1.00 82.81 464 ASP A N 1
ATOM 3834 C CA . ASP A 1 464 ? 0.885 4.717 29.745 1.00 82.81 464 ASP A CA 1
ATOM 3835 C C . ASP A 1 464 ? 1.109 6.220 30.009 1.00 82.81 464 ASP A C 1
ATOM 3837 O O . ASP A 1 464 ? 2.152 6.767 29.636 1.00 82.81 464 ASP A O 1
ATOM 3841 N N . LYS A 1 465 ? 0.167 6.898 30.680 1.00 84.81 465 LYS A N 1
ATOM 3842 C CA . LYS A 1 465 ? 0.214 8.342 30.945 1.00 84.81 465 LYS A CA 1
ATOM 3843 C C . LYS A 1 465 ? 0.783 8.622 32.337 1.00 84.81 465 LYS A C 1
ATOM 3845 O O . LYS A 1 465 ? 0.129 8.412 33.351 1.00 84.81 465 LYS A O 1
ATOM 3850 N N . GLN A 1 466 ? 2.023 9.119 32.385 1.00 77.75 466 GLN A N 1
ATOM 3851 C CA . GLN A 1 466 ? 2.748 9.348 33.648 1.00 77.75 466 GLN A CA 1
ATOM 3852 C C . GLN A 1 466 ? 2.166 10.485 34.505 1.00 77.75 466 GLN A C 1
ATOM 3854 O O . GLN A 1 466 ? 2.129 10.381 35.727 1.00 77.75 466 GLN A O 1
ATOM 3859 N N . THR A 1 467 ? 1.705 11.558 33.866 1.00 87.31 467 THR A N 1
ATOM 3860 C CA . THR A 1 467 ? 1.114 12.740 34.513 1.00 87.31 467 THR A CA 1
ATOM 3861 C C . THR A 1 467 ? -0.084 13.187 33.695 1.00 87.31 467 THR A C 1
ATOM 3863 O O . THR A 1 467 ? 0.044 13.266 32.479 1.00 87.31 467 THR A O 1
ATOM 3866 N N . ILE A 1 468 ? -1.221 13.487 34.327 1.00 91.50 468 ILE A N 1
ATOM 3867 C CA . ILE A 1 468 ? -2.417 14.027 33.664 1.00 91.50 468 ILE A CA 1
ATOM 3868 C C . ILE A 1 468 ? -2.844 15.279 34.433 1.00 91.50 468 ILE A C 1
ATOM 3870 O O . ILE A 1 468 ? -3.203 15.201 35.605 1.00 91.50 468 ILE A O 1
ATOM 3874 N N . LYS A 1 469 ? -2.777 16.430 33.767 1.00 89.44 469 LYS A N 1
ATOM 3875 C CA . LYS A 1 469 ? -3.185 17.740 34.285 1.00 89.44 469 LYS A CA 1
ATOM 3876 C C . LYS A 1 469 ? -4.675 17.967 34.101 1.00 89.44 469 LYS A C 1
ATOM 3878 O O . LYS A 1 469 ? -5.364 18.377 35.029 1.00 89.44 469 LYS A O 1
ATOM 3883 N N . THR A 1 470 ? -5.170 17.690 32.901 1.00 90.44 470 THR A N 1
ATOM 3884 C CA . THR A 1 470 ? -6.590 17.771 32.580 1.00 90.44 470 THR A CA 1
ATOM 3885 C C . THR A 1 470 ? -6.939 16.828 31.434 1.00 90.44 470 THR A C 1
ATOM 3887 O O . THR A 1 470 ? -6.063 16.304 30.742 1.00 90.44 470 THR A O 1
ATOM 3890 N N . LEU A 1 471 ? -8.237 16.616 31.253 1.00 94.25 471 LEU A N 1
ATOM 3891 C CA . LEU A 1 471 ? -8.817 15.856 30.159 1.00 94.25 471 LEU A CA 1
ATOM 3892 C C . LEU A 1 471 ? -9.802 16.751 29.396 1.00 94.25 471 LEU A C 1
ATOM 3894 O O . LEU A 1 471 ? -10.478 17.601 29.985 1.00 94.25 471 LEU A O 1
ATOM 3898 N N . ARG A 1 472 ? -9.924 16.529 28.090 1.00 95.38 472 ARG A N 1
ATOM 3899 C CA . ARG A 1 472 ? -11.033 17.050 27.282 1.00 95.38 472 ARG A CA 1
ATOM 3900 C C . ARG A 1 472 ? -11.619 15.900 26.481 1.00 95.38 472 ARG A C 1
ATOM 3902 O O . ARG A 1 472 ? -10.888 15.224 25.767 1.00 95.38 472 ARG A O 1
ATOM 3909 N N . LEU A 1 473 ? -12.909 15.656 26.645 1.00 97.06 473 LEU A N 1
ATOM 3910 C CA . LEU A 1 473 ? -13.646 14.680 25.860 1.00 97.06 473 LEU A CA 1
ATOM 3911 C C . LEU A 1 473 ? -14.395 15.425 24.764 1.00 97.06 473 LEU A C 1
ATOM 3913 O O . LEU A 1 473 ? -15.223 16.276 25.065 1.00 97.06 473 LEU A O 1
ATOM 3917 N N . ASP A 1 474 ? -14.153 15.055 23.521 1.00 96.00 474 ASP A N 1
ATOM 3918 C CA . ASP A 1 474 ? -14.899 15.531 22.370 1.00 96.00 474 ASP A CA 1
ATOM 3919 C C . ASP A 1 474 ? -15.877 14.404 21.988 1.00 96.00 474 ASP A C 1
ATOM 3921 O O . ASP A 1 474 ? -15.446 13.337 21.524 1.00 96.00 474 ASP A O 1
ATOM 3925 N N . PRO A 1 475 ? -17.187 14.541 22.279 1.00 95.00 475 PRO A N 1
ATOM 3926 C CA . PRO A 1 475 ? -18.139 13.446 22.098 1.00 95.00 475 PRO A CA 1
ATOM 3927 C C . PRO A 1 475 ? -18.303 13.008 20.645 1.00 95.00 475 PRO A C 1
ATOM 3929 O O . PRO A 1 475 ? -18.542 11.829 20.387 1.00 95.00 475 PRO A O 1
ATOM 3932 N N . LEU A 1 476 ? -18.189 13.946 19.709 1.00 93.31 476 LEU A N 1
ATOM 3933 C CA . LEU A 1 476 ? -18.251 13.695 18.278 1.00 93.31 476 LEU A CA 1
ATOM 3934 C C . LEU A 1 476 ? -17.427 14.729 17.498 1.00 93.31 476 LEU A C 1
ATOM 3936 O O . LEU A 1 476 ? -17.442 15.919 17.812 1.00 93.31 476 LEU A O 1
ATOM 3940 N N . ASN A 1 477 ? -16.789 14.295 16.417 1.00 90.12 477 ASN A N 1
ATOM 3941 C CA . ASN A 1 477 ? -16.122 15.151 15.429 1.00 90.12 477 ASN A CA 1
ATOM 3942 C C . ASN A 1 477 ? -17.085 15.858 14.445 1.00 90.12 477 ASN A C 1
ATOM 3944 O O . ASN A 1 477 ? -16.695 16.189 13.327 1.00 90.12 477 ASN A O 1
ATOM 3948 N N . GLU A 1 478 ? -18.352 16.005 14.831 1.00 90.06 478 GLU A N 1
ATOM 3949 C CA . GLU A 1 478 ? -19.413 16.707 14.107 1.00 90.06 478 GLU A CA 1
ATOM 3950 C C . GLU A 1 478 ? -20.464 17.182 15.131 1.00 90.06 478 GLU A C 1
ATOM 3952 O O . GLU A 1 478 ? -20.418 16.802 16.304 1.00 90.06 478 GLU A O 1
ATOM 3957 N N . CYS A 1 479 ? -21.445 17.978 14.707 1.00 90.75 479 CYS A N 1
ATOM 3958 C CA . CYS A 1 479 ? -22.596 18.300 15.548 1.00 90.75 479 CYS A CA 1
ATOM 3959 C C . CYS A 1 479 ? -23.367 17.041 15.999 1.00 90.75 479 CYS A C 1
ATOM 3961 O O . CYS A 1 479 ? -23.570 16.085 15.241 1.00 90.75 479 CYS A O 1
ATOM 3963 N N . CYS A 1 480 ? -23.817 17.031 17.257 1.00 94.56 480 CYS A N 1
ATOM 3964 C CA . CYS A 1 480 ? -24.472 15.871 17.858 1.00 94.56 480 CYS A CA 1
ATOM 3965 C C . CYS A 1 480 ? -25.411 16.233 19.007 1.00 94.56 480 CYS A C 1
ATOM 3967 O O . CYS A 1 480 ? -25.227 17.229 19.707 1.00 94.56 480 CYS A O 1
ATOM 3969 N N . VAL A 1 481 ? -26.378 15.355 19.256 1.00 94.75 481 VAL A N 1
ATOM 3970 C CA . VAL A 1 481 ? -27.143 15.317 20.501 1.00 94.75 481 VAL A CA 1
ATOM 3971 C C . VAL A 1 481 ? -26.805 14.013 21.208 1.00 94.75 481 VAL A C 1
ATOM 3973 O O . VAL A 1 481 ? -26.994 12.929 20.649 1.00 94.75 481 VAL A O 1
ATOM 3976 N N . ILE A 1 482 ? -26.287 14.126 22.428 1.00 96.19 482 ILE A N 1
ATOM 3977 C CA . ILE A 1 482 ? -25.884 12.976 23.240 1.00 96.19 482 ILE A CA 1
ATOM 3978 C C . ILE A 1 482 ? -26.633 12.952 24.561 1.00 96.19 482 ILE A C 1
ATOM 3980 O O . ILE A 1 482 ? -27.028 13.992 25.089 1.00 96.19 482 ILE A O 1
ATOM 3984 N N . GLU A 1 483 ? -26.756 11.761 25.128 1.00 96.19 483 GLU A N 1
ATOM 3985 C CA . GLU A 1 483 ? -27.072 11.561 26.534 1.00 96.19 483 GLU A CA 1
ATOM 3986 C C . GLU A 1 483 ? -25.922 10.856 27.236 1.00 96.19 483 GLU A C 1
ATOM 3988 O O . GLU A 1 483 ? -25.383 9.875 26.720 1.00 96.19 483 GLU A O 1
ATOM 3993 N N . ILE A 1 484 ? -25.554 11.354 28.415 1.00 95.81 484 ILE A N 1
ATOM 3994 C CA . ILE A 1 484 ? -24.473 10.776 29.213 1.00 95.81 484 ILE A CA 1
ATOM 3995 C C . ILE A 1 484 ? -25.077 9.908 30.307 1.00 95.81 484 ILE A C 1
ATOM 3997 O O . ILE A 1 484 ? -25.734 10.403 31.225 1.00 95.81 484 ILE A O 1
ATOM 4001 N N . GLU A 1 485 ? -24.849 8.601 30.211 1.00 95.56 485 GLU A N 1
ATOM 4002 C CA . GLU A 1 485 ? -25.337 7.646 31.203 1.00 95.56 485 GLU A CA 1
ATOM 4003 C C . GLU A 1 485 ? -24.366 7.485 32.367 1.00 95.56 485 GLU A C 1
ATOM 4005 O O . GLU A 1 485 ? -24.791 7.424 33.522 1.00 95.56 485 GLU A O 1
ATOM 4010 N N . SER A 1 486 ? -23.065 7.446 32.078 1.00 96.00 486 SER A N 1
ATOM 4011 C CA . SER A 1 486 ? -22.021 7.449 33.101 1.00 96.00 486 SER A CA 1
ATOM 4012 C C . SER A 1 486 ? -20.704 7.978 32.546 1.00 96.00 486 SER A C 1
ATOM 4014 O O . SER A 1 486 ? -20.440 7.861 31.350 1.00 96.00 486 SER A O 1
ATOM 4016 N N . LEU A 1 487 ? -19.883 8.561 33.418 1.00 96.31 487 LEU A N 1
ATOM 4017 C CA . LEU A 1 487 ? -18.572 9.095 33.067 1.00 96.31 487 LEU A CA 1
ATOM 4018 C C . LEU A 1 487 ? -17.669 9.046 34.297 1.00 96.31 487 LEU A C 1
ATOM 4020 O O . LEU A 1 487 ? -17.878 9.790 35.251 1.00 96.31 487 LEU A O 1
ATOM 4024 N N . HIS A 1 488 ? -16.689 8.147 34.298 1.00 95.69 488 HIS A N 1
ATOM 4025 C CA . HIS A 1 488 ? -15.851 7.918 35.468 1.00 95.69 488 HIS A CA 1
ATOM 4026 C C . HIS A 1 488 ? -14.415 7.541 35.109 1.00 95.69 488 HIS A C 1
ATOM 4028 O O . HIS A 1 488 ? -14.144 6.916 34.085 1.00 95.69 488 HIS A O 1
ATOM 4034 N N . VAL A 1 489 ? -13.484 7.892 35.993 1.00 94.75 489 VAL A N 1
ATOM 4035 C CA . VAL A 1 489 ? -12.091 7.433 35.928 1.00 94.75 489 VAL A CA 1
ATOM 4036 C C . VAL A 1 489 ? -11.941 6.205 36.805 1.00 94.75 489 VAL A C 1
ATOM 4038 O O . VAL A 1 489 ? -12.316 6.223 37.978 1.00 94.75 489 VAL A O 1
ATOM 4041 N N . LYS A 1 490 ? -11.359 5.143 36.251 1.00 92.81 490 LYS A N 1
ATOM 4042 C CA . LYS A 1 490 ? -11.067 3.909 36.975 1.00 92.81 490 LYS A CA 1
ATOM 4043 C C . LYS A 1 490 ? -9.640 3.924 37.518 1.00 92.81 490 LYS A C 1
ATOM 4045 O O . LYS A 1 490 ? -8.681 4.146 36.775 1.00 92.81 490 LYS A O 1
ATOM 4050 N N . LYS A 1 491 ? -9.502 3.624 38.809 1.00 88.69 491 LYS A N 1
ATOM 4051 C CA . LYS A 1 491 ? -8.233 3.479 39.529 1.00 88.69 491 LYS A CA 1
ATOM 4052 C C . LYS A 1 491 ? -8.227 2.181 40.319 1.00 88.69 491 LYS A C 1
ATOM 4054 O O . LYS A 1 491 ? -8.785 2.130 41.408 1.00 88.69 491 LYS A O 1
ATOM 4059 N N . ASN A 1 492 ? -7.551 1.142 39.838 1.00 79.50 492 ASN A N 1
ATOM 4060 C CA . ASN A 1 492 ? -7.502 -0.154 40.524 1.00 79.50 492 ASN A CA 1
ATOM 4061 C C . ASN A 1 492 ? -8.913 -0.664 40.916 1.00 79.50 492 ASN A C 1
ATOM 4063 O O . ASN A 1 492 ? -9.631 -1.179 40.061 1.00 79.50 492 ASN A O 1
ATOM 4067 N N . ILE A 1 493 ? -9.293 -0.525 42.195 1.00 75.38 493 ILE A N 1
ATOM 4068 C CA . ILE A 1 493 ? -10.577 -0.961 42.774 1.00 75.38 493 ILE A CA 1
ATOM 4069 C C . ILE A 1 493 ? -11.613 0.175 42.865 1.00 75.38 493 ILE A C 1
ATOM 4071 O O . ILE A 1 493 ? -12.795 -0.103 43.049 1.00 75.38 493 ILE A O 1
ATOM 4075 N N . ASP A 1 494 ? -11.186 1.430 42.723 1.00 84.81 494 ASP A N 1
ATOM 4076 C CA . ASP A 1 494 ? -12.019 2.620 42.883 1.00 84.81 494 ASP A CA 1
ATOM 4077 C C . ASP A 1 494 ? -12.430 3.205 41.523 1.00 84.81 494 ASP A C 1
ATOM 4079 O O . ASP A 1 494 ? -11.702 3.120 40.527 1.00 84.81 494 ASP A O 1
ATOM 4083 N N . ALA A 1 495 ? -13.604 3.833 41.489 1.00 91.44 495 ALA A N 1
ATOM 4084 C CA . ALA A 1 495 ? -14.097 4.604 40.355 1.00 91.44 495 ALA A CA 1
ATOM 4085 C C . ALA A 1 495 ? -14.510 5.998 40.837 1.00 91.44 495 ALA A C 1
ATOM 4087 O O . ALA A 1 495 ? -15.239 6.125 41.821 1.00 91.44 495 ALA A O 1
ATOM 4088 N N . ILE A 1 496 ? -14.031 7.035 40.153 1.00 92.81 496 ILE A N 1
ATOM 4089 C CA . ILE A 1 496 ? -14.317 8.433 40.483 1.00 92.81 496 ILE A CA 1
ATOM 4090 C C . ILE A 1 496 ? -15.269 8.987 39.429 1.00 92.81 496 ILE A C 1
ATOM 4092 O O . ILE A 1 496 ? -14.913 9.040 38.253 1.00 92.81 496 ILE A O 1
ATOM 4096 N N . ASP A 1 497 ? -16.467 9.388 39.853 1.00 94.12 497 ASP A N 1
ATOM 4097 C CA . ASP A 1 497 ? -17.470 10.012 38.987 1.00 94.12 497 ASP A CA 1
ATOM 4098 C C . ASP A 1 497 ? -17.030 11.424 38.582 1.00 94.12 497 ASP A C 1
ATOM 4100 O O . ASP A 1 497 ? -16.731 12.264 39.435 1.00 94.12 497 ASP A O 1
ATOM 4104 N N . LEU A 1 498 ? -16.984 11.675 37.273 1.00 94.19 498 LEU A N 1
ATOM 4105 C CA . LEU A 1 498 ? -16.603 12.969 36.721 1.00 94.19 498 LEU A CA 1
ATOM 4106 C C . LEU A 1 498 ? -17.800 13.832 36.309 1.00 94.19 498 LEU A C 1
ATOM 4108 O O . LEU A 1 498 ? -17.597 15.011 36.018 1.00 94.19 498 LEU A O 1
ATOM 4112 N N . LEU A 1 499 ? -19.032 13.305 36.302 1.00 92.62 499 LEU A N 1
ATOM 4113 C CA . LEU A 1 499 ? -20.227 14.061 35.895 1.00 92.62 499 LEU A CA 1
ATOM 4114 C C . LEU A 1 499 ? -20.393 15.416 36.613 1.00 92.62 499 LEU A C 1
ATOM 4116 O O . LEU A 1 499 ? -20.727 16.389 35.935 1.00 92.62 499 LEU A O 1
ATOM 4120 N N . PRO A 1 500 ? -20.121 15.553 37.930 1.00 93.38 500 PRO A N 1
ATOM 4121 C CA . PRO A 1 500 ? -20.255 16.839 38.624 1.00 93.38 500 PRO A CA 1
ATOM 4122 C C . PRO A 1 500 ? -19.288 17.930 38.144 1.00 93.38 500 PRO A C 1
ATOM 4124 O O . PRO A 1 500 ? -19.500 19.104 38.439 1.00 93.38 500 PRO A O 1
ATOM 4127 N N . TYR A 1 501 ? -18.228 17.546 37.433 1.00 93.69 501 TYR A N 1
ATOM 4128 C CA . TYR A 1 501 ? -17.134 18.419 37.005 1.00 93.69 501 TYR A CA 1
ATOM 4129 C C . TYR A 1 501 ? -17.182 18.743 35.509 1.00 93.69 501 TYR A C 1
ATOM 4131 O O . TYR A 1 501 ? -16.271 19.382 34.979 1.00 93.69 501 TYR A O 1
ATOM 4139 N N . VAL A 1 502 ? -18.221 18.274 34.817 1.00 94.31 502 VAL A N 1
ATOM 4140 C CA . VAL A 1 502 ? -18.398 18.455 33.380 1.00 94.31 502 VAL A CA 1
ATOM 4141 C C . VAL A 1 502 ? -18.799 19.888 33.058 1.00 94.31 502 VAL A C 1
ATOM 4143 O O . VAL A 1 502 ? -19.819 20.403 33.515 1.00 94.31 502 VAL A O 1
ATOM 4146 N N . HIS A 1 503 ? -18.046 20.482 32.146 1.00 94.38 503 HIS A N 1
ATOM 4147 C CA . HIS A 1 503 ? -18.426 21.663 31.393 1.00 94.38 503 HIS A CA 1
ATOM 4148 C C . HIS A 1 503 ? -18.388 21.334 29.906 1.00 94.38 503 HIS A C 1
ATOM 4150 O O . HIS A 1 503 ? -17.715 20.395 29.489 1.00 94.38 503 HIS A O 1
ATOM 4156 N N . SER A 1 504 ? -19.124 22.088 29.096 1.00 95.50 504 SER A N 1
ATOM 4157 C CA . SER A 1 504 ? -19.174 21.840 27.657 1.00 95.50 504 SER A CA 1
ATOM 4158 C C . SER A 1 504 ? -19.496 23.105 26.878 1.00 95.50 504 SER A C 1
ATOM 4160 O O . SER A 1 504 ? -19.992 24.079 27.449 1.00 95.50 504 SER A O 1
ATOM 4162 N N . ASN A 1 505 ? -19.252 23.061 25.571 1.00 95.12 505 ASN A N 1
ATOM 4163 C CA . ASN A 1 505 ? -19.734 24.063 24.621 1.00 95.12 505 ASN A CA 1
ATOM 4164 C C . ASN A 1 505 ? -21.113 23.716 24.021 1.00 95.12 505 ASN A C 1
ATOM 4166 O O . ASN A 1 505 ? -21.496 24.298 23.007 1.00 95.12 505 ASN A O 1
ATOM 4170 N N . ALA A 1 506 ? -21.862 22.787 24.630 1.00 94.69 506 ALA A N 1
ATOM 4171 C CA . ALA A 1 506 ? -23.230 22.495 24.220 1.00 94.69 506 ALA A CA 1
ATOM 4172 C C . ALA A 1 506 ? -24.103 23.755 24.337 1.00 94.69 506 ALA A C 1
ATOM 4174 O O . ALA A 1 506 ? -24.082 24.452 25.353 1.00 94.69 506 ALA A O 1
ATOM 4175 N N . GLU A 1 507 ? -24.899 24.038 23.307 1.00 90.88 507 GLU A N 1
ATOM 4176 C CA . GLU A 1 507 ? -25.793 25.200 23.303 1.00 90.88 507 GLU A CA 1
ATOM 4177 C C . GLU A 1 507 ? -27.012 24.996 24.202 1.00 90.88 507 GLU A C 1
ATOM 4179 O O . GLU A 1 507 ? -27.561 25.962 24.733 1.00 90.88 507 GLU A O 1
ATOM 4184 N N . ILE A 1 508 ? -27.452 23.744 24.342 1.00 90.56 508 ILE A N 1
ATOM 4185 C CA . ILE A 1 508 ? -28.609 23.363 25.149 1.00 90.56 508 ILE A CA 1
ATOM 4186 C C . ILE A 1 508 ? -28.198 22.196 26.041 1.00 90.56 508 ILE A C 1
ATOM 4188 O O . ILE A 1 508 ? -27.534 21.256 25.596 1.00 90.56 508 ILE A O 1
ATOM 4192 N N . HIS A 1 509 ? -28.607 22.262 27.305 1.00 89.50 509 HIS A N 1
ATOM 4193 C CA . HIS A 1 509 ? -28.353 21.225 28.293 1.00 89.50 509 HIS A CA 1
ATOM 4194 C C . HIS A 1 509 ? -29.602 20.991 29.148 1.00 89.50 509 HIS A C 1
ATOM 4196 O O . HIS A 1 509 ? -30.094 21.897 29.829 1.00 89.50 509 HIS A O 1
ATOM 4202 N N . HIS A 1 510 ? -30.118 19.762 29.111 1.00 87.44 510 HIS A N 1
ATOM 4203 C CA . HIS A 1 510 ? -31.312 19.353 29.845 1.00 87.44 510 HIS A CA 1
ATOM 4204 C C . HIS A 1 510 ? -31.093 17.987 30.498 1.00 87.44 510 HIS A C 1
ATOM 4206 O O . HIS A 1 510 ? -31.136 16.950 29.837 1.00 87.44 510 HIS A O 1
ATOM 4212 N N . GLY A 1 511 ? -30.896 17.970 31.817 1.00 88.44 511 GLY A N 1
ATOM 4213 C CA . GLY A 1 511 ? -30.698 16.726 32.563 1.00 88.44 511 GLY A CA 1
ATOM 4214 C C . GLY A 1 511 ? -29.428 15.999 32.122 1.00 88.44 511 GLY A C 1
ATOM 4215 O O . GLY A 1 511 ? -28.339 16.428 32.472 1.00 88.44 511 GLY A O 1
ATOM 4216 N N . LYS A 1 512 ? -29.582 14.893 31.386 1.00 91.75 512 LYS A N 1
ATOM 4217 C CA . LYS A 1 512 ? -28.469 14.109 30.822 1.00 91.75 512 LYS A CA 1
ATOM 4218 C C . LYS A 1 512 ? -28.150 14.460 29.366 1.00 91.75 512 LYS A C 1
ATOM 4220 O O . LYS A 1 512 ? -27.173 13.943 28.833 1.00 91.75 512 LYS A O 1
ATOM 4225 N N . SER A 1 513 ? -28.985 15.273 28.719 1.00 93.81 513 SER A N 1
ATOM 4226 C CA . SER A 1 513 ? -28.915 15.549 27.285 1.00 93.81 513 SER A CA 1
ATOM 4227 C C . SER A 1 513 ? -28.107 16.809 26.990 1.00 93.81 513 SER A C 1
ATOM 4229 O O . SER A 1 513 ? -28.391 17.873 27.548 1.00 93.81 513 SER A O 1
ATOM 4231 N N . TYR A 1 514 ? -27.160 16.700 26.060 1.00 95.94 514 TYR A N 1
ATOM 4232 C CA . TYR A 1 514 ? -26.302 17.787 25.592 1.00 95.94 514 TYR A CA 1
ATOM 4233 C C . TYR A 1 514 ? -26.473 17.963 24.084 1.00 95.94 514 TYR A C 1
ATOM 4235 O O . TYR A 1 514 ? -26.407 16.991 23.331 1.00 95.94 514 TYR A O 1
ATOM 4243 N N . PHE A 1 515 ? -26.691 19.203 23.652 1.00 95.88 515 PHE A N 1
ATOM 4244 C CA . PHE A 1 515 ? -26.967 19.556 22.262 1.00 95.88 515 PHE A CA 1
ATOM 4245 C C . PHE A 1 515 ? -25.824 20.407 21.709 1.00 95.88 515 PHE A C 1
ATOM 4247 O O . PHE A 1 515 ? -25.691 21.588 22.040 1.00 95.88 515 PHE A O 1
ATOM 4254 N N . PHE A 1 516 ? -25.009 19.806 20.851 1.00 95.31 516 PHE A N 1
ATOM 4255 C CA . PHE A 1 516 ? -23.879 20.445 20.193 1.00 95.31 516 PHE A CA 1
ATOM 4256 C C . PHE A 1 516 ? -24.260 20.798 18.756 1.00 95.31 516 PHE A C 1
ATOM 4258 O O . PHE A 1 516 ? -24.675 19.936 17.982 1.00 95.31 516 PHE A O 1
ATOM 4265 N N . THR A 1 517 ? -24.134 22.072 18.393 1.00 90.75 517 THR A N 1
ATOM 4266 C CA . THR A 1 517 ? -24.464 22.575 17.047 1.00 90.75 517 THR A CA 1
ATOM 4267 C C . THR A 1 517 ? -23.241 22.873 16.192 1.00 90.75 517 THR A C 1
ATOM 4269 O O . THR A 1 517 ? -23.388 23.231 15.026 1.00 90.75 517 THR A O 1
ATOM 4272 N N . THR A 1 518 ? -22.044 22.728 16.753 1.00 88.56 518 THR A N 1
ATOM 4273 C CA . THR A 1 518 ? -20.766 22.901 16.065 1.00 88.56 518 THR A CA 1
ATOM 4274 C C . THR A 1 518 ? -20.158 21.545 15.735 1.00 88.56 518 THR A C 1
ATOM 4276 O O . THR A 1 518 ? -20.418 20.564 16.428 1.00 88.56 518 THR A O 1
ATOM 4279 N N . ASP A 1 519 ? -19.278 21.510 14.735 1.00 86.06 519 ASP A N 1
ATOM 4280 C CA . ASP A 1 519 ? -18.502 20.308 14.382 1.00 86.06 519 ASP A CA 1
ATOM 4281 C C . ASP A 1 519 ? -17.327 20.037 15.340 1.00 86.06 519 ASP A C 1
ATOM 4283 O O . ASP A 1 519 ? -16.465 19.205 15.086 1.00 86.06 519 ASP A O 1
ATOM 4287 N N . ASP A 1 520 ? -17.299 20.764 16.452 1.00 88.12 520 ASP A N 1
ATOM 4288 C CA . ASP A 1 520 ? -16.262 20.741 17.473 1.00 88.12 520 ASP A CA 1
ATOM 4289 C C . ASP A 1 520 ? -16.960 20.615 18.828 1.00 88.12 520 ASP A C 1
ATOM 4291 O O . ASP A 1 520 ? -17.055 21.579 19.590 1.00 88.12 520 ASP A O 1
ATOM 4295 N N . SER A 1 521 ? -17.603 19.468 19.063 1.00 93.56 521 SER A N 1
ATOM 4296 C CA . SER A 1 521 ? -18.282 19.201 20.332 1.00 93.56 521 SER A CA 1
ATOM 4297 C C . SER A 1 521 ? -17.232 18.950 21.410 1.00 93.56 521 SER A C 1
ATOM 4299 O O . SER A 1 521 ? -16.398 18.064 21.269 1.00 93.56 521 SER A O 1
ATOM 4301 N N . GLN A 1 522 ? -17.247 19.745 22.478 1.00 95.94 522 GLN A N 1
ATOM 4302 C CA . GLN A 1 522 ? -16.204 19.712 23.500 1.00 95.94 522 GLN A CA 1
ATOM 4303 C C . GLN A 1 522 ? -16.803 19.636 24.892 1.00 95.94 522 GLN A C 1
ATOM 4305 O O . GLN A 1 522 ? -17.691 20.411 25.266 1.00 95.94 522 GLN A O 1
ATOM 4310 N N . MET A 1 523 ? -16.233 18.746 25.692 1.00 95.44 523 MET A N 1
ATOM 4311 C CA . MET A 1 523 ? -16.459 18.640 27.119 1.00 95.44 523 MET A CA 1
ATOM 4312 C C . MET A 1 523 ? -15.130 18.718 27.856 1.00 95.44 523 MET A C 1
ATOM 4314 O O . MET A 1 523 ? -14.192 17.979 27.571 1.00 95.44 523 MET A O 1
ATOM 4318 N N . TYR A 1 524 ? -15.047 19.602 28.837 1.00 93.31 524 TYR A N 1
ATOM 4319 C CA . TYR A 1 524 ? -13.854 19.803 29.646 1.00 93.31 524 TYR A CA 1
ATOM 4320 C C . TYR A 1 524 ? -14.197 19.652 31.118 1.00 93.31 524 TYR A C 1
ATOM 4322 O O . TYR A 1 524 ? -15.290 20.003 31.567 1.00 93.31 524 TYR A O 1
ATOM 4330 N N . PHE A 1 525 ? -13.242 19.123 31.871 1.00 92.00 525 PHE A N 1
ATOM 4331 C CA . PHE A 1 525 ? -13.416 18.876 33.291 1.00 92.00 525 PHE A CA 1
ATOM 4332 C C . PHE A 1 525 ? -12.739 19.981 34.089 1.00 92.00 525 PHE A C 1
ATOM 4334 O O . PHE A 1 525 ? -11.558 20.262 33.890 1.00 92.00 525 PHE A O 1
ATOM 4341 N N . SER A 1 526 ? -13.482 20.632 34.982 1.00 86.81 526 SER A N 1
ATOM 4342 C CA . SER A 1 526 ? -12.945 21.711 35.814 1.00 86.81 526 SER A CA 1
ATOM 4343 C C . SER A 1 526 ? -13.288 21.503 37.286 1.00 86.81 526 SER A C 1
ATOM 4345 O O . SER A 1 526 ? -14.266 20.840 37.617 1.00 86.81 526 SER A O 1
ATOM 4347 N N . GLY A 1 527 ? -12.454 22.032 38.187 1.00 85.00 527 GLY A N 1
ATOM 4348 C CA . GLY A 1 527 ? -12.620 21.834 39.632 1.00 85.00 527 GLY A CA 1
ATOM 4349 C C . GLY A 1 527 ? -12.176 20.458 40.145 1.00 85.00 527 GLY A C 1
ATOM 4350 O O . GLY A 1 527 ? -12.562 20.076 41.248 1.00 85.00 527 GLY A O 1
ATOM 4351 N N . ILE A 1 528 ? -11.370 19.733 39.361 1.00 87.25 528 ILE A N 1
ATOM 4352 C CA . ILE A 1 528 ? -10.770 18.444 39.722 1.00 87.25 528 ILE A CA 1
ATOM 4353 C C . ILE A 1 528 ? -9.314 18.659 40.145 1.00 87.25 528 ILE A C 1
ATOM 4355 O O . ILE A 1 528 ? -8.568 19.359 39.465 1.00 87.25 528 ILE A O 1
ATOM 4359 N N . ASP A 1 529 ? -8.908 18.043 41.254 1.00 85.44 529 ASP A N 1
ATOM 4360 C CA . ASP A 1 529 ? -7.510 18.034 41.692 1.00 85.44 529 ASP A CA 1
ATOM 4361 C C . ASP A 1 529 ? -6.676 17.043 40.864 1.00 85.44 529 ASP A C 1
ATOM 4363 O O . ASP A 1 529 ? -7.151 15.945 40.575 1.00 85.44 529 ASP A O 1
ATOM 4367 N N . GLU A 1 530 ? -5.429 17.382 40.520 1.00 83.62 530 GLU A N 1
ATOM 4368 C CA . GLU A 1 530 ? -4.548 16.526 39.703 1.00 83.62 530 GLU A CA 1
ATOM 4369 C C . GLU A 1 530 ? -4.341 15.125 40.309 1.00 83.62 530 GLU A C 1
ATOM 4371 O O . GLU A 1 530 ? -4.233 14.139 39.573 1.00 83.62 530 GLU A O 1
ATOM 4376 N N . SER A 1 531 ? -4.393 14.993 41.643 1.00 86.00 531 SER A N 1
ATOM 4377 C CA . SER A 1 531 ? -4.332 13.689 42.321 1.00 86.00 531 SER A CA 1
ATOM 4378 C C . SER A 1 531 ? -5.480 12.755 41.916 1.00 86.00 531 SER A C 1
ATOM 4380 O O . SER A 1 531 ? -5.368 11.532 42.017 1.00 86.00 531 SER A O 1
ATOM 4382 N N . THR A 1 532 ? -6.571 13.289 41.358 1.00 86.06 532 THR A N 1
ATOM 4383 C CA . THR A 1 532 ? -7.689 12.525 40.782 1.00 86.06 532 THR A CA 1
ATOM 4384 C C . THR A 1 532 ? -7.267 11.689 39.583 1.00 86.06 532 THR A C 1
ATOM 4386 O O . THR A 1 532 ? -7.909 10.681 39.316 1.00 86.06 532 THR A O 1
ATOM 4389 N N . PHE A 1 533 ? -6.162 12.004 38.911 1.00 89.25 533 PHE A N 1
ATOM 4390 C CA . PHE A 1 533 ? -5.670 11.210 37.785 1.00 89.25 533 PHE A CA 1
ATOM 4391 C C . PHE A 1 533 ? -4.414 10.393 38.108 1.00 89.25 533 PHE A C 1
ATOM 4393 O O . PHE A 1 533 ? -4.015 9.552 37.305 1.00 89.25 533 PHE A O 1
ATOM 4400 N N . GLU A 1 534 ? -3.824 10.555 39.297 1.00 87.38 534 GLU A N 1
ATOM 4401 C CA . GLU A 1 534 ? -2.716 9.700 39.735 1.00 87.38 534 GLU A CA 1
ATOM 4402 C C . GLU A 1 534 ? -3.124 8.221 39.706 1.00 87.38 534 GLU A C 1
ATOM 4404 O O . GLU A 1 534 ? -4.114 7.822 40.334 1.00 87.38 534 GLU A O 1
ATOM 4409 N N . ASN A 1 535 ? -2.337 7.412 38.989 1.00 86.94 535 ASN A N 1
ATOM 4410 C CA . ASN A 1 535 ? -2.566 5.983 38.755 1.00 86.94 535 ASN A CA 1
ATOM 4411 C C . ASN A 1 535 ? -3.915 5.657 38.078 1.00 86.94 535 ASN A C 1
ATOM 4413 O O . ASN A 1 535 ? -4.476 4.579 38.301 1.00 86.94 535 ASN A O 1
ATOM 4417 N N . ALA A 1 536 ? -4.456 6.578 37.273 1.00 90.69 536 ALA A N 1
ATOM 4418 C CA . ALA A 1 536 ? -5.613 6.300 36.431 1.00 90.69 536 ALA A CA 1
ATOM 4419 C C . ALA A 1 536 ? -5.297 5.165 35.446 1.00 90.69 536 ALA A C 1
ATOM 4421 O O . ALA A 1 536 ? -4.290 5.194 34.743 1.00 90.69 536 ALA A O 1
ATOM 4422 N N . GLN A 1 537 ? -6.165 4.157 35.402 1.00 91.75 537 GLN A N 1
ATOM 4423 C CA . GLN A 1 537 ? -6.058 3.058 34.442 1.00 91.75 537 GLN A CA 1
ATOM 4424 C C . GLN A 1 537 ? -6.834 3.377 33.171 1.00 91.75 537 GLN A C 1
ATOM 4426 O O . GLN A 1 537 ? -6.357 3.114 32.072 1.00 91.75 537 GLN A O 1
ATOM 4431 N N . SER A 1 538 ? -8.029 3.949 33.317 1.00 93.38 538 SER A N 1
ATOM 4432 C CA . SER A 1 538 ? -8.871 4.287 32.177 1.00 93.38 538 SER A CA 1
ATOM 4433 C C . SER A 1 538 ? -9.884 5.380 32.497 1.00 93.38 538 SER A C 1
ATOM 4435 O O . SER A 1 538 ? -10.304 5.532 33.646 1.00 93.38 538 SER A O 1
ATOM 4437 N N . LEU A 1 539 ? -10.322 6.100 31.465 1.00 95.69 539 LEU A N 1
ATOM 4438 C CA . LEU A 1 539 ? -11.574 6.856 31.484 1.00 95.69 539 LEU A CA 1
ATOM 4439 C C . LEU A 1 539 ? -12.651 6.003 30.814 1.00 95.69 539 LEU A C 1
ATOM 4441 O O . LEU A 1 539 ? -12.457 5.552 29.688 1.00 95.69 539 LEU A O 1
ATOM 4445 N N . VAL A 1 540 ? -13.773 5.791 31.494 1.00 96.12 540 VAL A N 1
ATOM 4446 C CA . VAL A 1 540 ? -14.925 5.058 30.962 1.00 96.12 540 VAL A CA 1
ATOM 4447 C C . VAL A 1 540 ? -16.092 6.024 30.824 1.00 96.12 540 VAL A C 1
ATOM 4449 O O . VAL A 1 540 ? -16.485 6.676 31.794 1.00 96.12 540 VAL A O 1
ATOM 4452 N N . VAL A 1 541 ? -16.653 6.114 29.622 1.00 97.12 541 VAL A N 1
ATOM 4453 C CA . VAL A 1 541 ? -17.841 6.921 29.337 1.00 97.12 541 VAL A CA 1
ATOM 4454 C C . VAL A 1 541 ? -18.883 6.086 28.611 1.00 97.12 541 VAL A C 1
ATOM 4456 O O . VAL A 1 541 ? -18.566 5.363 27.673 1.00 97.12 541 VAL A O 1
ATOM 4459 N N . VAL A 1 542 ? -20.136 6.191 29.046 1.00 96.94 542 VAL A N 1
ATOM 4460 C CA . VAL A 1 542 ? -21.282 5.569 28.381 1.00 96.94 542 VAL A CA 1
ATOM 4461 C C . VAL A 1 542 ? -22.151 6.674 27.803 1.00 96.94 542 VAL A C 1
ATOM 4463 O O . VAL A 1 542 ? -22.768 7.435 28.554 1.00 96.94 542 VAL A O 1
ATOM 4466 N N . LEU A 1 543 ? -22.178 6.761 26.474 1.00 96.38 543 LEU A N 1
ATOM 4467 C CA . LEU A 1 543 ? -22.922 7.767 25.720 1.00 96.38 543 LEU A CA 1
ATOM 4468 C C . LEU A 1 543 ? -24.026 7.115 24.897 1.00 96.38 543 LEU A C 1
ATOM 4470 O O . LEU A 1 543 ? -23.855 6.023 24.362 1.00 96.38 543 LEU A O 1
ATOM 4474 N N . ARG A 1 544 ? -25.134 7.828 24.726 1.00 95.62 544 ARG A N 1
ATOM 4475 C CA . ARG A 1 544 ? -26.148 7.518 23.718 1.00 95.62 544 ARG A CA 1
ATOM 4476 C C . ARG A 1 544 ? -26.232 8.657 22.718 1.00 95.62 544 ARG A C 1
ATOM 4478 O O . ARG A 1 544 ? -26.581 9.771 23.098 1.00 95.62 544 ARG A O 1
ATOM 4485 N N . TYR A 1 545 ? -25.964 8.375 21.448 1.00 93.62 545 TYR A N 1
ATOM 4486 C CA . TYR A 1 545 ? -26.110 9.347 20.365 1.00 93.62 545 TYR A CA 1
ATOM 4487 C C . TYR A 1 545 ? -27.558 9.335 19.887 1.00 93.62 545 TYR A C 1
ATOM 4489 O O . TYR A 1 545 ? -27.994 8.400 19.220 1.00 93.62 545 TYR A O 1
ATOM 4497 N N . THR A 1 546 ? -28.339 10.346 20.262 1.00 91.88 546 THR A N 1
ATOM 4498 C CA . THR A 1 546 ? -29.745 10.426 19.838 1.00 91.88 546 THR A CA 1
ATOM 4499 C C . THR A 1 546 ? -29.862 10.992 18.430 1.00 91.88 546 THR A C 1
ATOM 4501 O O . THR A 1 546 ? -30.696 10.528 17.656 1.00 91.88 546 THR A O 1
ATOM 4504 N N . HIS A 1 547 ? -28.993 11.943 18.081 1.00 90.56 547 HIS A N 1
ATOM 4505 C CA . HIS A 1 547 ? -28.900 12.532 16.748 1.00 90.56 547 HIS A CA 1
ATOM 4506 C C . HIS A 1 547 ? -27.450 12.902 16.420 1.00 90.56 547 HIS A C 1
ATOM 4508 O O . HIS A 1 547 ? -26.705 13.345 17.293 1.00 90.56 547 HIS A O 1
ATOM 4514 N N . VAL A 1 548 ? -27.063 12.777 15.152 1.00 87.56 548 VAL A N 1
ATOM 4515 C CA . VAL A 1 548 ? -25.735 13.155 14.643 1.00 87.56 548 VAL A CA 1
ATOM 4516 C C . VAL A 1 548 ? -25.884 13.996 13.377 1.00 87.56 548 VAL A C 1
ATOM 4518 O O . VAL A 1 548 ? -26.900 13.898 12.682 1.00 87.56 548 VAL A O 1
ATOM 4521 N N . ALA A 1 549 ? -24.881 14.814 13.064 1.00 83.88 549 ALA A N 1
ATOM 4522 C CA . ALA A 1 549 ? -24.815 15.591 11.831 1.00 83.88 549 ALA A CA 1
ATOM 4523 C C . ALA A 1 549 ? -26.075 16.462 11.606 1.00 83.88 549 ALA A C 1
ATOM 4525 O O . ALA A 1 549 ? -26.615 17.099 12.516 1.00 83.88 549 ALA A O 1
ATOM 4526 N N . LYS A 1 550 ? -26.599 16.471 10.375 1.00 80.81 550 LYS A N 1
ATOM 4527 C CA . LYS A 1 550 ? -27.777 17.264 9.978 1.00 80.81 550 LYS A CA 1
ATOM 4528 C C . LYS A 1 550 ? -29.011 17.022 10.849 1.00 80.81 550 LYS A C 1
ATOM 4530 O O . LYS A 1 550 ? -29.773 17.965 11.074 1.00 80.81 550 LYS A O 1
ATOM 4535 N N . ASP A 1 551 ? -29.199 15.803 11.351 1.00 83.94 551 ASP A N 1
ATOM 4536 C CA . ASP A 1 551 ? -30.339 15.482 12.211 1.00 83.94 551 ASP A CA 1
ATOM 4537 C C . ASP A 1 551 ? -30.210 16.177 13.571 1.00 83.94 551 ASP A C 1
ATOM 4539 O O . ASP A 1 551 ? -31.199 16.695 14.093 1.00 83.94 551 ASP A O 1
ATOM 4543 N N . ALA A 1 552 ? -28.988 16.281 14.107 1.00 86.38 552 ALA A N 1
ATOM 4544 C CA . ALA A 1 552 ? -28.724 17.014 15.342 1.00 86.38 552 ALA A CA 1
ATOM 4545 C C . ALA A 1 552 ? -29.060 18.501 15.182 1.00 86.38 552 ALA A C 1
ATOM 4547 O O . ALA A 1 552 ? -29.803 19.054 15.992 1.00 86.38 552 ALA A O 1
ATOM 4548 N N . LEU A 1 553 ? -28.611 19.134 14.093 1.00 85.81 553 LEU A N 1
ATOM 4549 C CA . LEU A 1 553 ? -28.938 20.534 13.798 1.00 85.81 553 LEU A CA 1
ATOM 4550 C C . LEU A 1 553 ? -30.448 20.771 13.704 1.00 85.81 553 LEU A C 1
ATOM 4552 O O . LEU A 1 553 ? -30.953 21.748 14.259 1.00 85.81 553 LEU A O 1
ATOM 4556 N N . HIS A 1 554 ? -31.181 19.878 13.032 1.00 85.19 554 HIS A N 1
ATOM 4557 C CA . HIS A 1 554 ? -32.632 20.001 12.905 1.00 85.19 554 HIS A CA 1
ATOM 4558 C C . HIS A 1 554 ? -33.328 19.981 14.273 1.00 85.19 554 HIS A C 1
ATOM 4560 O O . HIS A 1 554 ? -34.201 20.810 14.547 1.00 85.19 554 HIS A O 1
ATOM 4566 N N . VAL A 1 555 ? -32.906 19.072 15.153 1.00 89.06 555 VAL A N 1
ATOM 4567 C CA . VAL A 1 555 ? -33.452 18.952 16.509 1.00 89.06 555 VAL A CA 1
ATOM 4568 C C . VAL A 1 555 ? -33.068 20.154 17.374 1.00 89.06 555 VAL A C 1
ATOM 4570 O O . VAL A 1 555 ? -33.935 20.707 18.050 1.00 89.06 555 VAL A O 1
ATOM 4573 N N . CYS A 1 556 ? -31.825 20.633 17.298 1.00 86.44 556 CYS A N 1
ATOM 4574 C CA . CYS A 1 556 ? -31.383 21.838 18.005 1.00 86.44 556 CYS A CA 1
ATOM 4575 C C . CYS A 1 556 ? -32.196 23.078 17.598 1.00 86.44 556 CYS A C 1
ATOM 4577 O O . CYS A 1 556 ? -32.622 23.853 18.456 1.00 86.44 556 CYS A O 1
ATOM 4579 N N . VAL A 1 557 ? -32.465 23.254 16.298 1.00 86.25 557 VAL A N 1
ATOM 4580 C CA . VAL A 1 557 ? -33.303 24.354 15.789 1.00 86.25 557 VAL A CA 1
ATOM 4581 C C . VAL A 1 557 ? -34.730 24.243 16.317 1.00 86.25 557 VAL A C 1
ATOM 4583 O O . VAL A 1 557 ? -35.305 25.243 16.751 1.00 86.25 557 VAL A O 1
ATOM 4586 N N . LYS A 1 558 ? -35.304 23.036 16.317 1.00 88.31 558 LYS A N 1
ATOM 4587 C CA . LYS A 1 558 ? -36.643 22.799 16.865 1.00 88.31 558 LYS A CA 1
ATOM 4588 C C . LYS A 1 558 ? -36.709 23.173 18.350 1.00 88.31 558 LYS A C 1
ATOM 4590 O O . LYS A 1 558 ? -37.592 23.937 18.730 1.00 88.31 558 LYS A O 1
ATOM 4595 N N . GLN A 1 559 ? -35.744 22.719 19.148 1.00 87.75 559 GLN A N 1
ATOM 4596 C CA . GLN A 1 559 ? -35.674 23.017 20.580 1.00 87.75 559 GLN A CA 1
ATOM 4597 C C . GLN A 1 559 ? -35.537 24.525 20.844 1.00 87.75 559 GLN A C 1
ATOM 4599 O O . GLN A 1 559 ? -36.261 25.083 21.668 1.00 87.75 559 GLN A O 1
ATOM 4604 N N . LYS A 1 560 ? -34.672 25.222 20.093 1.00 86.88 560 LYS A N 1
ATOM 4605 C CA . LYS A 1 560 ? -34.533 26.685 20.196 1.00 86.88 560 LYS A CA 1
ATOM 4606 C C . LYS A 1 560 ? -35.828 27.425 19.860 1.00 86.88 560 LYS A C 1
ATOM 4608 O O . LYS A 1 560 ? -36.151 28.403 20.529 1.00 86.88 560 LYS A O 1
ATOM 4613 N N . ASN A 1 561 ? -36.580 26.970 18.859 1.00 87.62 561 ASN A N 1
ATOM 4614 C CA . ASN A 1 561 ? -37.869 27.574 18.514 1.00 87.62 561 ASN A CA 1
ATOM 4615 C C . ASN A 1 561 ? -38.915 27.382 19.625 1.00 87.62 561 ASN A C 1
ATOM 4617 O O . ASN A 1 561 ? -39.697 28.294 19.890 1.00 87.62 561 ASN A O 1
ATOM 4621 N N . GLU A 1 562 ? -38.912 26.234 20.305 1.00 88.25 562 GLU A N 1
ATOM 4622 C CA . GLU A 1 562 ? -39.790 25.975 21.454 1.00 88.25 562 GLU A CA 1
ATOM 4623 C C . GLU A 1 562 ? -39.434 26.870 22.660 1.00 88.25 562 GLU A C 1
ATOM 4625 O O . GLU A 1 562 ? -40.322 27.476 23.274 1.00 88.25 562 GLU A O 1
ATOM 4630 N N . GLU A 1 563 ? -38.140 27.047 22.960 1.00 86.44 563 GLU A N 1
ATOM 4631 C CA . GLU A 1 563 ? -37.689 27.999 23.986 1.00 86.44 563 GLU A CA 1
ATOM 4632 C C . GLU A 1 563 ? -38.044 29.448 23.634 1.00 86.44 563 GLU A C 1
ATOM 4634 O O . GLU A 1 563 ? -38.465 30.212 24.509 1.00 86.44 563 GLU A O 1
ATOM 4639 N N . LEU A 1 564 ? -37.882 29.836 22.364 1.00 87.81 564 LEU A N 1
ATOM 4640 C CA . LEU A 1 564 ? -38.222 31.172 21.880 1.00 87.81 564 LEU A CA 1
ATOM 4641 C C . LEU A 1 564 ? -39.718 31.442 22.059 1.00 87.81 564 LEU A C 1
ATOM 4643 O O . LEU A 1 564 ? -40.080 32.445 22.665 1.00 87.81 564 LEU A O 1
ATOM 4647 N N . SER A 1 565 ? -40.573 30.509 21.634 1.00 88.62 565 SER A N 1
ATOM 4648 C CA . SER A 1 565 ? -42.027 30.619 21.788 1.00 88.62 565 SER A CA 1
ATOM 4649 C C . SER A 1 565 ? -42.444 30.739 23.260 1.00 88.62 565 SER A C 1
ATOM 4651 O O . SER A 1 565 ? -43.298 31.555 23.611 1.00 88.62 565 SER A O 1
ATOM 4653 N N . THR A 1 566 ? -41.785 29.997 24.156 1.00 88.62 566 THR A N 1
ATOM 4654 C CA . THR A 1 566 ? -42.028 30.093 25.605 1.00 88.62 566 THR A CA 1
ATOM 4655 C C . THR A 1 566 ? -41.606 31.456 26.163 1.00 88.62 566 THR A C 1
ATOM 4657 O O . THR A 1 566 ? -42.321 32.060 26.965 1.00 88.62 566 THR A O 1
ATOM 4660 N N . LYS A 1 567 ? -40.450 31.979 25.734 1.00 88.69 567 LYS A N 1
ATOM 4661 C CA . LYS A 1 567 ? -39.979 33.316 26.131 1.00 88.69 567 LYS A CA 1
ATOM 4662 C C . LYS A 1 567 ? -40.891 34.419 25.598 1.00 88.69 567 LYS A C 1
ATOM 4664 O O . LYS A 1 567 ? -41.173 35.357 26.337 1.00 88.69 567 LYS A O 1
ATOM 4669 N N . GLU A 1 568 ? -41.389 34.294 24.372 1.00 90.81 568 GLU A N 1
ATOM 4670 C CA . GLU A 1 568 ? -42.369 35.216 23.789 1.00 90.81 568 GLU A CA 1
ATOM 4671 C C . GLU A 1 568 ? -43.673 35.236 24.596 1.00 90.81 568 GLU A C 1
ATOM 4673 O O . GLU A 1 568 ? -44.149 36.315 24.954 1.00 90.81 568 GLU A O 1
ATOM 4678 N N . ALA A 1 569 ? -44.196 34.067 24.982 1.00 89.00 569 ALA A N 1
ATOM 4679 C CA . ALA A 1 569 ? -45.376 33.970 25.843 1.00 89.00 569 ALA A CA 1
ATOM 4680 C C . ALA A 1 569 ? -45.152 34.632 27.218 1.00 89.00 569 ALA A C 1
ATOM 4682 O O . ALA A 1 569 ? -46.009 35.375 27.703 1.00 89.00 569 ALA A O 1
ATOM 4683 N N . ASN A 1 570 ? -43.977 34.433 27.825 1.00 91.19 570 ASN A N 1
ATOM 4684 C CA . ASN A 1 570 ? -43.617 35.081 29.090 1.00 91.19 570 ASN A CA 1
ATOM 4685 C C . ASN A 1 570 ? -43.505 36.608 28.955 1.00 91.19 570 ASN A C 1
ATOM 4687 O O . ASN A 1 570 ? -43.983 37.335 29.825 1.00 91.19 570 ASN A O 1
ATOM 4691 N N . ILE A 1 571 ? -42.904 37.109 27.869 1.00 91.31 571 ILE A N 1
ATOM 4692 C CA . ILE A 1 571 ? -42.819 38.550 27.584 1.00 91.31 571 ILE A CA 1
ATOM 4693 C C . ILE A 1 571 ? -44.219 39.142 27.411 1.00 91.31 571 ILE A C 1
ATOM 4695 O O . ILE A 1 571 ? -44.501 40.211 27.952 1.00 91.31 571 ILE A O 1
ATOM 4699 N N . GLN A 1 572 ? -45.112 38.450 26.702 1.00 90.25 572 GLN A N 1
ATOM 4700 C CA . GLN A 1 572 ? -46.492 38.891 26.532 1.00 90.25 572 GLN A CA 1
ATOM 4701 C C . GLN A 1 572 ? -47.225 38.975 27.879 1.00 90.25 572 GLN A C 1
ATOM 4703 O O . GLN A 1 572 ? -47.826 40.007 28.178 1.00 90.25 572 GLN A O 1
ATOM 4708 N N . SER A 1 573 ? -47.095 37.953 28.731 1.00 91.56 573 SER A N 1
ATOM 4709 C CA . SER A 1 573 ? -47.679 37.960 30.078 1.00 91.56 573 SER A CA 1
ATOM 4710 C C . SER A 1 573 ? -47.128 39.094 30.951 1.00 91.56 573 SER A C 1
ATOM 4712 O O . SER A 1 573 ? -47.894 39.748 31.659 1.00 91.56 573 SER A O 1
ATOM 4714 N N . LEU A 1 574 ? -45.817 39.353 30.901 1.00 91.56 574 LEU A N 1
ATOM 4715 C CA . LEU A 1 574 ? -45.195 40.455 31.641 1.00 91.56 574 LEU A CA 1
ATOM 4716 C C . LEU A 1 574 ? -45.680 41.822 31.141 1.00 91.56 574 LEU A C 1
ATOM 4718 O O . LEU A 1 574 ? -45.925 42.713 31.951 1.00 91.56 574 LEU A O 1
ATOM 4722 N N . ASN A 1 575 ? -45.864 41.989 29.828 1.00 91.06 575 ASN A N 1
ATOM 4723 C CA . ASN A 1 575 ? -46.393 43.224 29.245 1.00 91.06 575 ASN A CA 1
ATOM 4724 C C . ASN A 1 575 ? -47.853 43.482 29.654 1.00 91.06 575 ASN A C 1
ATOM 4726 O O . ASN A 1 575 ? -48.212 44.626 29.939 1.00 91.06 575 ASN A O 1
ATOM 4730 N N . GLU A 1 576 ? -48.687 42.442 29.733 1.00 91.31 576 GLU A N 1
ATOM 4731 C CA . GLU A 1 576 ? -50.067 42.549 30.233 1.00 91.31 576 GLU A CA 1
ATOM 4732 C C . GLU A 1 576 ? -50.110 42.958 31.716 1.00 91.31 576 GLU A C 1
ATOM 4734 O O . GLU A 1 576 ? -50.883 43.843 32.107 1.00 91.31 576 GLU A O 1
ATOM 4739 N N . GLU A 1 577 ? -49.236 42.379 32.548 1.00 92.56 577 GLU A N 1
ATOM 4740 C CA . GLU A 1 577 ? -49.100 42.768 33.957 1.00 92.56 577 GLU A CA 1
ATOM 4741 C C . GLU A 1 577 ? -48.645 44.231 34.092 1.00 92.56 577 GLU A C 1
ATOM 4743 O O . GLU A 1 577 ? -49.190 44.987 34.906 1.00 92.56 577 GLU A O 1
ATOM 4748 N N . LEU A 1 578 ? -47.673 44.651 33.278 1.00 91.69 578 LEU A N 1
ATOM 4749 C CA . LEU A 1 578 ? -47.130 46.008 33.285 1.00 91.69 578 LEU A CA 1
ATOM 4750 C C . LEU A 1 578 ? -48.199 47.030 32.874 1.00 91.69 578 LEU A C 1
ATOM 4752 O O . LEU A 1 578 ? -48.405 48.007 33.592 1.00 91.69 578 LEU A O 1
ATOM 4756 N N . SER A 1 579 ? -48.959 46.750 31.810 1.00 90.31 579 SER A N 1
ATOM 4757 C CA . SER A 1 579 ? -50.084 47.586 31.371 1.00 90.31 579 SER A CA 1
ATOM 4758 C C . SER A 1 579 ? -51.159 47.731 32.458 1.00 90.31 579 SER A C 1
ATOM 4760 O O . SER A 1 579 ? -51.646 48.832 32.727 1.00 90.31 579 SER A O 1
ATOM 4762 N N . THR A 1 580 ? -51.475 46.640 33.162 1.00 91.06 580 THR A N 1
ATOM 4763 C CA . THR A 1 580 ? -52.425 46.660 34.285 1.00 91.06 580 THR A CA 1
ATOM 4764 C C . THR A 1 580 ? -51.915 47.532 35.438 1.00 91.06 580 THR A C 1
ATOM 4766 O O . THR A 1 580 ? -52.665 48.325 36.015 1.00 91.06 580 THR A O 1
ATOM 4769 N N . LYS A 1 581 ? -50.623 47.429 35.776 1.00 91.31 581 LYS A N 1
ATOM 4770 C CA . LYS A 1 581 ? -50.000 48.267 36.811 1.00 91.31 581 LYS A CA 1
ATOM 4771 C C . LYS A 1 581 ? -49.973 49.744 36.417 1.00 91.31 581 LYS A C 1
ATOM 4773 O O . LYS A 1 581 ? -50.254 50.587 37.268 1.00 91.31 581 LYS A O 1
ATOM 4778 N N . GLU A 1 582 ? -49.695 50.067 35.157 1.00 92.94 582 GLU A N 1
ATOM 4779 C CA . GLU A 1 582 ? -49.739 51.443 34.649 1.00 92.94 582 GLU A CA 1
ATOM 4780 C C . GLU A 1 582 ? -51.145 52.050 34.750 1.00 92.94 582 GLU A C 1
ATOM 4782 O O . GLU A 1 582 ? -51.290 53.172 35.241 1.00 92.94 582 GLU A O 1
ATOM 4787 N N . ALA A 1 583 ? -52.188 51.298 34.382 1.00 89.25 583 ALA A N 1
ATOM 4788 C CA . ALA A 1 583 ? -53.580 51.733 34.529 1.00 89.25 583 ALA A CA 1
ATOM 4789 C C . ALA A 1 583 ? -53.957 52.002 36.000 1.00 89.25 583 ALA A C 1
ATOM 4791 O O . ALA A 1 583 ? -54.609 53.004 36.318 1.00 89.25 583 ALA A O 1
ATOM 4792 N N . ASN A 1 584 ? -53.491 51.153 36.921 1.00 90.81 584 ASN A N 1
ATOM 4793 C CA . ASN A 1 584 ? -53.683 51.361 38.357 1.00 90.81 584 ASN A CA 1
ATOM 4794 C C . ASN A 1 584 ? -52.976 52.631 38.850 1.00 90.81 584 ASN A C 1
ATOM 4796 O O . ASN A 1 584 ? -53.574 53.412 39.586 1.00 90.81 584 ASN A O 1
ATOM 4800 N N . ILE A 1 585 ? -51.732 52.877 38.422 1.00 91.19 585 ILE A N 1
ATOM 4801 C CA . ILE A 1 585 ? -50.983 54.096 38.772 1.00 91.19 585 ILE A CA 1
ATOM 4802 C C . ILE A 1 585 ? -51.706 55.346 38.261 1.00 91.19 585 ILE A C 1
ATOM 4804 O O . ILE A 1 585 ? -51.821 56.326 38.997 1.00 91.19 585 ILE A O 1
ATOM 4808 N N . GLN A 1 586 ? -52.218 55.328 37.028 1.00 88.69 586 GLN A N 1
ATOM 4809 C CA . GLN A 1 586 ? -52.999 56.445 36.484 1.00 88.69 586 GLN A CA 1
ATOM 4810 C C . GLN A 1 586 ? -54.262 56.711 37.312 1.00 88.69 586 GLN A C 1
ATOM 4812 O O . GLN A 1 586 ? -54.545 57.863 37.637 1.00 88.69 586 GLN A O 1
ATOM 4817 N N . THR A 1 587 ? -54.969 55.653 37.715 1.00 89.56 587 THR A N 1
ATOM 4818 C CA . THR A 1 587 ? -56.162 55.748 38.569 1.00 89.56 587 THR A CA 1
ATOM 4819 C C . THR A 1 587 ? -55.824 56.347 39.936 1.00 89.56 587 THR A C 1
ATOM 4821 O O . THR A 1 587 ? -56.434 57.331 40.345 1.00 89.56 587 THR A O 1
ATOM 4824 N N . LEU A 1 588 ? -54.790 55.829 40.605 1.00 89.19 588 LEU A N 1
ATOM 4825 C CA . LEU A 1 588 ? -54.289 56.350 41.883 1.00 89.19 588 LEU A CA 1
ATOM 4826 C C . LEU A 1 588 ? -53.862 57.819 41.783 1.00 89.19 588 LEU A C 1
ATOM 4828 O O . LEU A 1 588 ? -54.154 58.611 42.676 1.00 89.19 588 LEU A O 1
ATOM 4832 N N . ASN A 1 589 ? -53.191 58.204 40.696 1.00 88.81 589 ASN A N 1
ATOM 4833 C CA . ASN A 1 589 ? -52.813 59.595 40.457 1.00 88.81 589 ASN A CA 1
ATOM 4834 C C . ASN A 1 589 ? -54.043 60.496 40.285 1.00 88.81 589 ASN A C 1
ATOM 4836 O O . ASN A 1 589 ? -54.053 61.607 40.816 1.00 88.81 589 ASN A O 1
ATOM 4840 N N . GLN A 1 590 ? -55.083 60.026 39.592 1.00 86.75 590 GLN A N 1
ATOM 4841 C CA . GLN A 1 590 ? -56.336 60.765 39.447 1.00 86.75 590 GLN A CA 1
ATOM 4842 C C . GLN A 1 590 ? -57.052 60.927 40.795 1.00 86.75 590 GLN A C 1
ATOM 4844 O O . GLN A 1 590 ? -57.436 62.039 41.149 1.00 86.75 590 GLN A O 1
ATOM 4849 N N . GLU A 1 591 ? -57.146 59.860 41.592 1.00 86.69 591 GLU A N 1
ATOM 4850 C CA . GLU A 1 591 ? -57.695 59.919 42.952 1.00 86.69 591 GLU A CA 1
ATOM 4851 C C . GLU A 1 591 ? -56.912 60.897 43.838 1.00 86.69 591 GLU A C 1
ATOM 4853 O O . GLU A 1 591 ? -57.496 61.680 44.590 1.00 86.69 591 GLU A O 1
ATOM 4858 N N . LEU A 1 592 ? -55.579 60.901 43.731 1.00 84.19 592 LEU A N 1
ATOM 4859 C CA . LEU A 1 592 ? -54.722 61.832 44.458 1.00 84.19 592 LEU A CA 1
ATOM 4860 C C . LEU A 1 592 ? -55.034 63.285 44.063 1.00 84.19 592 LEU A C 1
ATOM 4862 O O . LEU A 1 592 ? -55.203 64.139 44.938 1.00 84.19 592 LEU A O 1
ATOM 4866 N N . ILE A 1 593 ? -55.150 63.569 42.761 1.00 83.94 593 ILE A N 1
ATOM 4867 C CA . ILE A 1 593 ? -55.540 64.888 42.237 1.00 83.94 593 ILE A CA 1
ATOM 4868 C C . ILE A 1 593 ? -56.912 65.297 42.783 1.00 83.94 593 ILE A C 1
ATOM 4870 O O . ILE A 1 593 ? -57.068 66.428 43.254 1.00 83.94 593 ILE A O 1
ATOM 4874 N N . ASP A 1 594 ? -57.889 64.393 42.787 1.00 80.31 594 ASP A N 1
ATOM 4875 C CA . ASP A 1 594 ? -59.235 64.651 43.303 1.00 80.31 594 ASP A CA 1
ATOM 4876 C C . ASP A 1 594 ? -59.208 64.971 44.807 1.00 80.31 594 ASP A C 1
ATOM 4878 O O . ASP A 1 594 ? -59.845 65.926 45.263 1.00 80.31 594 ASP A O 1
ATOM 4882 N N . VAL A 1 595 ? -58.397 64.257 45.594 1.00 76.75 595 VAL A N 1
ATOM 4883 C CA . VAL A 1 595 ? -58.192 64.545 47.023 1.00 76.75 595 VAL A CA 1
ATOM 4884 C C . VAL A 1 595 ? -57.555 65.923 47.230 1.00 76.75 595 VAL A C 1
ATOM 4886 O O . VAL A 1 595 ? -58.054 66.702 48.053 1.00 76.75 595 VAL A O 1
ATOM 4889 N N . TYR A 1 596 ? -56.495 66.254 46.485 1.00 69.94 596 TYR A N 1
ATOM 4890 C CA . TYR A 1 596 ? -55.793 67.542 46.586 1.00 69.94 596 TYR A CA 1
ATOM 4891 C C . TYR A 1 596 ? -56.657 68.729 46.141 1.00 69.94 596 TYR A C 1
ATOM 4893 O O . TYR A 1 596 ? -56.585 69.812 46.734 1.00 69.94 596 TYR A O 1
ATOM 4901 N N . THR A 1 597 ? -57.493 68.538 45.121 1.00 74.69 597 THR A N 1
ATOM 4902 C CA . THR A 1 597 ? -58.415 69.564 44.615 1.00 74.69 597 THR A CA 1
ATOM 4903 C C . THR A 1 597 ? -59.707 69.655 45.431 1.00 74.69 597 THR A C 1
ATOM 4905 O O . THR A 1 597 ? -60.373 70.699 45.407 1.00 74.69 597 THR A O 1
ATOM 4908 N N . SER A 1 598 ? -60.040 68.630 46.230 1.00 70.44 598 SER A N 1
ATOM 4909 C CA . SER A 1 598 ? -61.210 68.656 47.107 1.00 70.44 598 SER A CA 1
ATOM 4910 C C . SER A 1 598 ? -61.127 69.823 48.102 1.00 70.44 598 SER A C 1
ATOM 4912 O O . SER A 1 598 ? -60.207 69.967 48.910 1.00 70.44 598 SER A O 1
ATOM 4914 N N . LYS A 1 599 ? -62.138 70.697 48.093 1.00 62.50 599 LYS A N 1
ATOM 4915 C CA . LYS A 1 599 ? -62.232 71.845 49.018 1.00 62.50 599 LYS A CA 1
ATOM 4916 C C . LYS A 1 599 ? -62.553 71.422 50.468 1.00 62.50 599 LYS A C 1
ATOM 4918 O O . LYS A 1 599 ? -62.683 72.278 51.345 1.00 62.50 599 LYS A O 1
ATOM 4923 N N . SER A 1 600 ? -62.632 70.120 50.749 1.00 59.09 600 SER A N 1
ATOM 4924 C CA . SER A 1 600 ? -62.965 69.520 52.050 1.00 59.09 600 SER A CA 1
ATOM 4925 C C . SER A 1 600 ? -61.969 69.878 53.163 1.00 59.09 600 SER A C 1
ATOM 4927 O O . SER A 1 600 ? -62.349 70.043 54.327 1.00 59.09 600 SER A O 1
ATOM 4929 N N . TRP A 1 601 ? -60.694 70.111 52.829 1.00 57.81 601 TRP A N 1
ATOM 4930 C CA . TRP A 1 601 ? -59.707 70.591 53.804 1.00 57.81 601 TRP A CA 1
ATOM 4931 C C . TRP A 1 601 ? -59.948 72.050 54.235 1.00 57.81 601 TRP A C 1
ATOM 4933 O O . TRP A 1 601 ? -59.634 72.410 55.371 1.00 57.81 601 TRP A O 1
ATOM 4943 N N . LYS A 1 602 ? -60.574 72.883 53.385 1.00 56.62 602 LYS A N 1
ATOM 4944 C CA . LYS A 1 602 ? -60.976 74.252 53.755 1.00 56.62 602 LYS A CA 1
ATOM 4945 C C . LYS A 1 602 ? -62.171 74.254 54.712 1.00 56.62 602 LYS A C 1
ATOM 4947 O O . LYS A 1 602 ? -62.194 75.081 55.619 1.00 56.62 602 LYS A O 1
ATOM 4952 N N . MET A 1 603 ? -63.100 73.299 54.588 1.00 57.31 603 MET A N 1
ATOM 4953 C CA . MET A 1 603 ? -64.235 73.169 55.518 1.00 57.31 603 MET A CA 1
ATOM 4954 C C . MET A 1 603 ? -63.846 72.634 56.901 1.00 57.31 603 MET A C 1
ATOM 4956 O O . MET A 1 603 ? -64.468 72.997 57.894 1.00 57.31 603 MET A O 1
ATOM 4960 N N . THR A 1 604 ? -62.814 71.791 57.005 1.00 58.22 604 THR A N 1
ATOM 4961 C CA . THR A 1 604 ? -62.410 71.209 58.301 1.00 58.22 604 THR A CA 1
ATOM 4962 C C . THR A 1 604 ? -61.392 72.058 59.071 1.00 58.22 604 THR A C 1
ATOM 4964 O O . THR A 1 604 ? -61.147 71.799 60.250 1.00 58.22 604 THR A O 1
ATOM 4967 N N . ARG A 1 605 ? -60.827 73.109 58.456 1.00 60.69 605 ARG A N 1
ATOM 4968 C CA . ARG A 1 605 ? -59.868 74.031 59.094 1.00 60.69 605 ARG A CA 1
ATOM 4969 C C . ARG A 1 605 ? -60.439 74.766 60.326 1.00 60.69 605 ARG A C 1
ATOM 4971 O O . ARG A 1 605 ? -59.744 74.779 61.343 1.00 60.69 605 ARG A O 1
ATOM 4978 N N . PRO A 1 606 ? -61.681 75.298 60.321 1.00 62.66 606 PRO A N 1
ATOM 4979 C CA . PRO A 1 606 ? -62.278 75.907 61.513 1.00 62.66 606 PRO A CA 1
ATOM 4980 C C . PRO A 1 606 ? -62.487 74.888 62.641 1.00 62.66 606 PRO A C 1
ATOM 4982 O O . PRO A 1 606 ? -62.166 75.169 63.791 1.00 62.66 606 PRO A O 1
ATOM 4985 N N . LEU A 1 607 ? -62.934 73.669 62.308 1.00 64.12 607 LEU A N 1
ATOM 4986 C CA . LEU A 1 607 ? -63.165 72.590 63.277 1.00 64.12 607 LEU A CA 1
ATOM 4987 C C . LEU A 1 607 ? -61.865 72.093 63.930 1.00 64.12 607 LEU A C 1
ATOM 4989 O O . LEU A 1 607 ? -61.848 71.800 65.124 1.00 64.12 607 LEU A O 1
ATOM 4993 N N . ARG A 1 608 ? -60.752 72.038 63.184 1.00 61.59 608 ARG A N 1
ATOM 4994 C CA . ARG A 1 608 ? -59.431 71.699 63.747 1.00 61.59 608 ARG A CA 1
ATOM 4995 C C . ARG A 1 608 ? -58.896 72.797 64.667 1.00 61.59 608 ARG A C 1
ATOM 4997 O O . ARG A 1 608 ? -58.321 72.471 65.704 1.00 61.59 608 ARG A O 1
ATOM 5004 N N . ASN A 1 609 ? -59.127 74.068 64.332 1.00 67.19 609 ASN A N 1
ATOM 5005 C CA . ASN A 1 609 ? -58.775 75.190 65.205 1.00 67.19 609 ASN A CA 1
ATOM 5006 C C . ASN A 1 609 ? -59.613 75.185 66.492 1.00 67.19 609 ASN A C 1
ATOM 5008 O O . ASN A 1 609 ? -59.055 75.325 67.576 1.00 67.19 609 ASN A O 1
ATOM 5012 N N . LEU A 1 610 ? -60.919 74.915 66.395 1.00 67.12 610 LEU A N 1
ATOM 5013 C CA . LEU A 1 610 ? -61.795 74.784 67.562 1.00 67.12 610 LEU A CA 1
ATOM 5014 C C . LEU A 1 610 ? -61.368 73.610 68.460 1.00 67.12 610 LEU A C 1
ATOM 5016 O O . LEU A 1 610 ? -61.310 73.746 69.678 1.00 67.12 610 LEU A O 1
ATOM 5020 N N . LYS A 1 611 ? -60.981 72.471 67.867 1.00 68.50 611 LYS A N 1
ATOM 5021 C CA . LYS A 1 611 ? -60.474 71.304 68.607 1.00 68.50 611 LYS A CA 1
ATOM 5022 C C . LYS A 1 611 ? -59.136 71.576 69.309 1.00 68.50 611 LYS A C 1
ATOM 5024 O O . LYS A 1 611 ? -58.931 71.041 70.395 1.00 68.50 611 LYS A O 1
ATOM 5029 N N . ARG A 1 612 ? -58.240 72.395 68.734 1.00 68.81 612 ARG A N 1
ATOM 5030 C CA . ARG A 1 612 ? -56.997 72.837 69.410 1.00 68.81 612 ARG A CA 1
ATOM 5031 C C . ARG A 1 612 ? -57.286 73.762 70.593 1.00 68.81 612 ARG A C 1
ATOM 5033 O O . ARG A 1 612 ? -56.674 73.582 71.640 1.00 68.81 612 ARG A O 1
ATOM 5040 N N . ILE A 1 613 ? -58.261 74.664 70.460 1.00 70.94 613 ILE A N 1
ATOM 5041 C CA . ILE A 1 613 ? -58.693 75.558 71.548 1.00 70.94 613 ILE A CA 1
ATOM 5042 C C . ILE A 1 613 ? -59.351 74.763 72.688 1.00 70.94 613 ILE A C 1
ATOM 5044 O O . ILE A 1 613 ? -59.007 74.959 73.848 1.00 70.94 613 ILE A O 1
ATOM 5048 N N . ILE A 1 614 ? -60.229 73.802 72.376 1.00 71.06 614 ILE A N 1
ATOM 5049 C CA . ILE A 1 614 ? -60.910 72.970 73.388 1.00 71.06 614 ILE A CA 1
ATOM 5050 C C . ILE A 1 614 ? -59.938 72.021 74.112 1.00 71.06 614 ILE A C 1
ATOM 5052 O O . ILE A 1 614 ? -60.151 71.693 75.275 1.00 71.06 614 ILE A O 1
ATOM 5056 N N . LYS A 1 615 ? -58.853 71.587 73.458 1.00 69.19 615 LYS A N 1
ATOM 5057 C CA . LYS A 1 615 ? -57.839 70.710 74.070 1.00 69.19 615 LYS A CA 1
ATOM 5058 C C . LYS A 1 615 ? -56.768 71.439 74.894 1.00 69.19 615 LYS A C 1
ATOM 5060 O O . LYS A 1 615 ? -55.842 70.774 75.346 1.00 69.19 615 LYS A O 1
ATOM 5065 N N . GLY A 1 616 ? -56.866 72.758 75.092 1.00 56.12 616 GLY A N 1
ATOM 5066 C CA . GLY A 1 616 ? -55.920 73.497 75.940 1.00 56.12 616 GLY A CA 1
ATOM 5067 C C . GLY A 1 616 ? -54.466 73.435 75.453 1.00 56.12 616 GLY A C 1
ATOM 5068 O O . GLY A 1 616 ? -53.551 73.457 76.266 1.00 56.12 616 GLY A O 1
ATOM 5069 N N . GLN A 1 617 ? -54.251 73.320 74.138 1.00 60.34 617 GLN A N 1
ATOM 5070 C CA . GLN A 1 617 ? -52.927 73.354 73.509 1.00 60.34 617 GLN A CA 1
ATOM 5071 C C . GLN A 1 617 ? -52.773 74.657 72.720 1.00 60.34 617 GLN A C 1
ATOM 5073 O O . GLN A 1 617 ? -52.841 74.662 71.483 1.00 60.34 617 GLN A O 1
ATOM 5078 N N . LEU A 1 618 ? -52.622 75.755 73.464 1.00 53.06 618 LEU A N 1
ATOM 5079 C CA . LEU A 1 618 ? -52.005 76.987 72.981 1.00 53.06 618 LEU A CA 1
ATOM 5080 C C . LEU A 1 618 ? -50.598 77.082 73.559 1.00 53.06 618 LEU A C 1
ATOM 5082 O O . LEU A 1 618 ? -50.483 76.933 74.796 1.00 53.06 618 LEU A O 1
#

Foldseek 3Di:
DEEEEEEPAACFPVHNCPCLCCVAPVVLLLLVLQVVDPDDYAYEYEYAPVSLVVHDPVSVYHYQHDYNCLQCVVPVDGPLVSLLCLQVVVDDPVNLVSVLVVVCVRCPPRQAQEYEYQGRDVSNCVNRVLHQYFHKDWALDCDPLFFTFMFGFRQHDFLGGPCLVCLVVLVPDDDDPVLVVLLLVLLVLLLCLLQVQFPCPVVLVVVVVQAVFEEEEEQDDARDSLFVSFAVDRASLRVVVVCLVLADLNYAYAYAYQLVDDRADPVSVVVCVVPRVSYHDDVVCNFFHVSLSSCLSRGQYYEEAADSSLVVNVSNLHAYEYCTHSGCPSQHLYPDSVPVVVSSPDHRDNCSSVNSCCQFWTTHGCVQSSNNVNSVVLSVLLSVCCNVPNDDPPSTDGSDDSCVSSVVRSVSNVVRSLVPRDTPDDKWKKKFFDQPPDTDPSRMDIDHDDPDQDKDKDKAFCQPPQFGPWMKIFGILAWFKKFWPFKWWDAPVDTHGQVVFKDWPFPDDDDRIGGGHGSGTMIIGPPDDRVRCHRTGIIMTIMGTPDGHPRSNVVVVVVVVVVVVVVVVVVVVVVVVVVVVVVVVVVVVVVVVCVVPDCVVVVCVVVVVVVCVVVPPD

Organism: Sulfurospirillum multivorans (strain DM 12446 / JCM 15788 / NBRC 109480) (NCBI:txid1150621)